Protein 7F6L (pdb70)

Foldseek 3Di:
DDKDALVDKDKAKEFAPPCPPLVVQLVVLVGHYDYDHALAAGIWIWIFDDDDVVDTFIFTFLEGEHEDEPVVVLVCVVVVNVVVRLVLVCLQQSHQYAYEYEDPDDDPSDDPVVVVVVVVCCVPVSVHHYDYYHHSNVVSVVVSVVRVVLCVLCRRPMADADAPPHVHRDHHGHIPVRRRVVSVVVPDQDQQNVQLVVQVVDPPADDLRSVQVCVVPVHVVRLLVLVVPDDDVVCQQQVRCQTLRDPVGDRRVSNVVCVVRVDPDDDD/DCDDAALLNQLCQKEKAFEQVLPVPVQLVLLVVQVVVRVHHYHHYHDPDGRKMWMFGDDDDVQDPDDDQPGDTAEIEREDELVRVVVVLVVVVVDPDDDDDYDYAYEYEANVVVCCVVPLVDDPVSVVVVQVVCCPPPVYHYHYYHGSNVVSVVVVVVSSVVSRVSVVVCCVPPPPPPDCDDAFDADPVRVRVQVRQLVVLVPDPPDDSQLSVQVCVCQVDPVSLVVVLVPDDDVQCQQCVQAATWGPPPPDPPTDGSHRLSSNLVSCVVPPPDPPDDSDDD

GO terms:
  GO:0005657 replication fork (C, IDA)
  GO:0004519 endonuclease activity (F, IDA)
  GO:0033687 osteoblast proliferation (P, IMP)
  GO:0072429 response to intra-S DNA damage checkpoint signaling (P, IMP)
  GO:0006308 DNA catabolic process (P, IMP)
  GO:0005634 nucleus (C, IDA)
  GO:0008821 crossover junction DNA endonuclease activity (F, IDA)
  GO:0048476 Holliday junction resolvase complex (C, IDA)
  GO:1905347 endodeoxyribonuclease complex (C, IDA)
  GO:0004520 DNA endonuclease activity (F, IDA)
  GO:0043596 nuclear replication fork (C, IMP)
  GO:0000781 chromosome, telomeric region (C, IMP)
  GO:0008821 crossover junction DNA endonuclease activity (F, IMP)
  GO:0004520 DNA endonuclease activity (F, IMP)
  GO:0031297 replication fork processing (P, IMP)
  GO:0006281 DNA repair (P, IMP)
  GO:0071140 resolution of mitotic recombination intermediates (P, IMP)
  GO:0000723 telomere maintenance (P, IMP)
  GO:0048257 3'-flap endonuclease activity (F, IMP)
  GO:0005515 protein binding (F, IPI)

InterPro domains:
  IPR006166 ERCC4 domain [PF02732] (276-414)
  IPR006166 ERCC4 domain [SM00891] (270-372)
  IPR010996 Crossover junction endonuclease MUS81-like, HHH domain [PF14716] (16-85)
  IPR011335 Restriction endonuclease type II-like [SSF52980] (267-417)
  IPR027421 DNA polymerase lambda lyase domain superfamily [G3DSA:1.10.150.110] (17-90)
  IPR027421 DNA polymerase lambda lyase domain superfamily [SSF47802] (9-87)
  IPR033309 Crossover junction endonuclease Mus81 [PTHR13451] (261-545)
  IPR036388 Winged helix-like DNA-binding domain superfamily [G3DSA:1.10.10.10] (123-230)
  IPR042530 EME1/EME2, C-terminal domain [G3DSA:1.10.150.670] (469-551)
  IPR047416 MUS81, XPF-like nuclease domain [cd20074] (266-419)
  IPR047417 MUS81, winged helix domain [PF21136] (132-216)
  IPR047417 MUS81, winged helix domain [cd21036] (130-219)

Organism: Homo sapiens (NCBI:txid9606)

Radius of gyration: 27.68 Å; Cα contacts (8 Å, |Δi|>4): 915; chains: 2; bounding box: 66×64×80 Å

Structure (mmCIF, N/CA/C/O backbone):
data_7F6L
#
_entry.id   7F6L
#
_cell.length_a   93.097
_cell.length_b   93.097
_cell.length_c   87.993
_cell.angle_alpha   90.000
_cell.angle_beta   90.000
_cell.angle_gamma   90.000
#
_symmetry.space_group_name_H-M   'P 41'
#
loop_
_entity.id
_entity.type
_entity.pdbx_description
1 polymer 'Crossover junction endonuclease MUS81'
2 polymer 'Probable crossover junction endonuclease EME2'
#
loop_
_atom_site.group_PDB
_atom_site.id
_atom_site.type_symbol
_atom_site.label_atom_id
_atom_site.label_alt_id
_atom_site.label_comp_id
_atom_site.label_asym_id
_atom_site.label_entity_id
_atom_site.label_seq_id
_atom_site.pdbx_PDB_ins_code
_atom_site.Cartn_x
_atom_site.Cartn_y
_atom_site.Cartn_z
_atom_site.occupancy
_atom_site.B_iso_or_equiv
_atom_site.auth_seq_id
_atom_site.auth_comp_id
_atom_site.auth_asym_id
_atom_site.auth_atom_id
_atom_site.pdbx_PDB_model_num
ATOM 1 N N . PRO A 1 14 ? 7.16341 33.76026 32.72134 1.000 137.35203 259 PRO A N 1
ATOM 2 C CA . PRO A 1 14 ? 6.34789 32.57229 33.02386 1.000 130.47203 259 PRO A CA 1
ATOM 3 C C . PRO A 1 14 ? 5.98416 32.45550 34.51352 1.000 131.71203 259 PRO A C 1
ATOM 4 O O . PRO A 1 14 ? 6.04212 31.36281 35.07493 1.000 129.83203 259 PRO A O 1
ATOM 8 N N . LEU A 1 15 ? 5.58482 33.56600 35.13407 1.000 130.59844 260 LEU A N 1
ATOM 9 C CA . LEU A 1 15 ? 5.57511 33.68315 36.58641 1.000 123.77844 260 LEU A CA 1
ATOM 10 C C . LEU A 1 15 ? 4.23191 34.19923 37.09937 1.000 120.39844 260 LEU A C 1
ATOM 11 O O . LEU A 1 15 ? 3.57384 35.01244 36.44445 1.000 116.96844 260 LEU A O 1
ATOM 16 N N . GLU A 1 16 ? 3.81583 33.70121 38.26478 1.000 120.52840 261 GLU A N 1
ATOM 17 C CA . GLU A 1 16 ? 2.74161 34.30856 39.03796 1.000 124.36840 261 GLU A CA 1
ATOM 18 C C . GLU A 1 16 ? 3.19636 34.53982 40.46534 1.000 127.09840 261 GLU A C 1
ATOM 19 O O . GLU A 1 16 ? 3.91129 33.71217 41.04581 1.000 126.37840 261 GLU A O 1
ATOM 25 N N . LEU A 1 17 ? 2.77480 35.67323 41.02473 1.000 131.55529 262 LEU A N 1
ATOM 26 C CA . LEU A 1 17 ? 2.95951 35.93694 42.44189 1.000 131.24529 262 LEU A CA 1
ATOM 27 C C . LEU A 1 17 ? 1.61292 35.86452 43.12705 1.000 128.50529 262 LEU A C 1
ATOM 28 O O . LEU A 1 17 ? 0.69362 36.62866 42.81275 1.000 124.45529 262 LEU A O 1
ATOM 33 N N . ARG A 1 18 ? 1.51999 34.92143 44.04316 1.000 133.83669 263 ARG A N 1
ATOM 34 C CA . ARG A 1 18 ? 0.28442 34.55108 44.67533 1.000 132.42669 263 ARG A CA 1
ATOM 35 C C . ARG A 1 18 ? 0.04386 35.51757 45.84379 1.000 129.72669 263 ARG A C 1
ATOM 36 O O . ARG A 1 18 ? 0.98896 35.87594 46.55738 1.000 131.30669 263 ARG A O 1
ATOM 44 N N . PRO A 1 19 ? -1.19664 35.97717 46.05708 1.000 128.24667 264 PRO A N 1
ATOM 45 C CA . PRO A 1 19 ? -1.43071 37.00730 47.09647 1.000 128.05667 264 PRO A CA 1
ATOM 46 C C . PRO A 1 19 ? -1.31154 36.52226 48.52676 1.000 126.92667 264 PRO A C 1
ATOM 47 O O . PRO A 1 19 ? -1.23684 37.37510 49.42322 1.000 130.41667 264 PRO A O 1
ATOM 51 N N . GLY A 1 20 ? -1.32348 35.20022 48.74593 1.000 149.79906 265 GLY A N 1
ATOM 52 C CA . GLY A 1 20 ? -1.27087 34.65719 50.09285 1.000 146.55906 265 GLY A CA 1
ATOM 53 C C . GLY A 1 20 ? 0.04103 34.93672 50.79694 1.000 141.31906 265 GLY A C 1
ATOM 54 O O . GLY A 1 20 ? 0.05110 35.31630 51.97180 1.000 139.03906 265 GLY A O 1
ATOM 55 N N . GLU A 1 21 ? 1.15625 34.79006 50.08461 1.000 149.39277 266 GLU A N 1
ATOM 56 C CA . GLU A 1 21 ? 2.39970 35.39909 50.53045 1.000 149.39277 266 GLU A CA 1
ATOM 57 C C . GLU A 1 21 ? 3.21439 35.76792 49.30090 1.000 149.39277 266 GLU A C 1
ATOM 58 O O . GLU A 1 21 ? 3.28071 34.98817 48.34207 1.000 149.39277 266 GLU A O 1
ATOM 64 N N . TYR A 1 22 ? 3.76787 36.98310 49.33452 1.000 194.46794 267 TYR A N 1
ATOM 65 C CA . TYR A 1 22 ? 4.83710 37.47994 48.47513 1.000 193.74794 267 TYR A CA 1
ATOM 66 C C . TYR A 1 22 ? 5.38541 38.72408 49.14728 1.000 182.97794 267 TYR A C 1
ATOM 67 O O . TYR A 1 22 ? 4.79962 39.24580 50.09673 1.000 175.06794 267 TYR A O 1
ATOM 76 N N . ARG A 1 23 ? 6.51589 39.19864 48.64513 1.000 121.88690 268 ARG A N 1
ATOM 77 C CA . ARG A 1 23 ? 7.30630 40.19555 49.35308 1.000 125.51690 268 ARG A CA 1
ATOM 78 C C . ARG A 1 23 ? 7.33997 41.47616 48.54842 1.000 118.48690 268 ARG A C 1
ATOM 79 O O . ARG A 1 23 ? 7.79098 41.46746 47.40641 1.000 118.04690 268 ARG A O 1
ATOM 87 N N . VAL A 1 24 ? 6.92869 42.57665 49.16100 1.000 112.02101 269 VAL A N 1
ATOM 88 C CA . VAL A 1 24 ? 7.01527 43.89878 48.54868 1.000 117.21101 269 VAL A CA 1
ATOM 89 C C . VAL A 1 24 ? 8.18622 44.63653 49.18559 1.000 114.44101 269 VAL A C 1
ATOM 90 O O . VAL A 1 24 ? 8.09001 45.07742 50.33757 1.000 116.00101 269 VAL A O 1
ATOM 94 N N . LEU A 1 25 ? 9.28937 44.80687 48.45248 1.000 99.33251 270 LEU A N 1
ATOM 95 C CA . LEU A 1 25 ? 10.46282 45.42938 49.05642 1.000 101.73251 270 LEU A CA 1
ATOM 96 C C . LEU A 1 25 ? 11.13063 46.40509 48.09912 1.000 98.20251 270 LEU A C 1
ATOM 97 O O . LEU A 1 25 ? 10.93542 46.36915 46.87839 1.000 95.21251 270 LEU A O 1
ATOM 102 N N . LEU A 1 26 ? 11.94365 47.26980 48.69995 1.000 95.32106 271 LEU A N 1
ATOM 103 C CA . LEU A 1 26 ? 12.64206 48.33880 48.01299 1.000 91.17106 271 LEU A CA 1
ATOM 104 C C . LEU A 1 26 ? 13.97776 47.84674 47.48521 1.000 88.08106 271 LEU A C 1
ATOM 105 O O . LEU A 1 26 ? 14.68514 47.10365 48.16026 1.000 96.19106 271 LEU A O 1
ATOM 110 N N . CYS A 1 27 ? 14.31350 48.25273 46.26783 1.000 81.80809 272 CYS A N 1
ATOM 111 C CA . CYS A 1 27 ? 15.64344 48.04780 45.71330 1.000 88.92809 272 CYS A CA 1
ATOM 112 C C . CYS A 1 27 ? 16.32598 49.40621 45.59232 1.000 91.24809 272 CYS A C 1
ATOM 113 O O . CYS A 1 27 ? 15.73451 50.34774 45.04411 1.000 92.10809 272 CYS A O 1
ATOM 116 N N . VAL A 1 28 ? 17.54890 49.53042 46.13026 1.000 86.84265 273 VAL A N 1
ATOM 117 C CA . VAL A 1 28 ? 18.27338 50.79311 46.04360 1.000 86.99265 273 VAL A CA 1
ATOM 118 C C . VAL A 1 28 ? 19.50860 50.57984 45.18273 1.000 93.22265 273 VAL A C 1
ATOM 119 O O . VAL A 1 28 ? 20.02490 49.46472 45.06303 1.000 97.87265 273 VAL A O 1
ATOM 123 N N . ASP A 1 29 ? 19.95162 51.65304 44.53658 1.000 98.17920 274 ASP A N 1
ATOM 124 C CA . ASP A 1 29 ? 21.11617 51.57574 43.67802 1.000 101.73920 274 ASP A CA 1
ATOM 125 C C . ASP A 1 29 ? 22.36587 51.60461 44.55702 1.000 105.23920 274 ASP A C 1
ATOM 126 O O . ASP A 1 29 ? 22.30904 51.94498 45.74286 1.000 110.75920 274 ASP A O 1
ATOM 131 N N . ILE A 1 30 ? 23.50965 51.23608 43.97506 1.000 106.99223 275 ILE A N 1
ATOM 132 C CA . ILE A 1 30 ? 24.73499 51.15904 44.76512 1.000 111.58223 275 ILE A CA 1
ATOM 133 C C . ILE A 1 30 ? 25.34577 52.54448 45.00048 1.000 122.91223 275 ILE A C 1
ATOM 134 O O . ILE A 1 30 ? 25.93988 52.78546 46.06241 1.000 120.99223 275 ILE A O 1
ATOM 139 N N . GLY A 1 31 ? 25.10117 53.50938 44.11095 1.000 123.49189 276 GLY A N 1
ATOM 140 C CA . GLY A 1 31 ? 25.78032 54.79912 44.14255 1.000 127.78189 276 GLY A CA 1
ATOM 141 C C . GLY A 1 31 ? 25.43495 55.82363 45.22032 1.000 125.72189 276 GLY A C 1
ATOM 142 O O . GLY A 1 31 ? 25.69660 57.02267 45.04465 1.000 129.11189 276 GLY A O 1
ATOM 143 N N . GLU A 1 32 ? 24.87523 55.38529 46.34492 1.000 125.89815 277 GLU A N 1
ATOM 144 C CA . GLU A 1 32 ? 24.41911 56.29176 47.38279 1.000 127.65815 277 GLU A CA 1
ATOM 145 C C . GLU A 1 32 ? 25.48514 56.56265 48.45096 1.000 132.95815 277 GLU A C 1
ATOM 146 O O . GLU A 1 32 ? 25.17854 57.20121 49.46601 1.000 130.64815 277 GLU A O 1
ATOM 152 N N . THR A 1 33 ? 26.72061 56.09076 48.24280 1.000 130.62382 278 THR A N 1
ATOM 153 C CA . THR A 1 33 ? 27.88712 56.44126 49.06801 1.000 132.76382 278 THR A CA 1
ATOM 154 C C . THR A 1 33 ? 28.26822 57.92493 48.96502 1.000 136.94382 278 THR A C 1
ATOM 155 O O . THR A 1 33 ? 28.34319 58.63652 49.97067 1.000 140.02382 278 THR A O 1
ATOM 159 N N . GLU A 1 41 ? 25.04367 59.61549 54.89145 1.000 104.15716 286 GLU A N 1
ATOM 160 C CA . GLU A 1 41 ? 24.67057 58.61525 53.89495 1.000 111.19716 286 GLU A CA 1
ATOM 161 C C . GLU A 1 41 ? 23.29289 58.02506 54.23029 1.000 108.23716 286 GLU A C 1
ATOM 162 O O . GLU A 1 41 ? 22.95863 57.80237 55.39751 1.000 107.44716 286 GLU A O 1
ATOM 168 N N . LEU A 1 42 ? 22.51285 57.79674 53.16382 1.000 112.69258 287 LEU A N 1
ATOM 169 C CA . LEU A 1 42 ? 21.09394 57.45248 53.24430 1.000 112.54258 287 LEU A CA 1
ATOM 170 C C . LEU A 1 42 ? 20.85456 56.04694 53.77720 1.000 120.03258 287 LEU A C 1
ATOM 171 O O . LEU A 1 42 ? 19.76257 55.76313 54.28782 1.000 117.13258 287 LEU A O 1
ATOM 176 N N . LEU A 1 43 ? 21.84360 55.15596 53.63419 1.000 125.43204 288 LEU A N 1
ATOM 177 C CA . LEU A 1 43 ? 21.69442 53.75408 54.02485 1.000 122.45204 288 LEU A CA 1
ATOM 178 C C . LEU A 1 43 ? 21.59381 53.59580 55.53935 1.000 127.92204 288 LEU A C 1
ATOM 179 O O . LEU A 1 43 ? 20.96687 52.64477 56.02140 1.000 133.70204 288 LEU A O 1
ATOM 184 N N . ARG A 1 44 ? 22.21050 54.51724 56.28958 1.000 125.28960 289 ARG A N 1
ATOM 185 C CA . ARG A 1 44 ? 22.06412 54.56028 57.74053 1.000 125.20960 289 ARG A CA 1
ATOM 186 C C . ARG A 1 44 ? 20.63535 54.91652 58.13016 1.000 127.08960 289 ARG A C 1
ATOM 187 O O . ARG A 1 44 ? 20.04768 54.27205 59.00444 1.000 125.51960 289 ARG A O 1
ATOM 195 N N . GLU A 1 45 ? 20.04472 55.89732 57.43568 1.000 128.32671 290 GLU A N 1
ATOM 196 C CA . GLU A 1 45 ? 18.74328 56.45154 57.81242 1.000 124.00671 290 GLU A CA 1
ATOM 197 C C . GLU A 1 45 ? 17.59585 55.50723 57.46894 1.000 122.18671 290 GLU A C 1
ATOM 198 O O . GLU A 1 45 ? 16.60952 55.42475 58.21026 1.000 124.16671 290 GLU A O 1
ATOM 204 N N . LEU A 1 46 ? 17.73626 54.75769 56.38306 1.000 118.66920 291 LEU A N 1
ATOM 205 C CA . LEU A 1 46 ? 16.64433 53.96254 55.84903 1.000 121.48920 291 LEU A CA 1
ATOM 206 C C . LEU A 1 46 ? 16.38058 52.70259 56.67495 1.000 124.75920 291 LEU A C 1
ATOM 207 O O . LEU A 1 46 ? 15.23214 52.23418 56.72820 1.000 121.14920 291 LEU A O 1
ATOM 212 N N . GLN A 1 47 ? 17.41296 52.17271 57.35558 1.000 125.27699 292 GLN A N 1
ATOM 213 C CA . GLN A 1 47 ? 17.23846 50.99791 58.21475 1.000 128.57699 292 GLN A CA 1
ATOM 214 C C . GLN A 1 47 ? 16.44671 51.32236 59.48543 1.000 131.00699 292 GLN A C 1
ATOM 215 O O . GLN A 1 47 ? 15.82026 50.42329 60.06443 1.000 131.50699 292 GLN A O 1
ATOM 221 N N . ARG A 1 48 ? 16.46112 52.59079 59.92695 1.000 123.63088 293 ARG A N 1
ATOM 222 C CA . ARG A 1 48 ? 15.80212 52.98606 61.17356 1.000 120.24088 293 ARG A CA 1
ATOM 223 C C . ARG A 1 48 ? 14.28199 52.98926 61.03929 1.000 121.90088 293 ARG A C 1
ATOM 224 O O . ARG A 1 48 ? 13.57743 52.63264 61.98978 1.000 127.81088 293 ARG A O 1
ATOM 232 N N . LEU A 1 49 ? 13.76304 53.34473 59.86149 1.000 121.84564 294 LEU A N 1
ATOM 233 C CA . LEU A 1 49 ? 12.33111 53.45597 59.59256 1.000 118.69564 294 LEU A CA 1
ATOM 234 C C . LEU A 1 49 ? 11.70687 52.14709 59.12825 1.000 117.75564 294 LEU A C 1
ATOM 235 O O . LEU A 1 49 ? 10.61195 52.18083 58.54609 1.000 115.40564 294 LEU A O 1
ATOM 240 N N . HIS A 1 50 ? 12.42728 51.02861 59.32580 1.000 114.72658 295 HIS A N 1
ATOM 241 C CA . HIS A 1 50 ? 11.93030 49.64836 59.30000 1.000 117.23658 295 HIS A CA 1
ATOM 242 C C . HIS A 1 50 ? 11.47132 49.26104 57.90706 1.000 109.86658 295 HIS A C 1
ATOM 243 O O . HIS A 1 50 ? 10.50365 48.51532 57.72025 1.000 100.66658 295 HIS A O 1
ATOM 250 N N . VAL A 1 51 ? 12.18333 49.79760 56.92850 1.000 109.11223 296 VAL A N 1
ATOM 251 C CA . VAL A 1 51 ? 11.86169 49.59045 55.53225 1.000 105.28223 296 VAL A CA 1
ATOM 252 C C . VAL A 1 51 ? 12.60515 48.35131 55.07409 1.000 103.95223 296 VAL A C 1
ATOM 253 O O . VAL A 1 51 ? 13.83804 48.28894 55.14701 1.000 108.19223 296 VAL A O 1
ATOM 257 N N . THR A 1 52 ? 11.84874 47.35993 54.63059 1.000 98.82646 297 THR A N 1
ATOM 258 C CA . THR A 1 52 ? 12.40954 46.13442 54.09072 1.000 101.38646 297 THR A CA 1
ATOM 259 C C . THR A 1 52 ? 13.00291 46.43450 52.71753 1.000 94.27646 297 THR A C 1
ATOM 260 O O . THR A 1 52 ? 12.26848 46.74932 51.77613 1.000 93.66646 297 THR A O 1
ATOM 264 N N . HIS A 1 53 ? 14.33575 46.37450 52.61577 1.000 98.83000 298 HIS A N 1
ATOM 265 C CA . HIS A 1 53 ? 15.06908 46.83547 51.43985 1.000 99.98000 298 HIS A CA 1
ATOM 266 C C . HIS A 1 53 ? 16.34846 46.02210 51.19751 1.000 104.50000 298 HIS A C 1
ATOM 267 O O . HIS A 1 53 ? 17.02854 45.60239 52.14131 1.000 109.40000 298 HIS A O 1
ATOM 274 N N . THR A 1 54 ? 16.67817 45.81171 49.91595 1.000 97.48521 299 THR A N 1
ATOM 275 C CA . THR A 1 54 ? 17.99550 45.33373 49.50237 1.000 99.92521 299 THR A CA 1
ATOM 276 C C . THR A 1 54 ? 18.68887 46.37016 48.63701 1.000 87.75521 299 THR A C 1
ATOM 277 O O . THR A 1 54 ? 18.07720 47.31125 48.13048 1.000 89.20521 299 THR A O 1
ATOM 281 N N . VAL A 1 55 ? 19.99032 46.17477 48.46992 1.000 83.30123 300 VAL A N 1
ATOM 282 C CA . VAL A 1 55 ? 20.82249 47.02311 47.62424 1.000 84.30123 300 VAL A CA 1
ATOM 283 C C . VAL A 1 55 ? 21.22082 46.20424 46.40248 1.000 92.65123 300 VAL A C 1
ATOM 284 O O . VAL A 1 55 ? 21.63651 45.04617 46.53769 1.000 103.26123 300 VAL A O 1
ATOM 288 N N . ARG A 1 56 ? 21.01633 46.76825 45.20822 1.000 86.64922 301 ARG A N 1
ATOM 289 C CA . ARG A 1 56 ? 21.26173 46.08546 43.93808 1.000 81.77922 301 ARG A CA 1
ATOM 290 C C . ARG A 1 56 ? 21.84045 47.07695 42.93420 1.000 89.90922 301 ARG A C 1
ATOM 291 O O . ARG A 1 56 ? 21.80141 48.29119 43.13208 1.000 99.87922 301 ARG A O 1
ATOM 299 N N . LYS A 1 57 ? 22.34572 46.56600 41.81904 1.000 89.63156 302 LYS A N 1
ATOM 300 C CA . LYS A 1 57 ? 22.75307 47.43495 40.72567 1.000 90.58156 302 LYS A CA 1
ATOM 301 C C . LYS A 1 57 ? 21.53593 47.69190 39.84948 1.000 95.39156 302 LYS A C 1
ATOM 302 O O . LYS A 1 57 ? 20.90948 46.74351 39.35898 1.000 94.75156 302 LYS A O 1
ATOM 308 N N . LEU A 1 58 ? 21.20064 48.96800 39.65823 1.000 101.67069 303 LEU A N 1
ATOM 309 C CA . LEU A 1 58 ? 20.10241 49.37028 38.79343 1.000 96.33069 303 LEU A CA 1
ATOM 310 C C . LEU A 1 58 ? 20.64421 50.15184 37.60910 1.000 89.70069 303 LEU A C 1
ATOM 311 O O . LEU A 1 58 ? 21.42825 51.09280 37.78086 1.000 91.20069 303 LEU A O 1
ATOM 316 N N . HIS A 1 59 ? 20.19465 49.77842 36.41721 1.000 84.74500 304 HIS A N 1
ATOM 317 C CA . HIS A 1 59 ? 20.74167 50.31554 35.17932 1.000 98.34500 304 HIS A CA 1
ATOM 318 C C . HIS A 1 59 ? 20.03324 51.57258 34.68070 1.000 89.43500 304 HIS A C 1
ATOM 319 O O . HIS A 1 59 ? 20.64167 52.37698 33.96198 1.000 87.93500 304 HIS A O 1
ATOM 326 N N . VAL A 1 60 ? 18.77575 51.77228 35.04942 1.000 92.85316 305 VAL A N 1
ATOM 327 C CA . VAL A 1 60 ? 18.11009 53.05776 34.90385 1.000 85.14316 305 VAL A CA 1
ATOM 328 C C . VAL A 1 60 ? 17.50695 53.41722 36.25792 1.000 81.91316 305 VAL A C 1
ATOM 329 O O . VAL A 1 60 ? 17.11565 52.54093 37.03620 1.000 79.19316 305 VAL A O 1
ATOM 333 N N . GLY A 1 61 ? 17.55914 54.68967 36.59892 1.000 90.19727 306 GLY A N 1
ATOM 334 C CA . GLY A 1 61 ? 17.03902 55.11824 37.87172 1.000 94.97727 306 GLY A CA 1
ATOM 335 C C . GLY A 1 61 ? 17.95471 54.80608 39.04439 1.000 96.59727 306 GLY A C 1
ATOM 336 O O . GLY A 1 61 ? 19.01256 54.16355 38.93426 1.000 94.12727 306 GLY A O 1
ATOM 337 N N . ASP A 1 62 ? 17.49351 55.26174 40.21006 1.000 92.91767 307 ASP A N 1
ATOM 338 C CA . ASP A 1 62 ? 18.16248 55.05234 41.48077 1.000 86.57767 307 ASP A CA 1
ATOM 339 C C . ASP A 1 62 ? 17.34389 54.22317 42.47517 1.000 88.74767 307 ASP A C 1
ATOM 340 O O . ASP A 1 62 ? 17.93992 53.55762 43.32659 1.000 93.08767 307 ASP A O 1
ATOM 345 N N . PHE A 1 63 ? 16.00303 54.22232 42.38393 1.000 88.08659 308 PHE A N 1
ATOM 346 C CA . PHE A 1 63 ? 15.14710 53.46993 43.30485 1.000 80.47659 308 PHE A CA 1
ATOM 347 C C . PHE A 1 63 ? 13.99693 52.80427 42.56282 1.000 82.21659 308 PHE A C 1
ATOM 348 O O . PHE A 1 63 ? 13.36161 53.44050 41.71330 1.000 83.16659 308 PHE A O 1
ATOM 356 N N . VAL A 1 64 ? 13.71356 51.54302 42.93706 1.000 87.80237 309 VAL A N 1
ATOM 357 C CA . VAL A 1 64 ? 12.74628 50.63878 42.29608 1.000 88.47237 309 VAL A CA 1
ATOM 358 C C . VAL A 1 64 ? 12.22453 49.66788 43.36908 1.000 91.75237 309 VAL A C 1
ATOM 359 O O . VAL A 1 64 ? 12.89665 49.42560 44.37511 1.000 88.83237 309 VAL A O 1
ATOM 363 N N . TRP A 1 65 ? 10.96801 49.20356 43.21710 1.000 90.40435 310 TRP A N 1
ATOM 364 C CA . TRP A 1 65 ? 10.37538 48.16739 44.05717 1.000 89.01435 310 TRP A CA 1
ATOM 365 C C . TRP A 1 65 ? 10.08572 46.91323 43.25742 1.000 91.84435 310 TRP A C 1
ATOM 366 O O . TRP A 1 65 ? 9.57454 46.98742 42.13135 1.000 95.58435 310 TRP A O 1
ATOM 377 N N . VAL A 1 66 ? 10.35782 45.75899 43.86901 1.000 88.74345 311 VAL A N 1
ATOM 378 C CA . VAL A 1 66 ? 10.05192 44.48309 43.23922 1.000 95.92345 311 VAL A CA 1
ATOM 379 C C . VAL A 1 66 ? 9.10113 43.68954 44.12191 1.000 98.27345 311 VAL A C 1
ATOM 380 O O . VAL A 1 66 ? 8.93641 43.94573 45.32149 1.000 90.74345 311 VAL A O 1
ATOM 384 N N . ALA A 1 67 ? 8.47022 42.70983 43.48456 1.000 102.79883 312 ALA A N 1
ATOM 385 C CA . ALA A 1 67 ? 7.65082 41.70184 44.13169 1.000 102.60883 312 ALA A CA 1
ATOM 386 C C . ALA A 1 67 ? 8.47279 40.42269 44.15933 1.000 104.11883 312 ALA A C 1
ATOM 387 O O . ALA A 1 67 ? 8.50842 39.70486 43.16213 1.000 103.81883 312 ALA A O 1
ATOM 389 N N . GLN A 1 68 ? 9.14815 40.14370 45.27978 1.000 107.26905 313 GLN A N 1
ATOM 390 C CA . GLN A 1 68 ? 9.87697 38.88398 45.39658 1.000 112.36905 313 GLN A CA 1
ATOM 391 C C . GLN A 1 68 ? 8.95923 37.68134 45.54264 1.000 123.99905 313 GLN A C 1
ATOM 392 O O . GLN A 1 68 ? 7.88602 37.75773 46.15539 1.000 123.31905 313 GLN A O 1
ATOM 398 N N . GLU A 1 69 ? 9.41007 36.56109 44.96951 1.000 123.62586 314 GLU A N 1
ATOM 399 C CA . GLU A 1 69 ? 8.89695 35.25615 45.35022 1.000 120.57586 314 GLU A CA 1
ATOM 400 C C . GLU A 1 69 ? 9.33561 34.97827 46.77690 1.000 126.46586 314 GLU A C 1
ATOM 401 O O . GLU A 1 69 ? 10.49144 35.21513 47.14112 1.000 126.03586 314 GLU A O 1
ATOM 407 N N . THR A 1 70 ? 8.40499 34.53013 47.60244 1.000 129.31569 315 THR A N 1
ATOM 408 C CA . THR A 1 70 ? 8.69566 34.48615 49.02317 1.000 134.20569 315 THR A CA 1
ATOM 409 C C . THR A 1 70 ? 9.34322 33.18420 49.48015 1.000 142.91569 315 THR A C 1
ATOM 410 O O . THR A 1 70 ? 10.16708 33.21771 50.39906 1.000 143.52569 315 THR A O 1
ATOM 414 N N . ASN A 1 71 ? 9.02467 32.05156 48.85050 1.000 126.51935 316 ASN A N 1
ATOM 415 C CA . ASN A 1 71 ? 9.53139 30.74039 49.26693 1.000 130.02935 316 ASN A CA 1
ATOM 416 C C . ASN A 1 71 ? 9.63603 29.87230 48.02145 1.000 128.23935 316 ASN A C 1
ATOM 417 O O . ASN A 1 71 ? 8.74177 29.07068 47.72046 1.000 130.76935 316 ASN A O 1
ATOM 422 N N . PRO A 1 72 ? 10.72883 30.01342 47.25188 1.000 137.16988 317 PRO A N 1
ATOM 423 C CA . PRO A 1 72 ? 10.69088 29.49450 45.88060 1.000 130.09988 317 PRO A CA 1
ATOM 424 C C . PRO A 1 72 ? 10.97087 27.99915 45.76047 1.000 112.82988 317 PRO A C 1
ATOM 425 O O . PRO A 1 72 ? 11.46330 27.61895 44.69973 1.000 98.81988 317 PRO A O 1
ATOM 429 N N . PRO A 1 75 ? 14.54418 28.34206 44.73936 1.000 119.77665 320 PRO A N 1
ATOM 430 C CA . PRO A 1 75 ? 15.76477 27.65234 45.15098 1.000 122.55665 320 PRO A CA 1
ATOM 431 C C . PRO A 1 75 ? 16.71544 28.63915 45.79525 1.000 126.25665 320 PRO A C 1
ATOM 432 O O . PRO A 1 75 ? 17.88689 28.67760 45.39240 1.000 129.10665 320 PRO A O 1
ATOM 436 N N . ALA A 1 76 ? 16.17727 29.45363 46.72397 1.000 119.38067 321 ALA A N 1
ATOM 437 C CA . ALA A 1 76 ? 16.77760 30.71509 47.21409 1.000 123.28067 321 ALA A CA 1
ATOM 438 C C . ALA A 1 76 ? 17.13948 31.64891 46.05449 1.000 127.37067 321 ALA A C 1
ATOM 439 O O . ALA A 1 76 ? 18.16253 32.34104 46.06813 1.000 118.94067 321 ALA A O 1
ATOM 441 N N . ASN A 1 77 ? 16.26791 31.66055 45.04411 1.000 130.49763 322 ASN A N 1
ATOM 442 C CA . ASN A 1 77 ? 16.39782 32.49005 43.85061 1.000 128.36763 322 ASN A CA 1
ATOM 443 C C . ASN A 1 77 ? 14.96257 32.88594 43.52942 1.000 130.61763 322 ASN A C 1
ATOM 444 O O . ASN A 1 77 ? 14.21539 32.12063 42.90069 1.000 128.50763 322 ASN A O 1
ATOM 449 N N . PRO A 1 78 ? 14.52036 34.05503 43.99802 1.000 127.02720 323 PRO A N 1
ATOM 450 C CA . PRO A 1 78 ? 13.13251 34.46025 43.75225 1.000 118.91720 323 PRO A CA 1
ATOM 451 C C . PRO A 1 78 ? 12.90499 34.93025 42.31700 1.000 118.64720 323 PRO A C 1
ATOM 452 O O . PRO A 1 78 ? 13.69686 35.69758 41.75842 1.000 113.50720 323 PRO A O 1
ATOM 456 N N . GLY A 1 79 ? 11.84027 34.40367 41.71325 1.000 123.57471 324 GLY A N 1
ATOM 457 C CA . GLY A 1 79 ? 11.24855 35.04357 40.55750 1.000 113.19471 324 GLY A CA 1
ATOM 458 C C . GLY A 1 79 ? 10.63612 36.34898 41.00792 1.000 113.20471 324 GLY A C 1
ATOM 459 O O . GLY A 1 79 ? 9.80426 36.36652 41.92723 1.000 117.12471 324 GLY A O 1
ATOM 460 N N . GLU A 1 80 ? 11.03392 37.45063 40.38342 1.000 110.20323 325 GLU A N 1
ATOM 461 C CA . GLU A 1 80 ? 10.72618 38.77745 40.89581 1.000 100.65323 325 GLU A CA 1
ATOM 462 C C . GLU A 1 80 ? 10.05045 39.59500 39.81953 1.000 105.94323 325 GLU A C 1
ATOM 463 O O . GLU A 1 80 ? 10.62687 39.79570 38.75060 1.000 103.71323 325 GLU A O 1
ATOM 469 N N . LEU A 1 81 ? 8.86053 40.09845 40.12142 1.000 107.64444 326 LEU A N 1
ATOM 470 C CA . LEU A 1 81 ? 8.15327 41.03429 39.26141 1.000 105.08444 326 LEU A CA 1
ATOM 471 C C . LEU A 1 81 ? 8.41991 42.44659 39.73926 1.000 102.19444 326 LEU A C 1
ATOM 472 O O . LEU A 1 81 ? 8.42640 42.69859 40.94445 1.000 101.96444 326 LEU A O 1
ATOM 477 N N . VAL A 1 82 ? 8.64241 43.36761 38.80265 1.000 99.88741 327 VAL A N 1
ATOM 478 C CA . VAL A 1 82 ? 9.01170 44.73533 39.15509 1.000 93.55741 327 VAL A CA 1
ATOM 479 C C . VAL A 1 82 ? 7.79269 45.65971 39.03959 1.000 97.58741 327 VAL A C 1
ATOM 480 O O . VAL A 1 82 ? 7.09340 45.69107 38.01382 1.000 94.45741 327 VAL A O 1
ATOM 484 N N . LEU A 1 83 ? 7.50866 46.37070 40.13226 1.000 99.11924 328 LEU A N 1
ATOM 485 C CA . LEU A 1 83 ? 6.38121 47.28691 40.23186 1.000 83.65924 328 LEU A CA 1
ATOM 486 C C . LEU A 1 83 ? 6.55652 48.48171 39.30767 1.000 88.34924 328 LEU A C 1
ATOM 487 O O . LEU A 1 83 ? 7.67286 48.89865 38.98355 1.000 90.57924 328 LEU A O 1
ATOM 492 N N . ASP A 1 84 ? 5.42119 49.07598 38.93819 1.000 86.04740 329 ASP A N 1
ATOM 493 C CA . ASP A 1 84 ? 5.34814 50.17336 37.96745 1.000 88.10740 329 ASP A CA 1
ATOM 494 C C . ASP A 1 84 ? 5.67724 51.52624 38.62106 1.000 91.73740 329 ASP A C 1
ATOM 495 O O . ASP A 1 84 ? 4.88508 52.45460 38.59348 1.000 92.23740 329 ASP A O 1
ATOM 500 N N . HIS A 1 85 ? 6.88032 51.64015 39.19493 1.000 92.98995 330 HIS A N 1
ATOM 501 C CA . HIS A 1 85 ? 7.32278 52.84170 39.90104 1.000 88.38995 330 HIS A CA 1
ATOM 502 C C . HIS A 1 85 ? 8.83701 52.94333 39.85863 1.000 84.51995 330 HIS A C 1
ATOM 503 O O . HIS A 1 85 ? 9.53136 52.01798 40.29013 1.000 89.39995 330 HIS A O 1
ATOM 510 N N . ILE A 1 86 ? 9.34924 54.06930 39.37764 1.000 76.79913 331 ILE A N 1
ATOM 511 C CA . ILE A 1 86 ? 10.78387 54.30349 39.39130 1.000 78.14913 331 ILE A CA 1
ATOM 512 C C . ILE A 1 86 ? 11.04118 55.72103 39.89769 1.000 81.96913 331 ILE A C 1
ATOM 513 O O . ILE A 1 86 ? 10.25264 56.63764 39.64926 1.000 76.56913 331 ILE A O 1
ATOM 518 N N . VAL A 1 87 ? 12.07458 55.86713 40.72258 1.000 79.04213 332 VAL A N 1
ATOM 519 C CA . VAL A 1 87 ? 12.51453 57.14679 41.26531 1.000 74.73213 332 VAL A CA 1
ATOM 520 C C . VAL A 1 87 ? 13.94231 57.36177 40.79537 1.000 79.98213 332 VAL A C 1
ATOM 521 O O . VAL A 1 87 ? 14.76855 56.45036 40.91990 1.000 89.74213 332 VAL A O 1
ATOM 525 N N . GLU A 1 88 ? 14.23810 58.53933 40.23843 1.000 74.83110 333 GLU A N 1
ATOM 526 C CA . GLU A 1 88 ? 15.62417 58.93364 40.00560 1.000 77.83110 333 GLU A CA 1
ATOM 527 C C . GLU A 1 88 ? 15.91792 60.13644 40.88721 1.000 77.40110 333 GLU A C 1
ATOM 528 O O . GLU A 1 88 ? 15.17017 61.11359 40.86493 1.000 80.69110 333 GLU A O 1
ATOM 534 N N . ARG A 1 89 ? 16.97981 60.04256 41.69006 1.000 85.40363 334 ARG A N 1
ATOM 535 C CA . ARG A 1 89 ? 17.39282 61.11220 42.59201 1.000 79.47363 334 ARG A CA 1
ATOM 536 C C . ARG A 1 89 ? 18.61826 61.80697 42.01183 1.000 87.88363 334 ARG A C 1
ATOM 537 O O . ARG A 1 89 ? 19.71424 61.22863 41.97586 1.000 94.76363 334 ARG A O 1
ATOM 545 N N . LYS A 1 90 ? 18.43061 63.04552 41.55604 1.000 87.49587 335 LYS A N 1
ATOM 546 C CA . LYS A 1 90 ? 19.53136 63.97456 41.33184 1.000 88.02587 335 LYS A CA 1
ATOM 547 C C . LYS A 1 90 ? 19.52894 64.98560 42.46872 1.000 85.10587 335 LYS A C 1
ATOM 548 O O . LYS A 1 90 ? 18.54020 65.68818 42.67122 1.000 87.43587 335 LYS A O 1
ATOM 554 N N . ARG A 1 91 ? 20.62381 65.03384 43.21962 1.000 88.46598 336 ARG A N 1
ATOM 555 C CA . ARG A 1 91 ? 20.88492 66.14758 44.11366 1.000 85.30598 336 ARG A CA 1
ATOM 556 C C . ARG A 1 91 ? 21.09276 67.40061 43.26234 1.000 86.49598 336 ARG A C 1
ATOM 557 O O . ARG A 1 91 ? 21.55851 67.32518 42.11642 1.000 90.81598 336 ARG A O 1
ATOM 565 N N . LEU A 1 92 ? 20.70932 68.55241 43.82814 1.000 85.87905 337 LEU A N 1
ATOM 566 C CA . LEU A 1 92 ? 20.51845 69.79496 43.07343 1.000 85.48905 337 LEU A CA 1
ATOM 567 C C . LEU A 1 92 ? 21.82472 70.35269 42.51775 1.000 89.17905 337 LEU A C 1
ATOM 568 O O . LEU A 1 92 ? 21.82489 70.97890 41.45141 1.000 85.75905 337 LEU A O 1
ATOM 573 N N . ASP A 1 93 ? 22.93176 70.09201 43.21717 1.000 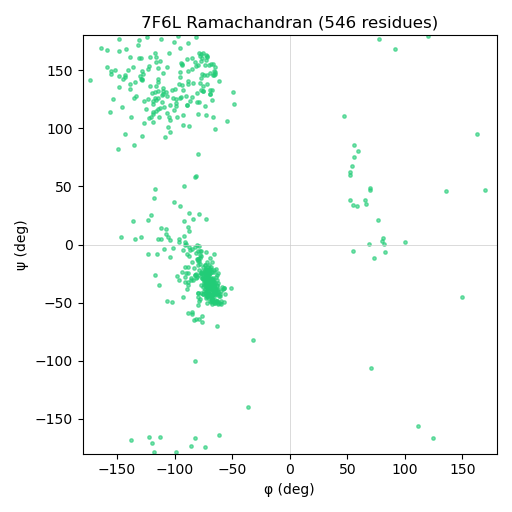89.90907 338 ASP A N 1
ATOM 574 C CA . ASP A 1 93 ? 24.26207 70.42319 42.72649 1.000 89.33907 338 ASP A CA 1
ATOM 575 C C . ASP A 1 93 ? 24.60142 69.63771 41.45259 1.000 95.81907 338 ASP A C 1
ATOM 576 O O . ASP A 1 93 ? 24.95717 70.22283 40.41949 1.000 96.46907 338 ASP A O 1
ATOM 581 N N . ASP A 1 94 ? 24.37939 68.32233 41.47456 1.000 96.28422 339 ASP A N 1
ATOM 582 C CA . ASP A 1 94 ? 24.63963 67.48842 40.31662 1.000 96.86422 339 ASP A CA 1
ATOM 583 C C . ASP A 1 94 ? 23.52446 67.57452 39.29377 1.000 94.01422 339 ASP A C 1
ATOM 584 O O . ASP A 1 94 ? 23.71479 67.13815 38.15466 1.000 95.13422 339 ASP A O 1
ATOM 589 N N . LEU A 1 95 ? 22.38787 68.15007 39.67402 1.000 87.25350 340 LEU A N 1
ATOM 590 C CA . LEU A 1 95 ? 21.35149 68.45976 38.70627 1.000 86.01350 340 LEU A CA 1
ATOM 591 C C . LEU A 1 95 ? 21.79253 69.55041 37.74826 1.000 82.64350 340 LEU A C 1
ATOM 592 O O . LEU A 1 95 ? 21.58484 69.42652 36.53444 1.000 80.18350 340 LEU A O 1
ATOM 597 N N . CYS A 1 96 ? 22.42176 70.60330 38.28420 1.000 74.86913 341 CYS A N 1
ATOM 598 C CA . CYS A 1 96 ? 22.91296 71.71388 37.47760 1.000 82.20913 341 CYS A CA 1
ATOM 599 C C . CYS A 1 96 ? 24.04514 71.29632 36.57723 1.000 89.77913 341 CYS A C 1
ATOM 600 O O . CYS A 1 96 ? 24.18898 71.84775 35.47906 1.000 92.20913 341 CYS A O 1
ATOM 603 N N . SER A 1 97 ? 24.87172 70.36566 37.06525 1.000 92.30523 342 SER A N 1
ATOM 604 C CA . SER A 1 97 ? 25.93992 69.78632 36.26734 1.000 86.92523 342 SER A CA 1
ATOM 605 C C . SER A 1 97 ? 25.37516 69.02570 35.09032 1.000 92.15523 342 SER A C 1
ATOM 606 O O . SER A 1 97 ? 25.75461 69.27577 33.94141 1.000 95.20523 342 SER A O 1
ATOM 609 N N . SER A 1 98 ? 24.38512 68.16607 35.36237 1.000 94.29022 343 SER A N 1
ATOM 610 C CA . SER A 1 98 ? 23.83878 67.24326 34.37636 1.000 89.63022 343 SER A CA 1
ATOM 611 C C . SER A 1 98 ? 22.97999 67.93270 33.34523 1.000 90.21022 343 SER A C 1
ATOM 612 O O . SER A 1 98 ? 22.76125 67.35958 32.27701 1.000 96.11022 343 SER A O 1
ATOM 615 N N . ILE A 1 99 ? 22.51931 69.14923 33.62720 1.000 91.04426 344 ILE A N 1
ATOM 616 C CA . ILE A 1 99 ? 21.74327 69.88304 32.64050 1.000 97.75426 344 ILE A CA 1
ATOM 617 C C . ILE A 1 99 ? 22.62043 70.75996 31.75834 1.000 96.06426 344 ILE A C 1
ATOM 618 O O . ILE A 1 99 ? 22.31620 70.94765 30.57309 1.000 97.25426 344 ILE A O 1
ATOM 623 N N . ILE A 1 100 ? 23.76697 71.21697 32.26053 1.000 95.35895 345 ILE A N 1
ATOM 624 C CA . ILE A 1 100 ? 24.49221 72.22883 31.51602 1.000 96.89895 345 ILE A CA 1
ATOM 625 C C . ILE A 1 100 ? 25.41828 71.57406 30.50147 1.000 92.79895 345 ILE A C 1
ATOM 626 O O . ILE A 1 100 ? 25.90844 72.26073 29.59354 1.000 88.77895 345 ILE A O 1
ATOM 631 N N . ASP A 1 101 ? 25.59806 70.25018 30.57019 1.000 95.21952 346 ASP A N 1
ATOM 632 C CA . ASP A 1 101 ? 26.39836 69.51961 29.59553 1.000 100.06952 346 ASP A CA 1
ATOM 633 C C . ASP A 1 101 ? 25.57180 68.66549 28.63326 1.000 94.09952 346 ASP A C 1
ATOM 634 O O . ASP A 1 101 ? 26.14436 67.85923 27.88493 1.000 102.91952 346 ASP A O 1
ATOM 639 N N . GLY A 1 102 ? 24.24602 68.80814 28.64883 1.000 94.36062 347 GLY A N 1
ATOM 640 C CA . GLY A 1 102 ? 23.36783 68.05510 27.77365 1.000 96.97062 347 GLY A CA 1
ATOM 641 C C . GLY A 1 102 ? 23.06961 66.64343 28.22377 1.000 97.32062 347 GLY A C 1
ATOM 642 O O . GLY A 1 102 ? 22.36577 65.92179 27.50386 1.000 95.69062 347 GLY A O 1
ATOM 643 N N . ARG A 1 103 ? 23.57029 66.23175 29.39938 1.000 92.42420 348 ARG A N 1
ATOM 644 C CA . ARG A 1 103 ? 23.33373 64.88828 29.91624 1.000 92.06420 348 ARG A CA 1
ATOM 645 C C . ARG A 1 103 ? 21.90087 64.66461 30.34684 1.000 99.74420 348 ARG A C 1
ATOM 646 O O . ARG A 1 103 ? 21.47071 63.51597 30.38123 1.000 94.86420 348 ARG A O 1
ATOM 654 N N . PHE A 1 104 ? 21.17187 65.73901 30.65483 1.000 99.02796 349 PHE A N 1
ATOM 655 C CA . PHE A 1 104 ? 19.87886 65.67899 31.33400 1.000 89.41796 349 PHE A CA 1
ATOM 656 C C . PHE A 1 104 ? 18.77820 65.13530 30.44317 1.000 84.80796 349 PHE A C 1
ATOM 657 O O . PHE A 1 104 ? 17.95622 64.32607 30.89106 1.000 80.38796 349 PHE A O 1
ATOM 665 N N . ARG A 1 105 ? 18.74082 65.59358 29.18827 1.000 85.04664 350 ARG A N 1
ATOM 666 C CA . ARG A 1 105 ? 17.68330 65.19238 28.27647 1.000 93.51664 350 ARG A CA 1
ATOM 667 C C . ARG A 1 105 ? 17.84061 63.73988 27.86686 1.000 92.91664 350 ARG A C 1
ATOM 668 O O . ARG A 1 105 ? 16.84502 63.02618 27.73273 1.000 92.36664 350 ARG A O 1
ATOM 676 N N . GLU A 1 106 ? 19.08429 63.28093 27.74306 1.000 96.32942 351 GLU A N 1
ATOM 677 C CA . GLU A 1 106 ? 19.36759 61.86805 27.55083 1.000 97.11942 351 GLU A CA 1
ATOM 678 C C . GLU A 1 106 ? 18.99126 61.05311 28.78314 1.000 82.90942 351 GLU A C 1
ATOM 679 O O . GLU A 1 106 ? 18.50580 59.92879 28.65689 1.000 76.98942 351 GLU A O 1
ATOM 685 N N . GLN A 1 107 ? 19.11050 61.64619 29.96451 1.000 83.32258 352 GLN A N 1
ATOM 686 C CA . GLN A 1 107 ? 18.89281 60.93074 31.21098 1.000 79.08258 352 GLN A CA 1
ATOM 687 C C . GLN A 1 107 ? 17.41065 60.72406 31.49968 1.000 79.34258 352 GLN A C 1
ATOM 688 O O . GLN A 1 107 ? 17.01337 59.64198 31.94221 1.000 81.93258 352 GLN A O 1
ATOM 694 N N . LYS A 1 108 ? 16.58421 61.74417 31.24810 1.000 87.28122 353 LYS A N 1
ATOM 695 C CA . LYS A 1 108 ? 15.14499 61.60231 31.44374 1.000 78.87122 353 LYS A CA 1
ATOM 696 C C . LYS A 1 108 ? 14.52887 60.69517 30.40811 1.000 76.78122 353 LYS A C 1
ATOM 697 O O . LYS A 1 108 ? 13.57661 59.98694 30.71889 1.000 79.98122 353 LYS A O 1
ATOM 703 N N . PHE A 1 109 ? 15.04117 60.74322 29.17239 1.000 78.01018 354 PHE A N 1
ATOM 704 C CA . PHE A 1 109 ? 14.52470 59.93282 28.07136 1.000 78.60018 354 PHE A CA 1
ATOM 705 C C . PHE A 1 109 ? 14.69794 58.44850 28.33390 1.000 77.36018 354 PHE A C 1
ATOM 706 O O . PHE A 1 109 ? 13.84130 57.63986 27.95927 1.000 75.40018 354 PHE A O 1
ATOM 714 N N . ARG A 1 110 ? 15.79554 58.09047 28.99694 1.000 81.90670 355 ARG A N 1
ATOM 715 C CA . ARG A 1 110 ? 16.00523 56.72924 29.44777 1.000 80.30670 355 ARG A CA 1
ATOM 716 C C . ARG A 1 110 ? 14.98730 56.33242 30.49120 1.000 78.40670 355 ARG A C 1
ATOM 717 O O . ARG A 1 110 ? 14.49421 55.20711 30.47167 1.000 83.27670 355 ARG A O 1
ATOM 725 N N . LEU A 1 111 ? 14.65427 57.25416 31.39177 1.000 77.91079 356 LEU A N 1
ATOM 726 C CA . LEU A 1 111 ? 13.63307 57.00746 32.40631 1.000 79.47079 356 LEU A CA 1
ATOM 727 C C . LEU A 1 111 ? 12.25313 56.90735 31.78919 1.000 80.07079 356 LEU A C 1
ATOM 728 O O . LEU A 1 111 ? 11.43305 56.09846 32.23295 1.000 84.50079 356 LEU A O 1
ATOM 733 N N . LYS A 1 112 ? 12.01292 57.68977 30.73933 1.000 72.39763 357 LYS A N 1
ATOM 734 C CA . LYS A 1 112 ? 10.75082 57.66834 30.02886 1.000 74.70763 357 LYS A CA 1
ATOM 735 C C . LYS A 1 112 ? 10.52399 56.38061 29.25050 1.000 78.85763 357 LYS A C 1
ATOM 736 O O . LYS A 1 112 ? 9.36933 56.04605 28.98075 1.000 83.81763 357 LYS A O 1
ATOM 742 N N . ARG A 1 113 ? 11.57308 55.63695 28.90328 1.000 78.52623 358 ARG A N 1
ATOM 743 C CA . ARG A 1 113 ? 11.43601 54.48006 28.02596 1.000 82.19623 358 ARG A CA 1
ATOM 744 C C . ARG A 1 113 ? 11.85369 53.18802 28.72258 1.000 84.51623 358 ARG A C 1
ATOM 745 O O . ARG A 1 113 ? 12.46337 52.30519 28.11464 1.000 93.65623 358 ARG A O 1
ATOM 753 N N . CYS A 1 114 ? 11.51013 53.03064 29.99741 1.000 82.04629 359 CYS A N 1
ATOM 754 C CA . CYS A 1 114 ? 12.00866 51.89330 30.75445 1.000 85.08629 359 CYS A CA 1
ATOM 755 C C . CYS A 1 114 ? 10.95492 50.84724 31.07410 1.000 86.40629 359 CYS A C 1
ATOM 756 O O . CYS A 1 114 ? 11.28609 49.83471 31.69914 1.000 91.20629 359 CYS A O 1
ATOM 759 N N . GLY A 1 115 ? 9.69284 51.07472 30.71719 1.000 89.26537 360 GLY A N 1
ATOM 760 C CA . GLY A 1 115 ? 8.66140 50.09944 30.99844 1.000 91.15537 360 GLY A CA 1
ATOM 761 C C . GLY A 1 115 ? 8.10347 50.13523 32.40200 1.000 82.72537 360 GLY A C 1
ATOM 762 O O . GLY A 1 115 ? 7.24563 49.31121 32.73004 1.000 84.14537 360 GLY A O 1
ATOM 763 N N . LEU A 1 116 ? 8.57333 51.03795 33.24606 1.000 79.98554 361 LEU A N 1
ATOM 764 C CA . LEU A 1 116 ? 7.91987 51.36939 34.50238 1.000 83.91554 361 LEU A CA 1
ATOM 765 C C . LEU A 1 116 ? 7.44913 52.80737 34.32454 1.000 90.96554 361 LEU A C 1
ATOM 766 O O . LEU A 1 116 ? 8.27563 53.72186 34.25228 1.000 96.30554 361 LEU A O 1
ATOM 771 N N . GLU A 1 117 ? 6.13479 53.01593 34.20580 1.000 84.16457 362 GLU A N 1
ATOM 772 C CA . GLU A 1 117 ? 5.63454 54.28000 33.67312 1.000 95.29457 362 GLU A CA 1
ATOM 773 C C . GLU A 1 117 ? 4.89239 55.15710 34.68544 1.000 90.43457 362 GLU A C 1
ATOM 774 O O . GLU A 1 117 ? 4.25943 56.13892 34.27915 1.000 98.14457 362 GLU A O 1
ATOM 780 N N . ARG A 1 118 ? 4.98954 54.88912 35.98189 1.000 84.20012 363 ARG A N 1
ATOM 781 C CA . ARG A 1 118 ? 4.63107 55.91091 36.96163 1.000 85.76012 363 ARG A CA 1
ATOM 782 C C . ARG A 1 118 ? 5.96375 56.35101 37.55187 1.000 81.64012 363 ARG A C 1
ATOM 783 O O . ARG A 1 118 ? 6.46912 55.74629 38.49926 1.000 76.15012 363 ARG A O 1
ATOM 791 N N . ARG A 1 119 ? 6.54411 57.39673 36.96417 1.000 77.24131 364 ARG A N 1
ATOM 792 C CA . ARG A 1 119 ? 7.94236 57.72877 37.19101 1.000 78.28131 364 ARG A CA 1
ATOM 793 C C . ARG A 1 119 ? 8.05135 59.01312 38.01246 1.000 73.73131 364 ARG A C 1
ATOM 794 O O . ARG A 1 119 ? 7.34769 59.99377 37.76347 1.000 64.76131 364 ARG A O 1
ATOM 802 N N . VAL A 1 120 ? 8.88306 58.96027 39.04704 1.000 78.32055 365 VAL A N 1
ATOM 803 C CA . VAL A 1 120 ? 9.00942 59.99359 40.06656 1.000 71.00055 365 VAL A CA 1
ATOM 804 C C . VAL A 1 120 ? 10.40863 60.58988 39.95239 1.000 75.03055 365 VAL A C 1
ATOM 805 O O . VAL A 1 120 ? 11.36490 59.86448 39.67091 1.000 78.52055 365 VAL A O 1
ATOM 809 N N . TYR A 1 121 ? 10.53930 61.90330 40.14713 1.000 73.94756 366 TYR A N 1
ATOM 810 C CA . TYR A 1 121 ? 11.83387 62.56843 40.06230 1.000 71.48756 366 TYR A CA 1
ATOM 811 C C . TYR A 1 121 ? 12.09068 63.27592 41.39055 1.000 70.43756 366 TYR A C 1
ATOM 812 O O . TYR A 1 121 ? 11.45599 64.28903 41.67754 1.000 77.46756 366 TYR A O 1
ATOM 821 N N . LEU A 1 122 ? 13.02155 62.76792 42.19638 1.000 73.84358 367 LEU A N 1
ATOM 822 C CA . LEU A 1 122 ? 13.21391 63.22230 43.57185 1.000 71.31358 367 LEU A CA 1
ATOM 823 C C . LEU A 1 122 ? 14.36462 64.21194 43.64415 1.000 74.51358 367 LEU A C 1
ATOM 824 O O . LEU A 1 122 ? 15.47488 63.87849 43.24040 1.000 87.80358 367 LEU A O 1
ATOM 829 N N . VAL A 1 123 ? 14.12256 65.40585 44.19694 1.000 80.76207 368 VAL A N 1
ATOM 830 C CA . VAL A 1 123 ? 15.10195 66.51088 44.18242 1.000 80.00207 368 VAL A CA 1
ATOM 831 C C . VAL A 1 123 ? 15.48393 66.90688 45.61249 1.000 82.40207 368 VAL A C 1
ATOM 832 O O . VAL A 1 123 ? 14.65689 67.46177 46.35303 1.000 81.29207 368 VAL A O 1
ATOM 836 N N . GLU A 1 124 ? 16.75018 66.67573 45.98691 1.000 78.81851 369 GLU A N 1
ATOM 837 C CA . GLU A 1 124 ? 17.25784 67.12211 47.28431 1.000 86.1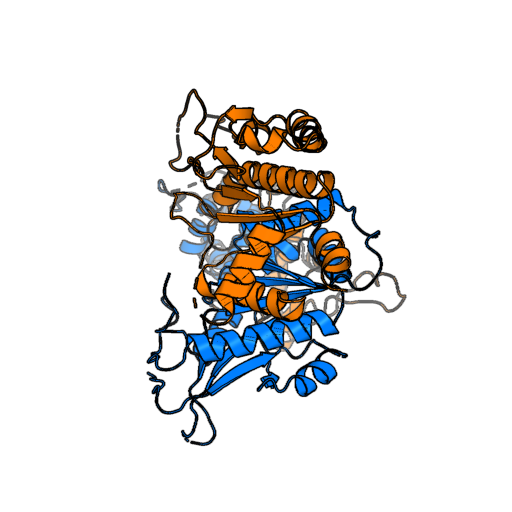2851 369 GLU A CA 1
ATOM 838 C C . GLU A 1 124 ? 17.91836 68.49037 47.18215 1.000 100.82851 369 GLU A C 1
ATOM 839 O O . GLU A 1 124 ? 18.67149 68.73837 46.23690 1.000 101.50851 369 GLU A O 1
ATOM 845 N N . GLU A 1 125 ? 17.64120 69.36650 48.17775 1.000 101.47439 370 GLU A N 1
ATOM 846 C CA . GLU A 1 125 ? 18.24365 70.69966 48.27914 1.000 105.56439 370 GLU A CA 1
ATOM 847 C C . GLU A 1 125 ? 19.75741 70.62337 48.46165 1.000 120.80439 370 GLU A C 1
ATOM 848 O O . GLU A 1 125 ? 20.49074 70.90107 47.50105 1.000 123.72439 370 GLU A O 1
ATOM 854 N N . HIS A 1 126 ? 20.20472 70.16842 49.64822 1.000 129.51286 371 HIS A N 1
ATOM 855 C CA . HIS A 1 126 ? 21.61603 69.97476 50.04289 1.000 129.55286 371 HIS A CA 1
ATOM 856 C C . HIS A 1 126 ? 22.45007 71.25577 49.85208 1.000 130.95286 371 HIS A C 1
ATOM 857 O O . HIS A 1 126 ? 23.28675 71.38091 48.94948 1.000 126.40286 371 HIS A O 1
ATOM 864 N N . GLY A 1 127 ? 22.12830 72.24651 50.67337 1.000 130.77503 372 GLY A N 1
ATOM 865 C CA . GLY A 1 127 ? 22.91635 73.45753 50.75732 1.000 134.61503 372 GLY A CA 1
ATOM 866 C C . GLY A 1 127 ? 22.19868 74.68119 50.22064 1.000 132.20503 372 GLY A C 1
ATOM 867 O O . GLY A 1 127 ? 20.96664 74.75754 50.18400 1.000 123.62503 372 GLY A O 1
ATOM 868 N N . SER A 1 128 ? 23.00315 75.66641 49.80869 1.000 135.92736 373 SER A N 1
ATOM 869 C CA . SER A 1 128 ? 22.49214 76.92624 49.28179 1.000 132.26736 373 SER A CA 1
ATOM 870 C C . SER A 1 128 ? 21.89805 76.72387 47.88813 1.000 133.20736 373 SER A C 1
ATOM 871 O O . SER A 1 128 ? 22.19993 75.75589 47.18888 1.000 139.51736 373 SER A O 1
ATOM 874 N N . VAL A 1 129 ? 21.03228 77.64958 47.49019 1.000 121.08888 374 VAL A N 1
ATOM 875 C CA . VAL A 1 129 ? 20.39771 77.56545 46.17540 1.000 128.95888 374 VAL A CA 1
ATOM 876 C C . VAL A 1 129 ? 21.25149 78.25373 45.09848 1.000 136.15888 374 VAL A C 1
ATOM 877 O O . VAL A 1 129 ? 21.34944 77.76735 43.96740 1.000 138.73888 374 VAL A O 1
ATOM 881 N N . HIS A 1 130 ? 21.95055 79.34356 45.42070 1.000 129.69257 375 HIS A N 1
ATOM 882 C CA . HIS A 1 130 ? 22.79289 80.01398 44.42621 1.000 122.32257 375 HIS A CA 1
ATOM 883 C C . HIS A 1 130 ? 24.25244 79.54621 44.48824 1.000 114.49257 375 HIS A C 1
ATOM 884 O O . HIS A 1 130 ? 24.61709 78.66132 45.26828 1.000 105.60257 375 HIS A O 1
ATOM 891 N N . SER A 1 133 ? 24.94354 78.65678 41.42233 1.000 91.50260 378 SER A N 1
ATOM 892 C CA . SER A 1 133 ? 25.50249 77.74700 40.42080 1.000 96.95260 378 SER A CA 1
ATOM 893 C C . SER A 1 133 ? 24.74566 77.81202 39.08285 1.000 101.02260 378 SER A C 1
ATOM 894 O O . SER A 1 133 ? 25.35081 77.81615 38.00005 1.000 96.08260 378 SER A O 1
ATOM 897 N N . LEU A 1 134 ? 23.41717 77.79697 39.18330 1.000 105.51634 379 LEU A N 1
ATOM 898 C CA . LEU A 1 134 ? 22.45338 78.17947 38.15580 1.000 104.72634 379 LEU A CA 1
ATOM 899 C C . LEU A 1 134 ? 21.38631 79.03484 38.83603 1.000 109.81634 379 LEU A C 1
ATOM 900 O O . LEU A 1 134 ? 21.20106 78.91675 40.05169 1.000 111.46634 379 LEU A O 1
ATOM 905 N N . PRO A 1 135 ? 20.73378 79.94675 38.10546 1.000 108.29035 380 PRO A N 1
ATOM 906 C CA . PRO A 1 135 ? 19.73148 80.80029 38.75799 1.000 106.24035 380 PRO A CA 1
ATOM 907 C C . PRO A 1 135 ? 18.44336 80.07048 39.10907 1.000 107.62035 380 PRO A C 1
ATOM 908 O O . PRO A 1 135 ? 18.15177 78.97093 38.62285 1.000 104.55035 380 PRO A O 1
ATOM 912 N N . GLU A 1 136 ? 17.69326 80.73941 39.99838 1.000 112.20113 381 GLU A N 1
ATOM 913 C CA . GLU A 1 136 ? 16.42691 80.25391 40.53529 1.000 106.25113 381 GLU A CA 1
ATOM 914 C C . GLU A 1 136 ? 15.39539 80.03680 39.44127 1.000 97.32113 381 GLU A C 1
ATOM 915 O O . GLU A 1 136 ? 14.72862 78.99583 39.41726 1.000 97.24113 381 GLU A O 1
ATOM 921 N N . SER A 1 137 ? 15.32824 80.98214 38.49080 1.000 95.79562 382 SER A N 1
ATOM 922 C CA . SER A 1 137 ? 14.32389 81.00954 37.42645 1.000 98.04562 382 SER A CA 1
ATOM 923 C C . SER A 1 137 ? 14.46081 79.83437 36.47772 1.000 96.16562 382 SER A C 1
ATOM 924 O O . SER A 1 137 ? 13.46691 79.19348 36.12206 1.000 97.71562 382 SER A O 1
ATOM 927 N N . THR A 1 138 ? 15.68668 79.51920 36.09156 1.000 100.06404 383 THR A N 1
ATOM 928 C CA . THR A 1 138 ? 15.88568 78.47177 35.10731 1.000 99.42404 383 THR A CA 1
ATOM 929 C C . THR A 1 138 ? 15.82943 77.08680 35.73484 1.000 89.47404 383 THR A C 1
ATOM 930 O O . THR A 1 138 ? 15.42418 76.13390 35.05961 1.000 88.19404 383 THR A O 1
ATOM 934 N N . LEU A 1 139 ? 16.19779 76.95166 37.01437 1.000 85.61399 384 LEU A N 1
ATOM 935 C CA . LEU A 1 139 ? 16.07635 75.64173 37.65267 1.000 88.03399 384 LEU A CA 1
ATOM 936 C C . LEU A 1 139 ? 14.63203 75.26194 37.92740 1.000 85.15399 384 LEU A C 1
ATOM 937 O O . LEU A 1 139 ? 14.26200 74.10236 37.74022 1.000 81.24399 384 LEU A O 1
ATOM 942 N N . LEU A 1 140 ? 13.81210 76.22358 38.35935 1.000 90.59719 385 LEU A N 1
ATOM 943 C CA . LEU A 1 140 ? 12.40387 75.96080 38.61873 1.000 88.37719 385 LEU A CA 1
ATOM 944 C C . LEU A 1 140 ? 11.65583 75.63262 37.33658 1.000 86.50719 385 LEU A C 1
ATOM 945 O O . LEU A 1 140 ? 10.73639 74.80385 37.36083 1.000 86.08719 385 LEU A O 1
ATOM 950 N N . GLN A 1 141 ? 12.10163 76.20809 36.21313 1.000 91.07099 386 GLN A N 1
ATOM 951 C CA . GLN A 1 141 ? 11.45078 75.99188 34.92804 1.000 88.49099 386 GLN A CA 1
ATOM 952 C C . GLN A 1 141 ? 11.61860 74.56122 34.46134 1.000 84.30099 386 GLN A C 1
ATOM 953 O O . GLN A 1 141 ? 10.62691 73.89077 34.16380 1.000 84.19099 386 GLN A O 1
ATOM 959 N N . ALA A 1 142 ? 12.84940 74.05075 34.54043 1.000 86.33130 387 ALA A N 1
ATOM 960 C CA . ALA A 1 142 ? 13.17587 72.72106 34.04210 1.000 85.73130 387 ALA A CA 1
ATOM 961 C C . ALA A 1 142 ? 12.56476 71.62396 34.89928 1.000 83.18130 387 ALA A C 1
ATOM 962 O O . ALA A 1 142 ? 12.19433 70.56888 34.37585 1.000 84.74130 387 ALA A O 1
ATOM 964 N N . VAL A 1 143 ? 12.42797 71.87676 36.20073 1.000 85.17070 388 VAL A N 1
ATOM 965 C CA . VAL A 1 143 ? 11.71121 70.97182 37.08690 1.000 80.00070 388 VAL A CA 1
ATOM 966 C C . VAL A 1 143 ? 10.22874 70.97166 36.74832 1.000 76.05070 388 VAL A C 1
ATOM 967 O O . VAL A 1 143 ? 9.58713 69.91379 36.68735 1.000 82.74070 388 VAL A O 1
ATOM 971 N N . THR A 1 144 ? 9.67268 72.14441 36.46537 1.000 78.97231 389 THR A N 1
ATOM 972 C CA . THR A 1 144 ? 8.26645 72.20034 36.10350 1.000 83.74231 389 THR A CA 1
ATOM 973 C C . THR A 1 144 ? 8.05577 71.70172 34.67617 1.000 80.23231 389 THR A C 1
ATOM 974 O O . THR A 1 144 ? 6.98964 71.14735 34.38861 1.000 83.58231 389 THR A O 1
ATOM 978 N N . ASN A 1 145 ? 9.08698 71.78723 33.81823 1.000 76.19145 390 ASN A N 1
ATOM 979 C CA . ASN A 1 145 ? 9.04889 71.10194 32.52417 1.000 77.19145 390 ASN A CA 1
ATOM 980 C C . ASN A 1 145 ? 9.02831 69.59575 32.69612 1.000 75.80145 390 ASN A C 1
ATOM 981 O O . ASN A 1 145 ? 8.29305 68.90320 31.99851 1.000 87.41145 390 ASN A O 1
ATOM 986 N N . THR A 1 146 ? 9.81578 69.09021 33.63554 1.000 74.37073 391 THR A N 1
ATOM 987 C CA . THR A 1 146 ? 9.83831 67.66903 33.95952 1.000 78.96073 391 THR A CA 1
ATOM 988 C C . THR A 1 146 ? 8.52107 67.21954 34.58202 1.000 82.38073 391 THR A C 1
ATOM 989 O O . THR A 1 146 ? 8.03730 66.11208 34.28863 1.000 82.68073 391 THR A O 1
ATOM 993 N N . GLN A 1 147 ? 7.90507 68.11139 35.36981 1.000 80.98530 392 GLN A N 1
ATOM 994 C CA . GLN A 1 147 ? 6.57488 67.89030 35.92282 1.000 83.10530 392 GLN A CA 1
ATOM 995 C C . GLN A 1 147 ? 5.51486 67.85095 34.82245 1.000 87.40530 392 GLN A C 1
ATOM 996 O O . GLN A 1 147 ? 4.75189 66.88263 34.71983 1.000 94.10530 392 GLN A O 1
ATOM 1002 N N . VAL A 1 148 ? 5.50804 68.84606 33.93640 1.000 85.67432 393 VAL A N 1
ATOM 1003 C CA . VAL A 1 148 ? 4.44412 68.95597 32.94110 1.000 79.10432 393 VAL A CA 1
ATOM 1004 C C . VAL A 1 148 ? 4.70663 68.10273 31.69966 1.000 85.51432 393 VAL A C 1
ATOM 1005 O O . VAL A 1 148 ? 3.90649 67.21408 31.38299 1.000 91.86432 393 VAL A O 1
ATOM 1009 N N . ILE A 1 149 ? 5.82528 68.35142 31.00000 1.000 80.98787 394 ILE A N 1
ATOM 1010 C CA . ILE A 1 149 ? 6.05038 67.79174 29.66124 1.000 78.41787 394 ILE A CA 1
ATOM 1011 C C . ILE A 1 149 ? 6.49061 66.34046 29.74328 1.000 83.34787 394 ILE A C 1
ATOM 1012 O O . ILE A 1 149 ? 5.96538 65.45701 29.05746 1.000 100.56787 394 ILE A O 1
ATOM 1017 N N . ASP A 1 150 ? 7.46808 66.07618 30.58458 1.000 77.56963 395 ASP A N 1
ATOM 1018 C CA . ASP A 1 150 ? 8.04812 64.75872 30.67678 1.000 88.00963 395 ASP A CA 1
ATOM 1019 C C . ASP A 1 150 ? 7.20960 63.82253 31.54178 1.000 87.37963 395 ASP A C 1
ATOM 1020 O O . ASP A 1 150 ? 7.48650 62.62668 31.57212 1.000 79.06963 395 ASP A O 1
ATOM 1025 N N . GLY A 1 151 ? 6.17182 64.32188 32.21231 1.000 83.88981 396 GLY A N 1
ATOM 1026 C CA . GLY A 1 151 ? 5.25207 63.44587 32.89543 1.000 75.20981 396 GLY A CA 1
ATOM 1027 C C . GLY A 1 151 ? 5.74874 62.88804 34.20212 1.000 67.22981 396 GLY A C 1
ATOM 1028 O O . GLY A 1 151 ? 5.22001 61.87942 34.65997 1.000 66.34981 396 GLY A O 1
ATOM 1029 N N . PHE A 1 152 ? 6.72981 63.51364 34.83511 1.000 75.00907 397 PHE A N 1
ATOM 1030 C CA . PHE A 1 152 ? 7.26118 62.92657 36.05707 1.000 77.97907 397 PHE A CA 1
ATOM 1031 C C . PHE A 1 152 ? 6.55203 63.52532 37.25608 1.000 71.08907 397 PHE A C 1
ATOM 1032 O O . PHE A 1 152 ? 6.11231 64.67155 37.23324 1.000 74.05907 397 PHE A O 1
ATOM 1040 N N . PHE A 1 153 ? 6.52142 62.77014 38.34276 1.000 74.36765 398 PHE A N 1
ATOM 1041 C CA . PHE A 1 153 ? 6.08814 63.32310 39.61368 1.000 73.00765 398 PHE A CA 1
ATOM 1042 C C . PHE A 1 153 ? 7.32457 63.87897 40.31242 1.000 77.59765 398 PHE A C 1
ATOM 1043 O O . PHE A 1 153 ? 8.31063 63.18006 40.51910 1.000 81.37765 398 PHE A O 1
ATOM 1051 N N . VAL A 1 154 ? 7.22595 65.13330 40.73035 1.000 71.55599 399 VAL A N 1
ATOM 1052 C CA . VAL A 1 154 ? 8.30559 65.81327 41.41734 1.000 65.49599 399 VAL A CA 1
ATOM 1053 C C . VAL A 1 154 ? 8.03860 65.77393 42.91809 1.000 71.60599 399 VAL A C 1
ATOM 1054 O O . VAL A 1 154 ? 7.01910 66.30240 43.37669 1.000 76.40599 399 VAL A O 1
ATOM 1058 N N . LYS A 1 155 ? 8.94631 65.15995 43.69514 1.000 69.11917 400 LYS A N 1
ATOM 1059 C CA . LYS A 1 155 ? 9.04356 65.42483 45.13115 1.000 74.47917 400 LYS A CA 1
ATOM 1060 C C . LYS A 1 155 ? 10.33898 66.18613 45.41351 1.000 75.56917 400 LYS A C 1
ATOM 1061 O O . LYS A 1 155 ? 11.39789 65.84668 44.87126 1.000 77.69917 400 LYS A O 1
ATOM 1067 N N . ARG A 1 156 ? 10.23049 67.24171 46.23173 1.000 75.84618 401 ARG A N 1
ATOM 1068 C CA . ARG A 1 156 ? 11.33655 68.09270 46.64328 1.000 80.57618 401 ARG A CA 1
ATOM 1069 C C . ARG A 1 156 ? 11.55430 67.87575 48.13597 1.000 82.93618 401 ARG A C 1
ATOM 1070 O O . ARG A 1 156 ? 10.66051 68.14691 48.94482 1.000 90.06618 401 ARG A O 1
ATOM 1078 N N . THR A 1 157 ? 12.72567 67.37105 48.49953 1.000 77.49090 402 THR A N 1
ATOM 1079 C CA . THR A 1 157 ? 13.10185 67.21658 49.89584 1.000 85.93090 402 THR A CA 1
ATOM 1080 C C . THR A 1 157 ? 14.30491 68.09640 50.21299 1.000 95.19090 402 THR A C 1
ATOM 1081 O O . THR A 1 157 ? 15.02063 68.55040 49.31919 1.000 96.18090 402 THR A O 1
ATOM 1085 N N . ALA A 1 158 ? 14.51029 68.35561 51.50306 1.000 97.67809 403 ALA A N 1
ATOM 1086 C CA . ALA A 1 158 ? 15.54491 69.29604 51.91227 1.000 93.65809 403 ALA A CA 1
ATOM 1087 C C . ALA A 1 158 ? 16.89948 68.63224 52.13197 1.000 97.89809 403 ALA A C 1
ATOM 1088 O O . ALA A 1 158 ? 17.94599 69.21294 51.80927 1.000 92.70809 403 ALA A O 1
ATOM 1090 N N . ASP A 1 159 ? 16.91995 67.42726 52.68582 1.000 94.78859 404 ASP A N 1
ATOM 1091 C CA . ASP A 1 159 ? 18.18829 66.79168 52.95068 1.000 92.19859 404 ASP A CA 1
ATOM 1092 C C . ASP A 1 159 ? 18.08121 65.32736 52.57286 1.000 89.51859 404 ASP A C 1
ATOM 1093 O O . ASP A 1 159 ? 17.11889 64.89198 51.93461 1.000 87.31859 404 ASP A O 1
ATOM 1098 N N . ILE A 1 160 ? 19.09386 64.58540 53.00209 1.000 99.70512 405 ILE A N 1
ATOM 1099 C CA . ILE A 1 160 ? 19.19040 63.16497 52.72927 1.000 91.99512 405 ILE A CA 1
ATOM 1100 C C . ILE A 1 160 ? 18.16913 62.41868 53.57470 1.000 96.13512 405 ILE A C 1
ATOM 1101 O O . ILE A 1 160 ? 17.52780 61.46855 53.11375 1.000 92.63512 405 ILE A O 1
ATOM 1106 N N . LYS A 1 161 ? 17.90687 62.91257 54.76867 1.000 94.37476 406 LYS A N 1
ATOM 1107 C CA . LYS A 1 161 ? 17.10493 62.16424 55.71338 1.000 98.86476 406 LYS A CA 1
ATOM 1108 C C . LYS A 1 161 ? 15.61001 62.42478 55.56508 1.000 85.48476 406 LYS A C 1
ATOM 1109 O O . LYS A 1 161 ? 14.81749 61.60962 56.04339 1.000 80.30476 406 LYS A O 1
ATOM 1115 N N . GLU A 1 162 ? 15.20111 63.53033 54.92200 1.000 81.21030 407 GLU A N 1
ATOM 1116 C CA . GLU A 1 162 ? 13.78209 63.71659 54.59211 1.000 84.93030 407 GLU A CA 1
ATOM 1117 C C . GLU A 1 162 ? 13.37487 62.82609 53.42529 1.000 86.09030 407 GLU A C 1
ATOM 1118 O O . GLU A 1 162 ? 12.27701 62.25142 53.42089 1.000 85.83030 407 GLU A O 1
ATOM 1124 N N . SER A 1 163 ? 14.25495 62.70735 52.42756 1.000 92.02701 408 SER A N 1
ATOM 1125 C CA . SER A 1 163 ? 13.97622 61.88485 51.26123 1.000 79.52701 408 SER A CA 1
ATOM 1126 C C . SER A 1 163 ? 13.96547 60.41804 51.60827 1.000 79.91701 408 SER A C 1
ATOM 1127 O O . SER A 1 163 ? 13.17035 59.66662 51.03776 1.000 77.50701 408 SER A O 1
ATOM 1130 N N . ALA A 1 164 ? 14.80885 60.01286 52.56160 1.000 82.99909 409 ALA A N 1
ATOM 1131 C CA . ALA A 1 164 ? 14.74355 58.65500 53.09485 1.000 81.45909 409 ALA A CA 1
ATOM 1132 C C . ALA A 1 164 ? 13.45156 58.43473 53.87321 1.000 85.42909 409 ALA A C 1
ATOM 1133 O O . ALA A 1 164 ? 12.84813 57.35690 53.79044 1.000 84.85909 409 ALA A O 1
ATOM 1135 N N . ALA A 1 165 ? 12.99158 59.46822 54.59279 1.000 86.74659 410 ALA A N 1
ATOM 1136 C CA . ALA A 1 165 ? 11.70067 59.41528 55.27248 1.000 84.57659 410 ALA A CA 1
ATOM 1137 C C . ALA A 1 165 ? 10.53944 59.40529 54.28214 1.000 84.58659 410 ALA A C 1
ATOM 1138 O O . ALA A 1 165 ? 9.49964 58.79646 54.55797 1.000 89.32659 410 ALA A O 1
ATOM 1140 N N . TYR A 1 166 ? 10.71382 60.06017 53.12998 1.000 79.68872 411 TYR A N 1
ATOM 1141 C CA . TYR A 1 166 ? 9.72786 60.02866 52.05466 1.000 77.64872 411 TYR A CA 1
ATOM 1142 C C . TYR A 1 166 ? 9.61495 58.65439 51.43942 1.000 80.66872 411 TYR A C 1
ATOM 1143 O O . TYR A 1 166 ? 8.51604 58.13024 51.28175 1.000 82.70872 411 TYR A O 1
ATOM 1152 N N . LEU A 1 167 ? 10.75023 58.05224 51.11314 1.000 85.81793 412 LEU A N 1
ATOM 1153 C CA . LEU A 1 167 ? 10.80202 56.68763 50.60378 1.000 84.68793 412 LEU A CA 1
ATOM 1154 C C . LEU A 1 167 ? 10.35477 55.64698 51.62543 1.000 85.50793 412 LEU A C 1
ATOM 1155 O O . LEU A 1 167 ? 9.97584 54.54846 51.22147 1.000 87.16793 412 LEU A O 1
ATOM 1160 N N . ALA A 1 168 ? 10.42491 55.95133 52.92609 1.000 87.22966 413 ALA A N 1
ATOM 1161 C CA . ALA A 1 168 ? 9.82306 55.08355 53.93078 1.000 92.26966 413 ALA A CA 1
ATOM 1162 C C . ALA A 1 168 ? 8.30332 55.09293 53.81458 1.000 89.99966 413 ALA A C 1
ATOM 1163 O O . ALA A 1 168 ? 7.66371 54.03597 53.78501 1.000 86.80966 413 ALA A O 1
ATOM 1165 N N . LEU A 1 169 ? 7.71960 56.28554 53.72632 1.000 85.71972 414 LEU A N 1
ATOM 1166 C CA . LEU A 1 169 ? 6.27839 56.43951 53.57000 1.000 95.35972 414 LEU A CA 1
ATOM 1167 C C . LEU A 1 169 ? 5.81217 55.97782 52.20230 1.000 91.09972 414 LEU A C 1
ATOM 1168 O O . LEU A 1 169 ? 4.68835 55.48544 52.06576 1.000 96.34972 414 LEU A O 1
ATOM 1173 N N . LEU A 1 170 ? 6.66221 56.12230 51.18926 1.000 79.34244 415 LEU A N 1
ATOM 1174 C CA . LEU A 1 170 ? 6.32899 55.66410 49.85248 1.000 80.93244 415 LEU A CA 1
ATOM 1175 C C . LEU A 1 170 ? 6.35088 54.14852 49.75036 1.000 85.29244 415 LEU A C 1
ATOM 1176 O O . LEU A 1 170 ? 5.64627 53.58628 48.90912 1.000 87.99244 415 LEU A O 1
ATOM 1181 N N . THR A 1 171 ? 7.12004 53.47854 50.61054 1.000 92.00900 416 THR A N 1
ATOM 1182 C CA . THR A 1 171 ? 7.19648 52.02568 50.58695 1.000 92.96900 416 THR A CA 1
ATOM 1183 C C . THR A 1 171 ? 5.97873 51.39889 51.24760 1.000 90.29900 416 THR A C 1
ATOM 1184 O O . THR A 1 171 ? 5.35482 50.50737 50.66480 1.000 81.96900 416 THR A O 1
ATOM 1188 N N . ARG A 1 172 ? 5.59438 51.89133 52.44637 1.000 90.36939 417 ARG A N 1
ATOM 1189 C CA . ARG A 1 172 ? 4.46023 51.33759 53.19989 1.000 89.16939 417 ARG A CA 1
ATOM 1190 C C . ARG A 1 172 ? 3.12073 51.60904 52.51639 1.000 87.86939 417 ARG A C 1
ATOM 1191 O O . ARG A 1 172 ? 2.14664 50.90929 52.80470 1.000 95.86939 417 ARG A O 1
ATOM 1199 N N . GLY A 1 173 ? 3.05664 52.59094 51.60887 1.000 91.99042 418 GLY A N 1
ATOM 1200 C CA . GLY A 1 173 ? 1.88064 52.74593 50.77584 1.000 96.27042 418 GLY A CA 1
ATOM 1201 C C . GLY A 1 173 ? 1.78353 51.67304 49.71144 1.000 94.36042 418 GLY A C 1
ATOM 1202 O O . GLY A 1 173 ? 0.70091 51.13742 49.46188 1.000 94.53042 418 GLY A O 1
ATOM 1203 N N . LEU A 1 174 ? 2.91845 51.32430 49.09354 1.000 85.61894 419 LEU A N 1
ATOM 1204 C CA . LEU A 1 174 ? 2.93879 50.33237 48.02064 1.000 86.67894 419 LEU A CA 1
ATOM 1205 C C . LEU A 1 174 ? 2.71805 48.91056 48.52623 1.000 88.29894 419 LEU A C 1
ATOM 1206 O O . LEU A 1 174 ? 2.26266 48.06254 47.75180 1.000 88.44894 419 LEU A O 1
ATOM 1211 N N . GLN A 1 175 ? 3.01920 48.64173 49.80091 1.000 94.07522 420 GLN A N 1
ATOM 1212 C CA . GLN A 1 175 ? 2.61415 47.38787 50.42869 1.000 88.76522 420 GLN A CA 1
ATOM 1213 C C . GLN A 1 175 ? 1.10700 47.32310 50.58833 1.000 98.42522 420 GLN A C 1
ATOM 1214 O O . GLN A 1 175 ? 0.47882 46.30072 50.28518 1.000 110.14522 420 GLN A O 1
ATOM 1220 N N . ARG A 1 176 ? 0.51595 48.41308 51.08243 1.000 99.21284 421 ARG A N 1
ATOM 1221 C CA . ARG A 1 176 ? -0.92052 48.45330 51.30274 1.000 103.75284 421 ARG A CA 1
ATOM 1222 C C . ARG A 1 176 ? -1.69222 48.56106 49.99250 1.000 104.19284 421 ARG A C 1
ATOM 1223 O O . ARG A 1 176 ? -2.84934 48.13395 49.92548 1.000 105.36284 421 ARG A O 1
ATOM 1231 N N . LEU A 1 177 ? -1.07006 49.10118 48.94115 1.000 102.01149 422 LEU A N 1
ATOM 1232 C CA . LEU A 1 177 ? -1.75292 49.24236 47.65707 1.000 103.66149 422 LEU A CA 1
ATOM 1233 C C . LEU A 1 177 ? -1.84315 47.92481 46.90151 1.000 102.90149 422 LEU A C 1
ATOM 1234 O O . LEU A 1 177 ? -2.74028 47.75609 46.06595 1.000 106.22149 422 LEU A O 1
ATOM 1239 N N . TYR A 1 178 ? -0.93488 46.98969 47.17439 1.000 106.36827 423 TYR A N 1
ATOM 1240 C CA . TYR A 1 178 ? -0.89337 45.71373 46.47229 1.000 112.84827 423 TYR A CA 1
ATOM 1241 C C . TYR A 1 178 ? -1.36310 44.54030 47.31997 1.000 123.22827 423 TYR A C 1
ATOM 1242 O O . TYR A 1 178 ? -1.14920 43.38469 46.93347 1.000 129.89827 423 TYR A O 1
ATOM 1251 N N . GLN A 1 179 ? -2.00451 44.80914 48.45070 1.000 122.29671 424 GLN A N 1
ATOM 1252 C CA . GLN A 1 179 ? -2.43513 43.76314 49.36762 1.000 121.29671 424 GLN A CA 1
ATOM 1253 C C . GLN A 1 179 ? -3.63771 43.02222 48.79064 1.000 119.15671 424 GLN A C 1
ATOM 1254 O O . GLN A 1 179 ? -4.67422 43.63055 48.49969 1.000 123.46671 424 GLN A O 1
ATOM 1260 N N . GLY A 1 180 ? -3.47214 41.71765 48.57073 1.000 112.50670 425 GLY A N 1
ATOM 1261 C CA . GLY A 1 180 ? -4.53888 40.88235 48.05149 1.000 124.54670 425 GLY A CA 1
ATOM 1262 C C . GLY A 1 180 ? -4.75681 40.93556 46.55409 1.000 132.57670 425 GLY A C 1
ATOM 1263 O O . GLY A 1 180 ? -5.73095 40.34815 46.06564 1.000 129.73670 425 GLY A O 1
ATOM 1264 N N . HIS A 1 181 ? -3.90235 41.63647 45.81270 1.000 127.77142 426 HIS A N 1
ATOM 1265 C CA . HIS A 1 181 ? -3.90197 41.58295 44.35671 1.000 127.72142 426 HIS A CA 1
ATOM 1266 C C . HIS A 1 181 ? -3.00415 40.45359 43.85619 1.000 122.69142 426 HIS A C 1
ATOM 1267 O O . HIS A 1 181 ? -2.00300 40.09728 44.48459 1.000 124.00142 426 HIS A O 1
ATOM 1274 N N . THR A 1 182 ? -3.38141 39.89349 42.71049 1.000 122.83997 427 THR A N 1
ATOM 1275 C CA . THR A 1 182 ? -2.71374 38.74495 42.11310 1.000 124.42997 427 THR A CA 1
ATOM 1276 C C . THR A 1 182 ? -1.90680 39.18921 40.89224 1.000 125.46997 427 THR A C 1
ATOM 1277 O O . THR A 1 182 ? -2.43478 39.86725 40.00433 1.000 125.42997 427 THR A O 1
ATOM 1281 N N . LEU A 1 183 ? -0.61805 38.82529 40.86247 1.000 129.09263 428 LEU A N 1
ATOM 1282 C CA . LEU A 1 183 ? 0.37832 39.45751 39.99569 1.000 124.42263 428 LEU A CA 1
ATOM 1283 C C . LEU A 1 183 ? 0.94677 38.47737 38.97623 1.000 117.71263 428 LEU A C 1
ATOM 1284 O O . LEU A 1 183 ? 1.29137 37.34619 39.32213 1.000 122.44263 428 LEU A O 1
ATOM 1289 N N . ARG A 1 184 ? 1.08793 38.92950 37.72781 1.000 110.13902 429 ARG A N 1
ATOM 1290 C CA . ARG A 1 184 ? 1.50007 38.07293 36.61591 1.000 122.06902 429 ARG A CA 1
ATOM 1291 C C . ARG A 1 184 ? 2.63740 38.75879 35.83570 1.000 122.45902 429 ARG A C 1
ATOM 1292 O O . ARG A 1 184 ? 3.01103 39.90003 36.12432 1.000 121.78902 429 ARG A O 1
ATOM 1300 N N . SER A 1 185 ? 3.19225 38.06821 34.82305 1.000 127.94777 430 SER A N 1
ATOM 1301 C CA . SER A 1 185 ? 4.48573 38.43165 34.22905 1.000 122.61777 430 SER A CA 1
ATOM 1302 C C . SER A 1 185 ? 4.36387 38.78406 32.74622 1.000 121.21777 430 SER A C 1
ATOM 1303 O O . SER A 1 185 ? 4.12144 37.90430 31.91393 1.000 131.99777 430 SER A O 1
ATOM 1306 N N . ARG A 1 186 ? 4.59480 40.06398 32.41140 1.000 115.90102 431 ARG A N 1
ATOM 1307 C CA . ARG A 1 186 ? 4.61447 40.55190 31.03548 1.000 117.75102 431 ARG A CA 1
ATOM 1308 C C . ARG A 1 186 ? 5.91065 40.20330 30.31089 1.000 131.11102 431 ARG A C 1
ATOM 1309 O O . ARG A 1 186 ? 6.94114 39.95171 30.94665 1.000 133.03102 431 ARG A O 1
ATOM 1317 N N . PRO A 1 187 ? 5.88451 40.18924 28.97081 1.000 125.39999 432 PRO A N 1
ATOM 1318 C CA . PRO A 1 187 ? 7.12286 40.26112 28.18393 1.000 119.34999 432 PRO A CA 1
ATOM 1319 C C . PRO A 1 187 ? 7.58032 41.70646 28.06217 1.000 120.26999 432 PRO A C 1
ATOM 1320 O O . PRO A 1 187 ? 6.90987 42.62771 28.51394 1.000 128.49999 432 PRO A O 1
ATOM 1324 N N . TRP A 1 188 ? 8.72047 41.88778 27.39262 1.000 109.37897 433 TRP A N 1
ATOM 1325 C CA . TRP A 1 188 ? 9.22789 43.23043 27.14458 1.000 100.73897 433 TRP A CA 1
ATOM 1326 C C . TRP A 1 188 ? 8.36915 43.98628 26.12596 1.000 108.69897 433 TRP A C 1
ATOM 1327 O O . TRP A 1 188 ? 8.29517 45.21822 26.17445 1.000 103.40897 433 TRP A O 1
ATOM 1338 N N . GLY A 1 189 ? 7.67529 43.27633 25.23900 1.000 110.22267 434 GLY A N 1
ATOM 1339 C CA . GLY A 1 189 ? 6.53793 43.87170 24.54447 1.000 106.48267 434 GLY A CA 1
ATOM 1340 C C . GLY A 1 189 ? 5.38168 44.09166 25.51217 1.000 117.51267 434 GLY A C 1
ATOM 1341 O O . GLY A 1 189 ? 4.95957 43.16441 26.21666 1.000 117.33267 434 GLY A O 1
ATOM 1342 N N . THR A 1 190 ? 4.83514 45.30963 25.50679 1.000 115.84007 435 THR A N 1
ATOM 1343 C CA . THR A 1 190 ? 4.12056 45.92177 26.64621 1.000 109.51007 435 THR A CA 1
ATOM 1344 C C . THR A 1 190 ? 2.86037 45.24554 27.17139 1.000 112.02007 435 THR A C 1
ATOM 1345 O O . THR A 1 190 ? 2.17899 45.80558 28.02768 1.000 110.84007 435 THR A O 1
ATOM 1349 N N . PRO A 1 202 ? -7.67441 55.32204 37.67482 1.000 140.82340 447 PRO A N 1
ATOM 1350 C CA . PRO A 1 202 ? -6.58170 54.38126 37.39281 1.000 145.62340 447 PRO A CA 1
ATOM 1351 C C . PRO A 1 202 ? -6.84209 52.96835 37.93434 1.000 149.36340 447 PRO A C 1
ATOM 1352 O O . PRO A 1 202 ? -7.97818 52.63331 38.29543 1.000 154.16340 447 PRO A O 1
ATOM 1356 N N . ASN A 1 203 ? -5.78691 52.15451 37.96995 1.000 145.67532 448 ASN A N 1
ATOM 1357 C CA . ASN A 1 203 ? -5.76827 50.83298 38.58833 1.000 140.45532 448 ASN A CA 1
ATOM 1358 C C . ASN A 1 203 ? -4.41961 50.57332 39.24629 1.000 129.65532 448 ASN A C 1
ATOM 1359 O O . ASN A 1 203 ? -3.38388 51.03184 38.74550 1.000 130.94532 448 ASN A O 1
ATOM 1364 N N . PRO A 1 204 ? -4.39708 49.87204 40.40873 1.000 120.61371 449 PRO A N 1
ATOM 1365 C CA . PRO A 1 204 ? -3.12907 49.34364 40.94500 1.000 121.50371 449 PRO A CA 1
ATOM 1366 C C . PRO A 1 204 ? -2.54867 48.26603 40.05008 1.000 121.47371 449 PRO A C 1
ATOM 1367 O O . PRO A 1 204 ? -3.09181 47.15850 40.01477 1.000 126.07371 449 PRO A O 1
ATOM 1371 N N . LEU A 1 205 ? -1.44427 48.55156 39.35777 1.000 118.34435 450 LEU A N 1
ATOM 1372 C CA . LEU A 1 205 ? -1.08984 47.80924 38.14708 1.000 117.58435 450 LEU A CA 1
ATOM 1373 C C . LEU A 1 205 ? -0.44723 46.45895 38.47264 1.000 119.42435 450 LEU A C 1
ATOM 1374 O O . LEU A 1 205 ? 0.67666 46.39855 38.98687 1.000 107.25435 450 LEU A O 1
ATOM 1379 N N . CYS A 1 206 ? -1.16035 45.37586 38.14948 1.000 120.65738 451 CYS A N 1
ATOM 1380 C CA . CYS A 1 206 ? -0.61512 44.02868 38.05580 1.000 119.19738 451 CYS A CA 1
ATOM 1381 C C . CYS A 1 206 ? -0.35044 43.73114 36.57363 1.000 118.51738 451 CYS A C 1
ATOM 1382 O O . CYS A 1 206 ? -0.60787 44.58441 35.72143 1.000 115.63738 451 CYS A O 1
ATOM 1385 N N . SER A 1 207 ? 0.12800 42.50873 36.26614 1.000 121.79595 452 SER A N 1
ATOM 1386 C CA . SER A 1 207 ? 0.78296 42.13877 34.99492 1.000 123.26595 452 SER A CA 1
ATOM 1387 C C . SER A 1 207 ? 1.96360 43.05587 34.71762 1.000 118.69595 452 SER A C 1
ATOM 1388 O O . SER A 1 207 ? 1.85751 44.03048 33.96345 1.000 111.10595 452 SER A O 1
ATOM 1391 N N . LEU A 1 208 ? 3.04223 42.80366 35.44741 1.000 109.95677 453 LEU A N 1
ATOM 1392 C CA . LEU A 1 208 ? 4.25691 43.58700 35.47175 1.000 107.63677 453 LEU A CA 1
ATOM 1393 C C . LEU A 1 208 ? 5.37219 42.89160 34.70889 1.000 107.98677 453 LEU A C 1
ATOM 1394 O O . LEU A 1 208 ? 5.30833 41.69400 34.43112 1.000 109.04677 453 LEU A O 1
ATOM 1399 N N . LEU A 1 209 ? 6.42137 43.65513 34.41077 1.000 108.99346 454 LEU A N 1
ATOM 1400 C CA . LEU A 1 209 ? 7.67051 43.07267 33.94220 1.000 102.56346 454 LEU A CA 1
ATOM 1401 C C . LEU A 1 209 ? 8.34968 42.29166 35.05572 1.000 101.12346 454 LEU A C 1
ATOM 1402 O O . LEU A 1 209 ? 8.12264 42.52511 36.24558 1.000 95.12346 454 LEU A O 1
ATOM 1407 N N . THR A 1 210 ? 9.16815 41.33163 34.65820 1.000 103.85664 455 THR A N 1
ATOM 1408 C CA . THR A 1 210 ? 10.03630 40.71846 35.64109 1.000 102.45664 455 THR A CA 1
ATOM 1409 C C . THR A 1 210 ? 11.34226 41.49423 35.71915 1.000 99.79664 455 THR A C 1
ATOM 1410 O O . THR A 1 210 ? 11.69809 42.25406 34.81692 1.000 105.64664 455 THR A O 1
ATOM 1414 N N . PHE A 1 211 ? 12.04338 41.31235 36.83562 1.000 96.91250 456 PHE A N 1
ATOM 1415 C CA . PHE A 1 211 ? 13.26544 42.06196 37.09090 1.000 102.36250 456 PHE A CA 1
ATOM 1416 C C . PHE A 1 211 ? 14.41327 41.60650 36.19938 1.000 106.12250 456 PHE A C 1
ATOM 1417 O O . PHE A 1 211 ? 15.34255 42.38829 35.95815 1.000 107.71250 456 PHE A O 1
ATOM 1425 N N . SER A 1 212 ? 14.35472 40.36300 35.71036 1.000 102.35696 457 SER A N 1
ATOM 1426 C CA . SER A 1 212 ? 15.24994 39.91714 34.64994 1.000 106.64696 457 SER A CA 1
ATOM 1427 C C . SER A 1 212 ? 15.01644 40.71685 33.37352 1.000 104.91696 457 SER A C 1
ATOM 1428 O O . SER A 1 212 ? 15.96076 41.28035 32.80820 1.000 102.60696 457 SER A O 1
ATOM 1431 N N . ASP A 1 213 ? 13.74651 40.85398 32.95984 1.000 108.58151 458 ASP A N 1
ATOM 1432 C CA . ASP A 1 213 ? 13.41308 41.62250 31.76222 1.000 105.55151 458 ASP A CA 1
ATOM 1433 C C . ASP A 1 213 ? 13.62036 43.11678 31.94772 1.000 101.83151 458 ASP A C 1
ATOM 1434 O O . ASP A 1 213 ? 13.75931 43.83443 30.95323 1.000 104.25151 458 ASP A O 1
ATOM 1439 N N . PHE A 1 214 ? 13.64185 43.60314 33.18663 1.000 104.24710 459 PHE A N 1
ATOM 1440 C CA . PHE A 1 214 ? 13.73672 45.03942 33.38426 1.000 101.57710 459 PHE A CA 1
ATOM 1441 C C . PHE A 1 214 ? 15.15588 45.54802 33.22055 1.000 98.23710 459 PHE A C 1
ATOM 1442 O O . PHE A 1 214 ? 15.36853 46.52721 32.49581 1.000 98.97710 459 PHE A O 1
ATOM 1450 N N . ASN A 1 215 ? 16.10730 44.92672 33.93372 1.000 97.07412 460 ASN A N 1
ATOM 1451 C CA . ASN A 1 215 ? 17.51197 45.33279 33.89212 1.000 89.38412 460 ASN A CA 1
ATOM 1452 C C . ASN A 1 215 ? 18.11006 45.18449 32.51339 1.000 98.77412 460 ASN A C 1
ATOM 1453 O O . ASN A 1 215 ? 18.69542 46.13287 31.98983 1.000 100.31412 460 ASN A O 1
ATOM 1458 N N . ALA A 1 216 ? 17.93265 44.00699 31.90532 1.000 99.85789 461 ALA A N 1
ATOM 1459 C CA . ALA A 1 216 ? 18.47862 43.72974 30.58537 1.000 95.52789 461 ALA A CA 1
ATOM 1460 C C . ALA A 1 216 ? 17.78820 44.55800 29.52142 1.000 96.22789 461 ALA A C 1
ATOM 1461 O O . ALA A 1 216 ? 18.42190 44.92889 28.53055 1.000 101.53789 461 ALA A O 1
ATOM 1463 N N . GLY A 1 217 ? 16.51491 44.88819 29.74489 1.000 89.43441 462 GLY A N 1
ATOM 1464 C CA . GLY A 1 217 ? 15.84465 45.85637 28.89913 1.000 91.50441 462 GLY A CA 1
ATOM 1465 C C . GLY A 1 217 ? 16.39891 47.25265 29.07666 1.000 94.76441 462 GLY A C 1
ATOM 1466 O O . GLY A 1 217 ? 16.53328 48.00433 28.10943 1.000 96.83441 462 GLY A O 1
ATOM 1467 N N . ALA A 1 218 ? 16.75766 47.60452 30.30627 1.000 94.10762 463 ALA A N 1
ATOM 1468 C CA . ALA A 1 218 ? 17.40256 48.88412 30.54870 1.000 94.49762 463 ALA A CA 1
ATOM 1469 C C . ALA A 1 218 ? 18.84742 48.91297 30.09246 1.000 93.71762 463 ALA A C 1
ATOM 1470 O O . ALA A 1 218 ? 19.36786 50.01173 29.87055 1.000 92.17762 463 ALA A O 1
ATOM 1472 N N . I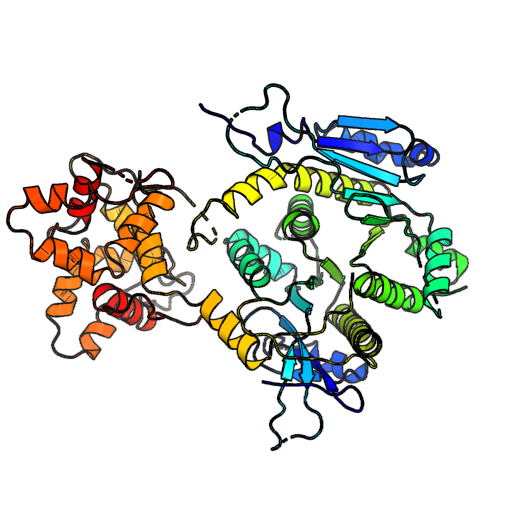LE A 1 219 ? 19.50084 47.74205 30.00323 1.000 98.13048 464 ILE A N 1
ATOM 1473 C CA . ILE A 1 219 ? 20.85900 47.65977 29.46388 1.000 97.03048 464 ILE A CA 1
ATOM 1474 C C . ILE A 1 219 ? 20.86901 48.10131 28.01009 1.000 102.25048 464 ILE A C 1
ATOM 1475 O O . ILE A 1 219 ? 21.58216 49.03714 27.63370 1.000 109.45048 464 ILE A O 1
ATOM 1480 N N . LYS A 1 220 ? 19.99288 47.52998 27.20637 1.000 99.86852 465 LYS A N 1
ATOM 1481 C CA . LYS A 1 220 ? 20.09344 47.77855 25.78580 1.000 101.28852 465 LYS A CA 1
ATOM 1482 C C . LYS A 1 220 ? 19.34287 49.01882 25.33469 1.000 103.60852 465 LYS A C 1
ATOM 1483 O O . LYS A 1 220 ? 19.44425 49.36395 24.15576 1.000 102.73852 465 LYS A O 1
ATOM 1489 N N . ASN A 1 221 ? 18.64804 49.72940 26.23756 1.000 102.14937 466 ASN A N 1
ATOM 1490 C CA . ASN A 1 221 ? 18.19614 51.08551 25.91034 1.000 103.42937 466 ASN A CA 1
ATOM 1491 C C . ASN A 1 221 ? 19.37349 52.04180 25.78285 1.000 100.49937 466 ASN A C 1
ATOM 1492 O O . ASN A 1 221 ? 19.46616 52.81271 24.81997 1.000 102.65937 466 ASN A O 1
ATOM 1497 N N . LYS A 1 222 ? 20.28863 51.99232 26.73525 1.000 94.41198 467 LYS A N 1
ATOM 1498 C CA . LYS A 1 222 ? 21.42926 52.88739 26.72332 1.000 98.99198 467 LYS A CA 1
ATOM 1499 C C . LYS A 1 222 ? 22.62053 52.33314 25.96891 1.000 102.62198 467 LYS A C 1
ATOM 1500 O O . LYS A 1 222 ? 23.60007 53.06211 25.77609 1.000 105.72198 467 LYS A O 1
ATOM 1506 N N . ALA A 1 223 ? 22.56844 51.06877 25.55765 1.000 102.89179 468 ALA A N 1
ATOM 1507 C CA . ALA A 1 223 ? 23.70319 50.45558 24.88634 1.000 96.94179 468 ALA A CA 1
ATOM 1508 C C . ALA A 1 223 ? 23.79358 50.96138 23.45909 1.000 93.65179 468 ALA A C 1
ATOM 1509 O O . ALA A 1 223 ? 22.79762 51.01575 22.73133 1.000 97.33179 468 ALA A O 1
ATOM 1511 N N . GLN A 1 224 ? 24.98587 51.36260 23.07708 1.000 88.95523 469 GLN A N 1
ATOM 1512 C CA . GLN A 1 224 ? 25.18886 51.97320 21.78891 1.000 83.56523 469 GLN A CA 1
ATOM 1513 C C . GLN A 1 224 ? 25.48002 50.83007 20.83566 1.000 80.75523 469 GLN A C 1
ATOM 1514 O O . GLN A 1 224 ? 26.40230 50.04284 21.07085 1.000 83.15523 469 GLN A O 1
ATOM 1520 N N . SER A 1 225 ? 24.64582 50.68243 19.82268 1.000 78.08647 470 SER A N 1
ATOM 1521 C CA . SER A 1 225 ? 24.85172 49.64472 18.83211 1.000 77.54647 470 SER A CA 1
ATOM 1522 C C . SER A 1 225 ? 25.59908 50.22662 17.65161 1.000 79.45647 470 SER A C 1
ATOM 1523 O O . SER A 1 225 ? 25.75221 51.44039 17.54646 1.000 81.54647 470 SER A O 1
ATOM 1526 N N . VAL A 1 226 ? 26.05731 49.33553 16.76108 1.000 77.91518 471 VAL A N 1
ATOM 1527 C CA . VAL A 1 226 ? 26.77151 49.72677 15.54328 1.000 72.47518 471 VAL A CA 1
ATOM 1528 C C . VAL A 1 226 ? 25.85822 50.53067 14.61696 1.000 75.16518 471 VAL A C 1
ATOM 1529 O O . VAL A 1 226 ? 26.24411 51.58782 14.10011 1.000 73.26518 471 VAL A O 1
ATOM 1533 N N . ARG A 1 227 ? 24.60933 50.07649 14.48729 1.000 81.40567 472 ARG A N 1
ATOM 1534 C CA . ARG A 1 227 ? 23.57848 50.71753 13.67751 1.000 82.26567 472 ARG A CA 1
ATOM 1535 C C . ARG A 1 227 ? 23.21832 52.11197 14.18676 1.000 81.07567 472 ARG A C 1
ATOM 1536 O O . ARG A 1 227 ? 23.00519 53.02801 13.38610 1.000 83.13567 472 ARG A O 1
ATOM 1544 N N . GLU A 1 228 ? 23.16651 52.28011 15.51520 1.000 77.16498 473 GLU A N 1
ATOM 1545 C CA . GLU A 1 228 ? 22.87301 53.56736 16.15358 1.000 81.34498 473 GLU A CA 1
ATOM 1546 C C . GLU A 1 228 ? 23.92395 54.62883 15.83735 1.000 83.46498 473 GLU A C 1
ATOM 1547 O O . GLU A 1 228 ? 23.57237 55.77113 15.52208 1.000 78.76498 473 GLU A O 1
ATOM 1553 N N . VAL A 1 229 ? 25.20842 54.25248 15.86597 1.000 82.78924 474 VAL A N 1
ATOM 1554 C CA . VAL A 1 229 ? 26.28478 55.20001 15.60852 1.000 73.75924 474 VAL A CA 1
ATOM 1555 C C . VAL A 1 229 ? 26.33649 55.56083 14.14545 1.000 77.26924 474 VAL A C 1
ATOM 1556 O O . VAL A 1 229 ? 26.43664 56.73883 13.79524 1.000 79.38924 474 VAL A O 1
ATOM 1560 N N . PHE A 1 230 ? 26.21163 54.55162 13.28293 1.000 76.94856 475 PHE A N 1
ATOM 1561 C CA . PHE A 1 230 ? 26.36262 54.70718 11.84527 1.000 75.30856 475 PHE A CA 1
ATOM 1562 C C . PHE A 1 230 ? 25.24158 55.53873 11.25396 1.000 84.40856 475 PHE A C 1
ATOM 1563 O O . PHE A 1 230 ? 25.48208 56.34194 10.34448 1.000 74.91856 475 PHE A O 1
ATOM 1571 N N . ALA A 1 231 ? 24.04646 55.43127 11.84415 1.000 82.97719 476 ALA A N 1
ATOM 1572 C CA . ALA A 1 231 ? 22.95715 56.34942 11.54465 1.000 80.01719 476 ALA A CA 1
ATOM 1573 C C . ALA A 1 231 ? 23.27132 57.75782 12.03206 1.000 84.56719 476 ALA A C 1
ATOM 1574 O O . ALA A 1 231 ? 23.13172 58.71775 11.26824 1.000 85.60719 476 ALA A O 1
ATOM 1576 N N . ARG A 1 232 ? 23.71757 57.88657 13.29533 1.000 87.64614 477 ARG A N 1
ATOM 1577 C CA . ARG A 1 232 ? 24.12893 59.17146 13.86450 1.000 82.64614 477 ARG A CA 1
ATOM 1578 C C . ARG A 1 232 ? 25.31870 59.78816 13.13358 1.000 81.69614 477 ARG A C 1
ATOM 1579 O O . ARG A 1 232 ? 25.40320 61.01501 13.03872 1.000 83.05614 477 ARG A O 1
ATOM 1587 N N . GLN A 1 233 ? 26.24256 58.96439 12.61994 1.000 80.80092 478 GLN A N 1
ATOM 1588 C CA . GLN A 1 233 ? 27.39123 59.50100 11.89267 1.000 82.83092 478 GLN A CA 1
ATOM 1589 C C . GLN A 1 233 ? 27.00261 60.05443 10.53165 1.000 84.45092 478 GLN A C 1
ATOM 1590 O O . GLN A 1 233 ? 27.61295 61.02498 10.05534 1.000 76.20092 478 GLN A O 1
ATOM 1596 N N . LEU A 1 234 ? 26.01774 59.41217 9.88489 1.000 88.91566 479 LEU A N 1
ATOM 1597 C CA . LEU A 1 234 ? 25.56598 59.80381 8.55020 1.000 81.01566 479 LEU A CA 1
ATOM 1598 C C . LEU A 1 234 ? 24.92282 61.17555 8.56038 1.000 87.33566 479 LEU A C 1
ATOM 1599 O O . LEU A 1 234 ? 25.17573 61.98955 7.66723 1.000 90.30566 479 LEU A O 1
ATOM 1604 N N . MET A 1 235 ? 24.22117 61.51375 9.63855 1.000 88.52052 480 MET A N 1
ATOM 1605 C CA . MET A 1 235 ? 23.62810 62.83968 9.75243 1.000 91.98052 480 MET A CA 1
ATOM 1606 C C . MET A 1 235 ? 24.55896 63.87654 10.36516 1.000 89.35052 480 MET A C 1
ATOM 1607 O O . MET A 1 235 ? 24.09539 64.86325 10.94727 1.000 100.65052 480 MET A O 1
ATOM 1612 N N . GLN A 1 236 ? 25.85928 63.70828 10.22154 1.000 86.40210 481 GLN A N 1
ATOM 1613 C CA . GLN A 1 236 ? 26.75500 64.82153 10.42899 1.000 90.53210 481 GLN A CA 1
ATOM 1614 C C . GLN A 1 236 ? 26.99578 65.59571 9.14296 1.000 90.65210 481 GLN A C 1
ATOM 1615 O O . GLN A 1 236 ? 27.74146 66.57730 9.15831 1.000 91.28210 481 GLN A O 1
ATOM 1621 N N . VAL A 1 237 ? 26.37236 65.19048 8.03901 1.000 91.12035 482 VAL A N 1
ATOM 1622 C CA . VAL A 1 237 ? 26.49809 65.88897 6.76881 1.000 97.51035 482 VAL A CA 1
ATOM 1623 C C . VAL A 1 237 ? 25.26234 66.75222 6.59677 1.000 100.18035 482 VAL A C 1
ATOM 1624 O O . VAL A 1 237 ? 24.15764 66.30474 6.93582 1.000 103.67035 482 VAL A O 1
ATOM 1628 N N . ARG A 1 238 ? 25.47818 68.02527 6.20034 1.000 102.31853 483 ARG A N 1
ATOM 1629 C CA . ARG A 1 238 ? 24.45188 68.91815 5.67156 1.000 105.84853 483 ARG A CA 1
ATOM 1630 C C . ARG A 1 238 ? 23.64460 68.22000 4.60217 1.000 107.21853 483 ARG A C 1
ATOM 1631 O O . ARG A 1 238 ? 24.19123 67.74167 3.60195 1.000 107.64853 483 ARG A O 1
ATOM 1639 N N . GLY A 1 239 ? 22.34996 68.13106 4.84935 1.000 103.80083 484 GLY A N 1
ATOM 1640 C CA . GLY A 1 239 ? 21.44667 67.48880 3.94099 1.000 99.67083 484 GLY A CA 1
ATOM 1641 C C . GLY A 1 239 ? 21.06009 66.08112 4.30309 1.000 98.30083 484 GLY A C 1
ATOM 1642 O O . GLY A 1 239 ? 20.30956 65.47297 3.54488 1.000 106.71083 484 GLY A O 1
ATOM 1643 N N . VAL A 1 240 ? 21.52051 65.53904 5.42926 1.000 99.98984 485 VAL A N 1
ATOM 1644 C CA . VAL A 1 240 ? 21.20147 64.15911 5.80232 1.000 101.35984 485 VAL A CA 1
ATOM 1645 C C . VAL A 1 240 ? 20.28617 64.17254 7.01449 1.000 105.57984 485 VAL A C 1
ATOM 1646 O O . VAL A 1 240 ? 20.66196 64.69344 8.07246 1.000 102.52984 485 VAL A O 1
ATOM 1650 N N . SER A 1 241 ? 19.11034 63.55318 6.87181 1.000 108.99348 486 SER A N 1
ATOM 1651 C CA . SER A 1 241 ? 18.00630 63.64630 7.81726 1.000 110.35348 486 SER A CA 1
ATOM 1652 C C . SER A 1 241 ? 17.58926 62.25336 8.28145 1.000 106.63348 486 SER A C 1
ATOM 1653 O O . SER A 1 241 ? 18.15552 61.24557 7.86183 1.000 111.26348 486 SER A O 1
ATOM 1656 N N . GLY A 1 242 ? 16.59172 62.23373 9.17581 1.000 115.21262 487 GLY A N 1
ATOM 1657 C CA . GLY A 1 242 ? 16.24285 61.02254 9.91293 1.000 116.80262 487 GLY A CA 1
ATOM 1658 C C . GLY A 1 242 ? 15.59526 59.94246 9.07557 1.000 121.74262 487 GLY A C 1
ATOM 1659 O O . GLY A 1 242 ? 15.91633 58.76149 9.22303 1.000 115.23262 487 GLY A O 1
ATOM 1660 N N . GLU A 1 243 ? 14.66503 60.33083 8.19877 1.000 132.98349 488 GLU A N 1
ATOM 1661 C CA . GLU A 1 243 ? 14.12890 59.40684 7.20401 1.000 138.54349 488 GLU A CA 1
ATOM 1662 C C . GLU A 1 243 ? 15.17518 59.07743 6.14593 1.000 138.03349 488 GLU A C 1
ATOM 1663 O O . GLU A 1 243 ? 15.15673 57.97789 5.57715 1.000 145.23349 488 GLU A O 1
ATOM 1669 N N . LYS A 1 244 ? 16.09329 60.01438 5.88063 1.000 123.49949 489 LYS A N 1
ATOM 1670 C CA . LYS A 1 244 ? 17.15134 59.77130 4.91075 1.000 119.59949 489 LYS A CA 1
ATOM 1671 C C . LYS A 1 244 ? 18.19362 58.78882 5.44450 1.000 111.30949 489 LYS A C 1
ATOM 1672 O O . LYS A 1 244 ? 18.60481 57.86827 4.72639 1.000 108.36949 489 LYS A O 1
ATOM 1678 N N . ALA A 1 245 ? 18.63887 58.97498 6.69535 1.000 115.76210 490 ALA A N 1
ATOM 1679 C CA . ALA A 1 245 ? 19.72736 58.15954 7.22002 1.000 102.67210 490 ALA A CA 1
ATOM 1680 C C . ALA A 1 245 ? 19.27153 56.75467 7.54690 1.000 100.33210 490 ALA A C 1
ATOM 1681 O O . ALA A 1 245 ? 20.02475 55.80483 7.31827 1.000 103.26210 490 ALA A O 1
ATOM 1683 N N . ALA A 1 246 ? 18.03029 56.59422 8.01345 1.000 105.44786 491 ALA A N 1
ATOM 1684 C CA . ALA A 1 246 ? 17.48648 55.26013 8.24513 1.000 107.91786 491 ALA A CA 1
ATOM 1685 C C . ALA A 1 246 ? 17.21070 54.50497 6.95332 1.000 103.83786 491 ALA A C 1
ATOM 1686 O O . ALA A 1 246 ? 17.11428 53.27828 6.98924 1.000 94.92786 491 ALA A O 1
ATOM 1688 N N . ALA A 1 247 ? 17.06607 55.20689 5.82585 1.000 104.49018 492 ALA A N 1
ATOM 1689 C CA . ALA A 1 247 ? 16.96397 54.53635 4.53523 1.000 103.81018 492 ALA A CA 1
ATOM 1690 C C . ALA A 1 247 ? 18.29618 53.93308 4.12258 1.000 103.98018 492 ALA A C 1
ATOM 1691 O O . ALA A 1 247 ? 18.33785 52.82502 3.57205 1.000 103.53018 492 ALA A O 1
ATOM 1693 N N . LEU A 1 248 ? 19.38463 54.68049 4.35348 1.000 110.39961 493 LEU A N 1
ATOM 1694 C CA . LEU A 1 248 ? 20.74369 54.21903 4.07906 1.000 99.53961 493 LEU A CA 1
ATOM 1695 C C . LEU A 1 248 ? 21.10846 53.06713 4.98860 1.000 100.78961 493 LEU A C 1
ATOM 1696 O O . LEU A 1 248 ? 21.75044 52.09748 4.56631 1.000 99.75961 493 LEU A O 1
ATOM 1701 N N . VAL A 1 249 ? 20.68906 53.17160 6.24226 1.000 94.00941 494 VAL A N 1
ATOM 1702 C CA . VAL A 1 249 ? 20.86197 52.11017 7.21088 1.000 94.00941 494 VAL A CA 1
ATOM 1703 C C . VAL A 1 249 ? 19.98260 50.89689 6.87476 1.000 102.17941 494 VAL A C 1
ATOM 1704 O O . VAL A 1 249 ? 20.39804 49.75430 7.09727 1.000 96.25941 494 VAL A O 1
ATOM 1708 N N . ASP A 1 250 ? 18.80141 51.11025 6.26881 1.000 106.21124 495 ASP A N 1
ATOM 1709 C CA . ASP A 1 250 ? 17.99240 49.99006 5.76940 1.000 101.91124 495 ASP A CA 1
ATOM 1710 C C . ASP A 1 250 ? 18.67658 49.26084 4.61337 1.000 108.44124 495 ASP A C 1
ATOM 1711 O O . ASP A 1 250 ? 18.63184 48.02412 4.53229 1.000 112.84124 495 ASP A O 1
ATOM 1716 N N . ARG A 1 251 ? 19.36209 50.00518 3.74756 1.000 106.26642 496 ARG A N 1
ATOM 1717 C CA . ARG A 1 251 ? 20.05581 49.37068 2.63991 1.000 99.40642 496 ARG A CA 1
ATOM 1718 C C . ARG A 1 251 ? 21.38617 48.77205 3.08713 1.000 96.91642 496 ARG A C 1
ATOM 1719 O O . ARG A 1 251 ? 21.68811 47.61821 2.75997 1.000 93.89642 496 ARG A O 1
ATOM 1727 N N . TYR A 1 252 ? 22.16993 49.51089 3.87453 1.000 105.74999 497 TYR A N 1
ATOM 1728 C CA . TYR A 1 252 ? 23.46649 49.03322 4.36485 1.000 97.77999 497 TYR A CA 1
ATOM 1729 C C . TYR A 1 252 ? 23.46133 49.17523 5.88571 1.000 92.40999 497 TYR A C 1
ATOM 1730 O O . TYR A 1 252 ? 23.61019 50.28338 6.41091 1.000 90.16999 497 TYR A O 1
ATOM 1739 N N . SER A 1 253 ? 23.30752 48.04686 6.58383 1.000 83.94447 498 SER A N 1
ATOM 1740 C CA . SER A 1 253 ? 23.06446 48.05359 8.02450 1.000 84.61447 498 SER A CA 1
ATOM 1741 C C . SER A 1 253 ? 24.31401 48.32011 8.84436 1.000 85.12447 498 SER A C 1
ATOM 1742 O O . SER A 1 253 ? 24.21654 48.80005 9.97587 1.000 88.99447 498 SER A O 1
ATOM 1745 N N . THR A 1 254 ? 25.47771 48.03393 8.29559 1.000 88.10313 499 THR A N 1
ATOM 1746 C CA . THR A 1 254 ? 26.76775 48.13630 8.92860 1.000 81.59313 499 THR A CA 1
ATOM 1747 C C . THR A 1 254 ? 27.69087 48.95229 8.03487 1.000 80.78313 499 THR A C 1
ATOM 1748 O O . THR A 1 254 ? 27.49886 48.96434 6.81414 1.000 82.75313 499 THR A O 1
ATOM 1752 N N . PRO A 1 255 ? 28.65948 49.69463 8.60099 1.000 87.38863 500 PRO A N 1
ATOM 1753 C CA . PRO A 1 255 ? 29.54358 50.50799 7.74735 1.000 80.71863 500 PRO A CA 1
ATOM 1754 C C . PRO A 1 255 ? 30.50682 49.71672 6.90117 1.000 74.82863 500 PRO A C 1
ATOM 1755 O O . PRO A 1 255 ? 31.02363 50.28594 5.93850 1.000 70.66863 500 PRO A O 1
ATOM 1759 N N . ALA A 1 256 ? 30.75710 48.44076 7.21708 1.000 74.23964 501 ALA A N 1
ATOM 1760 C CA . ALA A 1 256 ? 31.55033 47.59114 6.33407 1.000 83.38964 501 ALA A CA 1
ATOM 1761 C C . ALA A 1 256 ? 30.86375 47.36706 4.99604 1.000 82.26964 501 ALA A C 1
ATOM 1762 O O . ALA A 1 256 ? 31.51809 47.43272 3.94960 1.000 83.66964 501 ALA A O 1
ATOM 1764 N N . SER A 1 257 ? 29.54075 47.20573 5.01478 1.000 85.73313 502 SER A N 1
ATOM 1765 C CA . SER A 1 257 ? 28.75817 46.96443 3.80983 1.000 84.88313 502 SER A CA 1
ATOM 1766 C C . SER A 1 257 ? 28.62730 48.19333 2.91019 1.000 86.02313 502 SER A C 1
ATOM 1767 O O . SER A 1 257 ? 28.49508 48.02926 1.69287 1.000 93.46313 502 SER A O 1
ATOM 1770 N N . LEU A 1 258 ? 28.61974 49.41396 3.46703 1.000 77.57151 503 LEU A N 1
ATOM 1771 C CA . LEU A 1 258 ? 28.66025 50.60078 2.61377 1.000 74.24151 503 LEU A CA 1
ATOM 1772 C C . LEU A 1 258 ? 30.01698 50.74519 1.93989 1.000 79.82151 503 LEU A C 1
ATOM 1773 O O . LEU A 1 258 ? 30.09567 51.15563 0.77329 1.000 84.57151 503 LEU A O 1
ATOM 1778 N N . LEU A 1 259 ? 31.08956 50.39000 2.65350 1.000 75.15375 504 LEU A N 1
ATOM 1779 C CA . LEU A 1 259 ? 32.41564 50.46263 2.06577 1.000 77.07375 504 LEU A CA 1
ATOM 1780 C C . LEU A 1 259 ? 32.61951 49.35666 1.05473 1.000 78.66375 504 LEU A C 1
ATOM 1781 O O . LEU A 1 259 ? 33.27961 49.57470 0.04047 1.000 80.10375 504 LEU A O 1
ATOM 1786 N N . ALA A 1 260 ? 32.02874 48.18817 1.29436 1.000 75.90387 505 ALA A N 1
ATOM 1787 C CA . ALA A 1 260 ? 32.20253 47.07081 0.37925 1.000 75.08387 505 ALA A CA 1
ATOM 1788 C C . ALA A 1 260 ? 31.38382 47.23278 -0.88824 1.000 79.15387 505 ALA A C 1
ATOM 1789 O O . ALA A 1 260 ? 31.77052 46.71152 -1.94136 1.000 79.10387 505 ALA A O 1
ATOM 1791 N N . ALA A 1 261 ? 30.24180 47.91620 -0.78787 1.000 83.50246 506 ALA A N 1
ATOM 1792 C CA . ALA A 1 261 ? 29.47448 48.29856 -1.96796 1.000 87.16246 506 ALA A CA 1
ATOM 1793 C C . ALA A 1 261 ? 30.25708 49.28181 -2.81654 1.000 89.29246 506 ALA A C 1
ATOM 1794 O O . ALA A 1 261 ? 30.25527 49.19016 -4.04774 1.000 95.30246 506 ALA A O 1
ATOM 1796 N N . TYR A 1 262 ? 30.94394 50.21212 -2.15776 1.000 86.70300 507 TYR A N 1
ATOM 1797 C CA . TYR A 1 262 ? 31.89265 51.09422 -2.81683 1.000 88.13300 507 TYR A CA 1
ATOM 1798 C C . TYR A 1 262 ? 33.08526 50.33308 -3.39108 1.000 90.86300 507 TYR A C 1
ATOM 1799 O O . TYR A 1 262 ? 33.60338 50.72863 -4.44292 1.000 99.01300 507 TYR A O 1
ATOM 1808 N N . ASP A 1 263 ? 33.51385 49.23932 -2.72786 1.000 88.46068 508 ASP A N 1
ATOM 1809 C CA . ASP A 1 263 ? 34.64993 48.43490 -3.18975 1.000 84.84068 508 ASP A CA 1
ATOM 1810 C C . ASP A 1 263 ? 34.35536 47.72921 -4.51027 1.000 100.32068 508 ASP A C 1
ATOM 1811 O O . ASP A 1 263 ? 35.22535 47.65016 -5.38480 1.000 105.90068 508 ASP A O 1
ATOM 1816 N N . ALA A 1 264 ? 33.12827 47.23674 -4.68349 1.000 111.78631 509 ALA A N 1
ATOM 1817 C CA . ALA A 1 264 ? 32.82401 46.33132 -5.78584 1.000 107.86631 509 ALA A CA 1
ATOM 1818 C C . ALA A 1 264 ? 32.47941 47.04598 -7.08913 1.000 105.14631 509 ALA A C 1
ATOM 1819 O O . ALA A 1 264 ? 32.74157 46.49427 -8.16839 1.000 111.42631 509 ALA A O 1
ATOM 1821 N N . CYS A 1 265 ? 31.88881 48.24136 -7.01654 1.000 95.27958 510 CYS A N 1
ATOM 1822 C CA . CYS A 1 265 ? 31.57709 49.01599 -8.21229 1.000 102.51958 510 CYS A CA 1
ATOM 1823 C C . CYS A 1 265 ? 32.85295 49.57810 -8.82862 1.000 109.12958 510 CYS A C 1
ATOM 1824 O O . CYS A 1 265 ? 33.75876 50.03140 -8.12088 1.000 112.02958 510 CYS A O 1
ATOM 1827 N N . ALA A 1 266 ? 32.93015 49.51682 -10.16100 1.000 109.33533 511 ALA A N 1
ATOM 1828 C CA . ALA A 1 266 ? 34.22936 49.55266 -10.83901 1.000 107.99533 511 ALA A CA 1
ATOM 1829 C C . ALA A 1 266 ? 34.75765 50.97113 -11.03605 1.000 113.42533 511 ALA A C 1
ATOM 1830 O O . ALA A 1 266 ? 35.79267 51.34392 -10.46957 1.000 120.98533 511 ALA A O 1
ATOM 1832 N N . THR A 1 267 ? 34.04405 51.78242 -11.84415 1.000 109.08641 512 THR A N 1
ATOM 1833 C CA . THR A 1 267 ? 34.44914 53.15050 -12.15228 1.000 115.35641 512 THR A CA 1
ATOM 1834 C C . THR A 1 267 ? 34.02233 54.08613 -11.00959 1.000 110.20641 512 THR A C 1
ATOM 1835 O O . THR A 1 267 ? 33.10076 53.76519 -10.24591 1.000 112.46641 512 THR A O 1
ATOM 1839 N N . PRO A 1 268 ? 34.71679 55.21838 -10.81531 1.000 98.80310 513 PRO A N 1
ATOM 1840 C CA . PRO A 1 268 ? 34.28719 56.16983 -9.77263 1.000 102.99310 513 PRO A CA 1
ATOM 1841 C C . PRO A 1 268 ? 32.97408 56.90627 -10.04397 1.000 111.14310 513 PRO A C 1
ATOM 1842 O O . PRO A 1 268 ? 32.46270 57.54475 -9.11592 1.000 108.49310 513 PRO A O 1
ATOM 1846 N N . LYS A 1 269 ? 32.42007 56.85171 -11.26242 1.000 119.23798 514 LYS A N 1
ATOM 1847 C CA . LYS A 1 269 ? 31.10168 57.43150 -11.49868 1.000 116.12798 514 LYS A CA 1
ATOM 1848 C C . LYS A 1 269 ? 30.01182 56.62791 -10.81066 1.000 105.82798 514 LYS A C 1
ATOM 1849 O O . LYS A 1 269 ? 28.98846 57.19711 -10.41022 1.000 104.69798 514 LYS A O 1
ATOM 1855 N N . GLU A 1 270 ? 30.22366 55.31538 -10.67266 1.000 104.97104 515 GLU A N 1
ATOM 1856 C CA . GLU A 1 270 ? 29.26424 54.44600 -10.00177 1.000 110.40104 515 GLU A CA 1
ATOM 1857 C C . GLU A 1 270 ? 29.17840 54.74580 -8.51326 1.000 108.86104 515 GLU A C 1
ATOM 1858 O O . GLU A 1 270 ? 28.07758 54.80506 -7.95699 1.000 109.21104 515 GLU A O 1
ATOM 1864 N N . GLN A 1 271 ? 30.32569 54.97055 -7.86706 1.000 107.96395 516 GLN A N 1
ATOM 1865 C CA . GLN A 1 271 ? 30.34217 55.19840 -6.42868 1.000 103.41395 516 GLN A CA 1
ATOM 1866 C C . GLN A 1 271 ? 29.81154 56.58543 -6.09669 1.000 102.89395 516 GLN A C 1
ATOM 1867 O O . GLN A 1 271 ? 29.10250 56.75868 -5.10147 1.000 95.64395 516 GLN A O 1
ATOM 1873 N N . GLU A 1 272 ? 30.01497 57.53458 -7.01042 1.000 103.60742 517 GLU A N 1
ATOM 1874 C CA . GLU A 1 272 ? 29.44442 58.86908 -6.94295 1.000 98.99742 517 GLU A CA 1
ATOM 1875 C C . GLU A 1 272 ? 27.93017 58.85010 -7.12475 1.000 102.02742 517 GLU A C 1
ATOM 1876 O O . GLU A 1 272 ? 27.23254 59.74627 -6.64247 1.000 99.86742 517 GLU A O 1
ATOM 1882 N N . THR A 1 273 ? 27.39675 57.81494 -7.76461 1.000 107.89654 518 THR A N 1
ATOM 1883 C CA . THR A 1 273 ? 25.96735 57.69266 -8.00008 1.000 108.87654 518 THR A CA 1
ATOM 1884 C C . THR A 1 273 ? 25.38385 56.43530 -7.37561 1.000 104.09654 518 THR A C 1
ATOM 1885 O O . THR A 1 273 ? 24.36973 55.93203 -7.86650 1.000 102.62654 518 THR A O 1
ATOM 1889 N N . LEU A 1 274 ? 26.01459 55.90823 -6.32270 1.000 98.58138 519 LEU A N 1
ATOM 1890 C CA . LEU A 1 274 ? 25.57207 54.64002 -5.74640 1.000 105.10138 519 LEU A CA 1
ATOM 1891 C C . LEU A 1 274 ? 24.25729 54.79061 -4.99190 1.000 105.27138 519 LEU A C 1
ATOM 1892 O O . LEU A 1 274 ? 23.36885 53.93343 -5.09522 1.000 102.73138 519 LEU A O 1
ATOM 1897 N N . LEU A 1 275 ? 24.08234 55.90674 -4.29658 1.000 108.64896 520 LEU A N 1
ATOM 1898 C CA . LEU A 1 275 ? 23.11528 55.96745 -3.21796 1.000 106.50896 520 LEU A CA 1
ATOM 1899 C C . LEU A 1 275 ? 21.83521 56.70115 -3.56395 1.000 119.55896 520 LEU A C 1
ATOM 1900 O O . LEU A 1 275 ? 20.99160 56.85439 -2.67618 1.000 126.00896 520 LEU A O 1
ATOM 1905 N N . SER A 1 276 ? 21.66471 57.15043 -4.81592 1.000 121.04268 521 SER A N 1
ATOM 1906 C CA . SER A 1 276 ? 20.57097 58.06086 -5.16349 1.000 117.04268 521 SER A CA 1
ATOM 1907 C C . SER A 1 276 ? 19.21317 57.36143 -5.15824 1.000 119.85268 521 SER A C 1
ATOM 1908 O O . SER A 1 276 ? 18.18312 58.01518 -4.94339 1.000 113.13268 521 SER A O 1
ATOM 1911 N N . THR A 1 277 ? 19.21551 56.03149 -5.31971 1.000 125.76225 522 THR A N 1
ATOM 1912 C CA . THR A 1 277 ? 18.02988 55.19121 -5.46273 1.000 133.86225 522 THR A CA 1
ATOM 1913 C C . THR A 1 277 ? 17.63663 54.4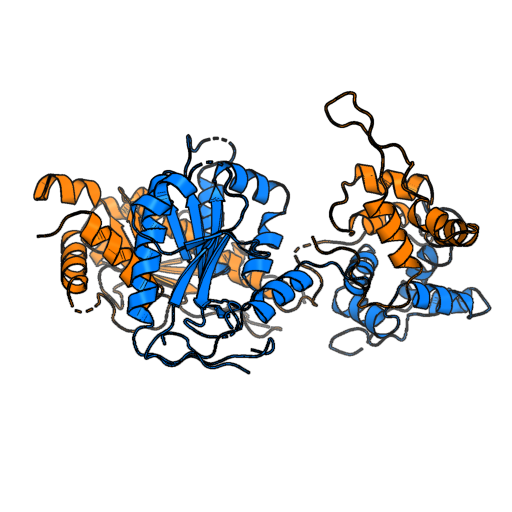7463 -4.16347 1.000 139.92225 522 THR A C 1
ATOM 1914 O O . THR A 1 277 ? 17.19999 53.31391 -4.19464 1.000 142.63225 522 THR A O 1
ATOM 1918 N N . ILE A 1 278 ? 17.79842 55.14040 -3.01964 1.000 140.73693 523 ILE A N 1
ATOM 1919 C CA . ILE A 1 278 ? 17.35021 54.59785 -1.74171 1.000 142.27693 523 ILE A CA 1
ATOM 1920 C C . ILE A 1 278 ? 15.87130 54.91388 -1.52923 1.000 144.29693 523 ILE A C 1
ATOM 1921 O O . ILE A 1 278 ? 15.31237 55.83506 -2.13365 1.000 143.58693 523 ILE A O 1
ATOM 1926 N N . LYS A 1 279 ? 15.22887 54.15791 -0.62913 1.000 140.45274 524 LYS A N 1
ATOM 1927 C CA . LYS A 1 279 ? 13.82376 54.41795 -0.28646 1.000 137.79274 524 LYS A CA 1
ATOM 1928 C C . LYS A 1 279 ? 13.73768 55.58518 0.71368 1.000 138.07274 524 LYS A C 1
ATOM 1929 O O . LYS A 1 279 ? 13.49438 55.43603 1.91585 1.000 140.41274 524 LYS A O 1
ATOM 1935 N N . CYS A 1 280 ? 13.88247 56.79739 0.16582 1.000 135.75576 525 CYS A N 1
ATOM 1936 C CA . CYS A 1 280 ? 14.11233 58.02008 0.93835 1.000 140.63576 525 CYS A CA 1
ATOM 1937 C C . CYS A 1 280 ? 12.78278 58.65576 1.35944 1.000 143.57576 525 CYS A C 1
ATOM 1938 O O . CYS A 1 280 ? 12.10707 59.30826 0.55791 1.000 147.10576 525 CYS A O 1
ATOM 1941 N N . GLY A 1 281 ? 12.40107 58.45676 2.62272 1.000 142.56222 526 GLY A N 1
ATOM 1942 C CA . GLY A 1 281 ? 11.32658 59.20518 3.25112 1.000 144.55222 526 GLY A CA 1
ATOM 1943 C C . GLY A 1 281 ? 10.17725 58.33451 3.73611 1.000 146.95222 526 GLY A C 1
ATOM 1944 O O . GLY A 1 281 ? 10.18903 57.10946 3.62604 1.000 151.03222 526 GLY A O 1
ATOM 1945 N N . ARG A 1 282 ? 9.18515 59.01249 4.33410 1.000 154.66810 527 ARG A N 1
ATOM 1946 C CA . ARG A 1 282 ? 7.84603 58.43959 4.47627 1.000 154.98810 527 ARG A CA 1
ATOM 1947 C C . ARG A 1 282 ? 7.20305 58.25553 3.11359 1.000 149.49810 527 ARG A C 1
ATOM 1948 O O . ARG A 1 282 ? 6.55168 57.23815 2.84514 1.000 135.62810 527 ARG A O 1
ATOM 1956 N N . LEU A 1 283 ? 7.41073 59.23523 2.23294 1.000 145.91092 528 LEU A N 1
ATOM 1957 C CA . LEU A 1 283 ? 6.88630 59.25336 0.87446 1.000 145.88092 528 LEU A CA 1
ATOM 1958 C C . LEU A 1 283 ? 7.46362 58.15822 -0.02135 1.000 142.10092 528 LEU A C 1
ATOM 1959 O O . LEU A 1 283 ? 6.78614 57.77012 -0.98163 1.000 139.27092 528 LEU A O 1
ATOM 1964 N N . GLN A 1 284 ? 8.64474 57.61631 0.31998 1.000 143.18203 529 GLN A N 1
ATOM 1965 C CA . GLN A 1 284 ? 9.57430 56.90559 -0.58109 1.000 134.03203 529 GLN A CA 1
ATOM 1966 C C . GLN A 1 284 ? 9.79758 57.68449 -1.87087 1.000 135.07203 529 GLN A C 1
ATOM 1967 O O . GLN A 1 284 ? 10.36847 58.77522 -1.84708 1.000 133.87203 529 GLN A O 1
ATOM 1973 N N . GLY A 1 288 ? 18.26101 61.60324 -3.39114 1.000 108.16013 533 GLY A N 1
ATOM 1974 C CA . GLY A 1 288 ? 19.27577 62.62188 -3.63684 1.000 108.16013 533 GLY A CA 1
ATOM 1975 C C . GLY A 1 288 ? 20.33456 62.22943 -4.66144 1.000 108.16013 533 GLY A C 1
ATOM 1976 O O . GLY A 1 288 ? 21.14225 61.34129 -4.40700 1.000 108.16013 533 GLY A O 1
ATOM 1977 N N . PRO A 1 289 ? 20.32135 62.85504 -5.84795 1.000 119.13097 534 PRO A N 1
ATOM 1978 C CA . PRO A 1 289 ? 21.25040 62.41300 -6.90246 1.000 114.93097 534 PRO A CA 1
ATOM 1979 C C . PRO A 1 289 ? 22.67468 62.92727 -6.74293 1.000 109.76097 534 PRO A C 1
ATOM 1980 O O . PRO A 1 289 ? 23.63615 62.17117 -6.91744 1.000 105.65097 534 PRO A O 1
ATOM 1984 N N . ALA A 1 290 ? 22.83442 64.18963 -6.36454 1.000 111.83233 535 ALA A N 1
ATOM 1985 C CA . ALA A 1 290 ? 24.14987 64.74750 -6.11431 1.000 106.46233 535 ALA A CA 1
ATOM 1986 C C . ALA A 1 290 ? 24.55661 64.59874 -4.65978 1.000 104.01233 535 ALA A C 1
ATOM 1987 O O . ALA A 1 290 ? 25.63608 65.04695 -4.27464 1.000 97.61233 535 ALA A O 1
ATOM 1989 N N . LEU A 1 291 ? 23.70166 64.01930 -3.83391 1.000 111.70751 536 LEU A N 1
ATOM 1990 C CA . LEU A 1 291 ? 24.05971 63.77754 -2.44864 1.000 106.43751 536 LEU A CA 1
ATOM 1991 C C . LEU A 1 291 ? 24.68809 62.39513 -2.26007 1.000 103.31751 536 LEU A C 1
ATOM 1992 O O . LEU A 1 291 ? 25.43443 62.18995 -1.29412 1.000 97.53751 536 LEU A O 1
ATOM 1997 N N . SER A 1 292 ? 24.46717 61.46946 -3.21528 1.000 106.58852 537 SER A N 1
ATOM 1998 C CA . SER A 1 292 ? 25.27055 60.24607 -3.32737 1.000 100.81852 537 SER A CA 1
ATOM 1999 C C . SER A 1 292 ? 26.72777 60.54724 -3.64294 1.000 96.84852 537 SER A C 1
ATOM 2000 O O . SER A 1 292 ? 27.60861 59.72932 -3.34480 1.000 101.82852 537 SER A O 1
ATOM 2003 N N . ARG A 1 293 ? 26.97191 61.68024 -4.31492 1.000 95.97991 538 ARG A N 1
ATOM 2004 C CA . ARG A 1 293 ? 28.31088 62.16974 -4.61328 1.000 98.53991 538 ARG A CA 1
ATOM 2005 C C . ARG A 1 293 ? 29.08723 62.52020 -3.35535 1.000 99.33991 538 ARG A C 1
ATOM 2006 O O . ARG A 1 293 ? 30.24330 62.10960 -3.20306 1.000 112.20991 538 ARG A O 1
ATOM 2014 N N . THR A 1 294 ? 28.48840 63.29240 -2.44991 1.000 93.47601 539 THR A N 1
ATOM 2015 C CA . THR A 1 294 ? 29.29042 63.80938 -1.34351 1.000 96.13601 539 THR A CA 1
ATOM 2016 C C . THR A 1 294 ? 29.53554 62.78156 -0.23617 1.000 94.11601 539 THR A C 1
ATOM 2017 O O . THR A 1 294 ? 30.53242 62.90787 0.48939 1.000 93.20601 539 THR A O 1
ATOM 2021 N N . LEU A 1 295 ? 28.70600 61.74042 -0.12485 1.000 93.03242 540 LEU A N 1
ATOM 2022 C CA . LEU A 1 295 ? 29.05902 60.66333 0.79555 1.000 86.32242 540 LEU A CA 1
ATOM 2023 C C . LEU A 1 295 ? 30.15639 59.76998 0.23266 1.000 87.06242 540 LEU A C 1
ATOM 2024 O O . LEU A 1 295 ? 30.93478 59.19116 1.00102 1.000 89.03242 540 LEU A O 1
ATOM 2029 N N . SER A 1 296 ? 30.23437 59.64974 -1.09444 1.000 86.53821 541 SER A N 1
ATOM 2030 C CA . SER A 1 296 ? 31.32389 58.90099 -1.69823 1.000 85.07821 541 SER A CA 1
ATOM 2031 C C . SER A 1 296 ? 32.63031 59.65549 -1.58242 1.000 83.30821 541 SER A C 1
ATOM 2032 O O . SER A 1 296 ? 33.69236 59.04208 -1.54369 1.000 87.29821 541 SER A O 1
ATOM 2035 N N . GLN A 1 297 ? 32.56812 60.97836 -1.52789 1.000 84.13388 542 GLN A N 1
ATOM 2036 C CA . GLN A 1 297 ? 33.75281 61.76536 -1.22565 1.000 87.20388 542 GLN A CA 1
ATOM 2037 C C . GLN A 1 297 ? 34.25822 61.51514 0.19222 1.000 85.57388 542 GLN A C 1
ATOM 2038 O O . GLN A 1 297 ? 35.47302 61.49806 0.42111 1.000 79.46388 542 GLN A O 1
ATOM 2044 N N . LEU A 1 298 ? 33.34505 61.29252 1.14013 1.000 86.23648 543 LEU A N 1
ATOM 2045 C CA . LEU A 1 298 ? 33.74503 60.85014 2.46999 1.000 80.69648 543 LEU A CA 1
ATOM 2046 C C . LEU A 1 298 ? 34.26741 59.42370 2.42937 1.000 81.02648 543 LEU A C 1
ATOM 2047 O O . LEU A 1 298 ? 35.35614 59.13325 2.93815 1.000 88.38648 543 LEU A O 1
ATOM 2052 N N . TYR A 1 299 ? 33.53499 58.52618 1.78151 1.000 77.68347 544 TYR A N 1
ATOM 2053 C CA . TYR A 1 299 ? 33.76590 57.11598 2.01567 1.000 78.08347 544 TYR A CA 1
ATOM 2054 C C . TYR A 1 299 ? 34.49464 56.40639 0.88536 1.000 78.94347 544 TYR A C 1
ATOM 2055 O O . TYR A 1 299 ? 34.62863 55.18539 0.94728 1.000 82.83347 544 TYR A O 1
ATOM 2064 N N . CYS A 1 300 ? 34.98176 57.11140 -0.14098 1.000 75.66544 545 CYS A N 1
ATOM 2065 C CA . CYS A 1 300 ? 35.87425 56.45268 -1.09545 1.000 72.27544 545 CYS A CA 1
ATOM 2066 C C . CYS A 1 300 ? 37.21201 57.13107 -1.22955 1.000 71.30544 545 CYS A C 1
ATOM 2067 O O . CYS A 1 300 ? 38.07293 56.59735 -1.93041 1.000 79.54544 545 CYS A O 1
ATOM 2070 N N . SER A 1 301 ? 37.40461 58.29918 -0.64131 1.000 63.54916 546 SER A N 1
ATOM 2071 C CA . SER A 1 301 ? 38.65317 59.00892 -0.83839 1.000 75.08916 546 SER A CA 1
ATOM 2072 C C . SER A 1 301 ? 39.70870 58.38995 0.05343 1.000 73.80916 546 SER A C 1
ATOM 2073 O O . SER A 1 301 ? 39.51682 58.26882 1.26887 1.000 73.26916 546 SER A O 1
ATOM 2076 N N . TYR A 1 302 ? 40.79433 57.94543 -0.57141 1.000 72.58802 547 TYR A N 1
ATOM 2077 C CA . TYR A 1 302 ? 41.91662 57.45043 0.18983 1.000 71.46802 547 TYR A CA 1
ATOM 2078 C C . TYR A 1 302 ? 42.92424 58.55336 0.44742 1.000 77.52802 547 TYR A C 1
ATOM 2079 O O . TYR A 1 302 ? 43.90678 58.32582 1.15878 1.000 80.65802 547 TYR A O 1
ATOM 2088 N N . GLY A 1 303 ? 42.70562 59.73851 -0.11437 1.000 79.17960 548 GLY A N 1
ATOM 2089 C CA . GLY A 1 303 ? 43.40732 60.91814 0.31797 1.000 77.89960 548 GLY A CA 1
ATOM 2090 C C . GLY A 1 303 ? 42.78852 61.40979 1.60883 1.000 79.39960 548 GLY A C 1
ATOM 2091 O O . GLY A 1 303 ? 41.67814 61.01148 1.96942 1.000 73.74960 548 GLY A O 1
ATOM 2092 N N . PRO A 1 304 ? 43.50952 62.24987 2.35239 1.000 83.64513 549 PRO A N 1
ATOM 2093 C CA . PRO A 1 304 ? 42.89699 62.96157 3.48285 1.000 82.56513 549 PRO A CA 1
ATOM 2094 C C . PRO A 1 304 ? 41.80685 63.94105 3.05828 1.000 85.15513 549 PRO A C 1
ATOM 2095 O O . PRO A 1 304 ? 41.78909 64.46071 1.93904 1.000 84.36513 549 PRO A O 1
ATOM 2099 N N . LEU A 1 305 ? 40.87696 64.17420 3.97181 1.000 89.98773 550 LEU A N 1
ATOM 2100 C CA . LEU A 1 305 ? 39.80588 65.13758 3.77422 1.000 94.15773 550 LEU A CA 1
ATOM 2101 C C . LEU A 1 305 ? 40.25735 66.52532 4.23492 1.000 99.73773 550 LEU A C 1
ATOM 2102 O O . LEU A 1 305 ? 41.32854 66.69445 4.82792 1.000 97.01773 550 LEU A O 1
ATOM 2107 N N . THR A 1 306 ? 39.41249 67.52562 3.98131 1.000 102.72268 551 THR A N 1
ATOM 2108 C CA . THR A 1 306 ? 39.84025 68.91288 4.15159 1.000 97.77268 551 THR A CA 1
ATOM 2109 C C . THR A 1 306 ? 38.86154 69.81800 4.91165 1.000 94.85268 551 THR A C 1
ATOM 2110 O O . THR A 1 306 ? 37.76270 69.41084 5.27311 1.000 100.47268 551 THR A O 1
ATOM 2114 N N . ALA B 2 63 ? 5.80066 76.58193 2.10043 1.000 136.29784 63 ALA B N 1
ATOM 2115 C CA . ALA B 2 63 ? 5.28844 76.03813 3.35510 1.000 142.21784 63 ALA B CA 1
ATOM 2116 C C . ALA B 2 63 ? 6.31868 76.16101 4.50094 1.000 147.19784 63 ALA B C 1
ATOM 2117 O O . ALA B 2 63 ? 7.03660 75.21182 4.80845 1.000 142.24784 63 ALA B O 1
ATOM 2119 N N . LEU B 2 64 ? 6.36756 77.33530 5.13967 1.000 145.92733 64 LEU B N 1
ATOM 2120 C CA . LEU B 2 64 ? 7.28815 77.58840 6.25390 1.000 138.38733 64 LEU B CA 1
ATOM 2121 C C . LEU B 2 64 ? 6.82005 76.92169 7.54810 1.000 141.63733 64 LEU B C 1
ATOM 2122 O O . LEU B 2 64 ? 7.55895 76.12041 8.13966 1.0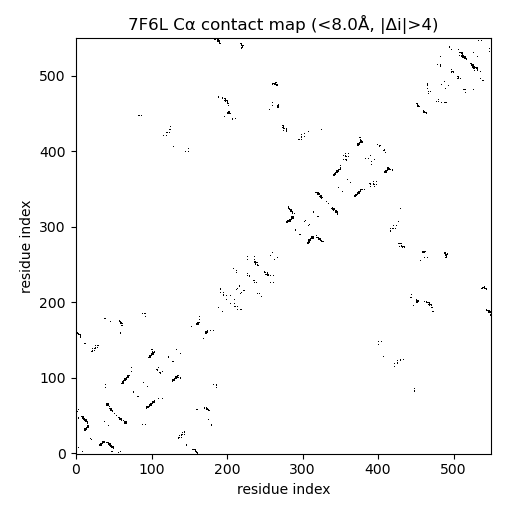00 139.35733 64 LEU B O 1
ATOM 2127 N N . ARG B 2 65 ? 5.62732 77.33401 8.03986 1.000 141.81227 65 ARG B N 1
ATOM 2128 C CA . ARG B 2 65 ? 4.74965 76.55077 8.92716 1.000 142.07227 65 ARG B CA 1
ATOM 2129 C C . ARG B 2 65 ? 5.30956 76.35768 10.34400 1.000 139.76227 65 ARG B C 1
ATOM 2130 O O . ARG B 2 65 ? 5.29762 75.24553 10.87812 1.000 132.33227 65 ARG B O 1
ATOM 2138 N N . LEU B 2 66 ? 5.76309 77.44535 10.98439 1.000 136.14433 66 LEU B N 1
ATOM 2139 C CA . LEU B 2 66 ? 6.50353 77.33237 12.24718 1.000 131.30433 66 LEU B CA 1
ATOM 2140 C C . LEU B 2 66 ? 5.67747 77.78357 13.45787 1.000 131.18433 66 LEU B C 1
ATOM 2141 O O . LEU B 2 66 ? 5.04736 78.84661 13.43867 1.000 117.21433 66 LEU B O 1
ATOM 2146 N N . LEU B 2 67 ? 5.67057 76.95277 14.50516 1.000 129.01693 67 LEU B N 1
ATOM 2147 C CA . LEU B 2 67 ? 5.05232 77.27865 15.79502 1.000 121.04693 67 LEU B CA 1
ATOM 2148 C C . LEU B 2 67 ? 6.01956 77.04318 16.95381 1.000 116.39693 67 LEU B C 1
ATOM 2149 O O . LEU B 2 67 ? 6.06205 75.96456 17.55901 1.000 95.36693 67 LEU B O 1
ATOM 2154 N N . ARG B 2 68 ? 6.70975 78.11578 17.31236 1.000 114.54316 68 ARG B N 1
ATOM 2155 C CA . ARG B 2 68 ? 7.66331 78.19460 18.40503 1.000 112.44316 68 ARG B CA 1
ATOM 2156 C C . ARG B 2 68 ? 6.88232 78.23099 19.72768 1.000 105.02316 68 ARG B C 1
ATOM 2157 O O . ARG B 2 68 ? 5.65041 78.37096 19.74012 1.000 102.53316 68 ARG B O 1
ATOM 2165 N N . PRO B 2 69 ? 7.55806 77.98759 20.86043 1.000 100.40342 69 PRO B N 1
ATOM 2166 C CA . PRO B 2 69 ? 7.01449 78.39660 22.16801 1.000 98.74342 69 PRO B CA 1
ATOM 2167 C C . PRO B 2 69 ? 6.55483 79.84756 22.29955 1.000 107.82342 69 PRO B C 1
ATOM 2168 O O . PRO B 2 69 ? 5.52851 80.09323 22.94663 1.000 109.72342 69 PRO B O 1
ATOM 2172 N N . GLU B 2 70 ? 7.24187 80.80891 21.68967 1.000 105.44729 70 GLU B N 1
ATOM 2173 C CA . GLU B 2 70 ? 6.81527 82.19184 21.85394 1.000 104.19729 70 GLU B CA 1
ATOM 2174 C C . GLU B 2 70 ? 5.61423 82.56859 20.99210 1.000 108.09729 70 GLU B C 1
ATOM 2175 O O . GLU B 2 70 ? 5.02043 83.62355 21.23344 1.000 106.25729 70 GLU B O 1
ATOM 2181 N N . GLN B 2 71 ? 5.22014 81.73377 20.02773 1.000 108.79970 71 GLN B N 1
ATOM 2182 C CA . GLN B 2 71 ? 4.04195 81.99412 19.20936 1.000 106.62970 71 GLN B CA 1
ATOM 2183 C C . GLN B 2 71 ? 2.90654 81.02495 19.47342 1.000 96.17970 71 GLN B C 1
ATOM 2184 O O . GLN B 2 71 ? 1.90816 81.04771 18.75177 1.000 102.39970 71 GLN B O 1
ATOM 2190 N N . VAL B 2 72 ? 3.04107 80.13427 20.44346 1.000 92.87929 72 VAL B N 1
ATOM 2191 C CA . VAL B 2 72 ? 1.88916 79.39504 20.93884 1.000 93.95929 72 VAL B CA 1
ATOM 2192 C C . VAL B 2 72 ? 1.58458 79.73387 22.37038 1.000 100.88929 72 VAL B C 1
ATOM 2193 O O . VAL B 2 72 ? 0.54142 79.31435 22.87532 1.000 103.12929 72 VAL B O 1
ATOM 2197 N N . LEU B 2 73 ? 2.45259 80.49202 23.03889 1.000 99.85759 73 LEU B N 1
ATOM 2198 C CA . LEU B 2 73 ? 2.08282 81.14170 24.28633 1.000 97.19759 73 LEU B CA 1
ATOM 2199 C C . LEU B 2 73 ? 1.02277 82.20868 24.06107 1.000 99.06759 73 LEU B C 1
ATOM 2200 O O . LEU B 2 73 ? 0.22164 82.47517 24.96162 1.000 96.32759 73 LEU B O 1
ATOM 2205 N N . LYS B 2 74 ? 1.00413 82.81996 22.86801 1.000 101.38197 74 LYS B N 1
ATOM 2206 C CA . LYS B 2 74 ? -0.14388 83.60843 22.42494 1.000 105.06197 74 LYS B CA 1
ATOM 2207 C C . LYS B 2 74 ? -1.42542 82.78149 22.38992 1.000 102.57197 74 LYS B C 1
ATOM 2208 O O . LYS B 2 74 ? -2.49369 83.28850 22.74608 1.000 111.06197 74 LYS B O 1
ATOM 2214 N N . ARG B 2 75 ? -1.33456 81.50522 22.01463 1.000 93.90956 75 ARG B N 1
ATOM 2215 C CA . ARG B 2 75 ? -2.48868 80.61486 22.00372 1.000 104.62956 75 ARG B CA 1
ATOM 2216 C C . ARG B 2 75 ? -2.73275 79.94591 23.36129 1.000 101.99956 75 ARG B C 1
ATOM 2217 O O . ARG B 2 75 ? -3.72657 79.22623 23.52074 1.000 99.55956 75 ARG B O 1
ATOM 2225 N N . LEU B 2 76 ? -1.84235 80.16172 24.32978 1.000 100.35481 76 LEU B N 1
ATOM 2226 C CA . LEU B 2 76 ? -2.05781 79.73585 25.70514 1.000 91.81481 76 LEU B CA 1
ATOM 2227 C C . LEU B 2 76 ? -3.00848 80.68165 26.41457 1.000 85.06481 76 LEU B C 1
ATOM 2228 O O . LEU B 2 76 ? -2.92005 81.89769 26.25325 1.000 93.15481 76 LEU B O 1
ATOM 2233 N N . ALA B 2 77 ? -3.91540 80.12147 27.21077 1.000 79.97246 77 ALA B N 1
ATOM 2234 C CA . ALA B 2 77 ? -4.86298 80.93502 27.96409 1.000 84.90246 77 ALA B CA 1
ATOM 2235 C C . ALA B 2 77 ? -5.03753 80.37621 29.36420 1.000 81.93246 77 ALA B C 1
ATOM 2236 O O . ALA B 2 77 ? -5.20536 79.16788 29.53736 1.000 80.65246 77 ALA B O 1
ATOM 2238 N N . VAL B 2 78 ? -5.00188 81.25909 30.35601 1.000 74.84974 78 VAL B N 1
ATOM 2239 C CA . VAL B 2 78 ? -5.08525 80.87814 31.75703 1.000 65.54974 78 VAL B CA 1
ATOM 2240 C C . VAL B 2 78 ? -6.37294 81.44790 32.28689 1.000 74.91974 78 VAL B C 1
ATOM 2241 O O . VAL B 2 78 ? -6.53450 82.67274 32.33636 1.000 77.08974 78 VAL B O 1
ATOM 2245 N N . CYS B 2 79 ? -7.27906 80.57281 32.69114 1.000 75.90542 79 CYS B N 1
ATOM 2246 C CA . CYS B 2 79 ? -8.61740 80.97010 33.09201 1.000 71.58542 79 CYS B CA 1
ATOM 2247 C C . CYS B 2 79 ? -8.68514 80.84545 34.59992 1.000 65.28542 79 CYS B C 1
ATOM 2248 O O . CYS B 2 79 ? -8.60922 79.73696 35.13201 1.000 69.25542 79 CYS B O 1
ATOM 2251 N N . VAL B 2 80 ? -8.81651 81.97817 35.28169 1.000 72.61343 80 VAL B N 1
ATOM 2252 C CA . VAL B 2 80 ? -8.68639 82.04723 36.73190 1.000 79.99343 80 VAL B CA 1
ATOM 2253 C C . VAL B 2 80 ? -10.02115 82.49488 37.33193 1.000 80.24343 80 VAL B C 1
ATOM 2254 O O . VAL B 2 80 ? -10.65644 83.42539 36.82472 1.000 81.67343 80 VAL B O 1
ATOM 2258 N N . ASP B 2 81 ? -10.48235 81.76160 38.35205 1.000 79.76483 81 ASP B N 1
ATOM 2259 C CA . ASP B 2 81 ? -11.78702 81.96537 38.97669 1.000 80.56483 81 ASP B CA 1
ATOM 2260 C C . ASP B 2 81 ? -11.84582 83.31560 39.66435 1.000 86.34483 81 ASP B C 1
ATOM 2261 O O . ASP B 2 81 ? -10.82471 83.85469 40.07843 1.000 84.84483 81 ASP B O 1
ATOM 2266 N N . THR B 2 82 ? -13.04242 83.91234 39.68544 1.000 90.28808 82 THR B N 1
ATOM 2267 C CA . THR B 2 82 ? -13.18752 85.24720 40.25969 1.000 85.94808 82 THR B CA 1
ATOM 2268 C C . THR B 2 82 ? -13.05750 85.24654 41.77502 1.000 87.22808 82 THR B C 1
ATOM 2269 O O . THR B 2 82 ? -12.63181 86.25354 42.33741 1.000 92.14808 82 THR B O 1
ATOM 2273 N N . ALA B 2 83 ? -13.31219 84.12074 42.44606 1.000 84.80805 83 ALA B N 1
ATOM 2274 C CA . ALA B 2 83 ? -13.19697 84.07043 43.90061 1.000 89.20805 83 ALA B CA 1
ATOM 2275 C C . ALA B 2 83 ? -11.76462 83.98606 44.39358 1.000 96.29805 83 ALA B C 1
ATOM 2276 O O . ALA B 2 83 ? -11.56291 84.03011 45.60934 1.000 100.64805 83 ALA B O 1
ATOM 2278 N N . ILE B 2 84 ? -10.78779 83.85064 43.48058 1.000 94.42458 84 ILE B N 1
ATOM 2279 C CA . ILE B 2 84 ? -9.36936 84.03776 43.77831 1.000 91.20458 84 ILE B CA 1
ATOM 2280 C C . ILE B 2 84 ? -9.12869 85.43185 44.34236 1.000 90.04458 84 ILE B C 1
ATOM 2281 O O . ILE B 2 84 ? -8.41570 85.59939 45.33761 1.000 95.85458 84 ILE B O 1
ATOM 2286 N N . LEU B 2 85 ? -9.84949 86.42406 43.81243 1.000 85.95511 85 LEU B N 1
ATOM 2287 C CA . LEU B 2 85 ? -9.65563 87.84103 44.06188 1.000 89.88511 85 LEU B CA 1
ATOM 2288 C C . LEU B 2 85 ? -10.08939 88.29370 45.43883 1.000 95.96511 85 LEU B C 1
ATOM 2289 O O . LEU B 2 85 ? -9.83070 89.45009 45.78247 1.000 97.73511 85 LEU B O 1
ATOM 2294 N N . GLU B 2 86 ? -10.71760 87.43675 46.24724 1.000 89.87282 86 GLU B N 1
ATOM 2295 C CA . GLU B 2 86 ? -11.13570 87.88386 47.57014 1.000 95.13282 86 GLU B CA 1
ATOM 2296 C C . GLU B 2 86 ? -9.98806 87.94449 48.56164 1.000 92.13282 86 GLU B C 1
ATOM 2297 O O . GLU B 2 86 ? -10.18145 88.43385 49.67625 1.000 104.93282 86 GLU B O 1
ATOM 2303 N N . ASP B 2 87 ? -8.83092 87.41592 48.19644 1.000 93.85337 87 ASP B N 1
ATOM 2304 C CA . ASP B 2 87 ? -7.55165 87.75665 48.78695 1.000 100.50337 87 ASP B CA 1
ATOM 2305 C C . ASP B 2 87 ? -6.93867 88.83343 47.89586 1.000 102.26337 87 ASP B C 1
ATOM 2306 O O . ASP B 2 87 ? -6.83211 88.64502 46.68101 1.000 98.31337 87 ASP B O 1
ATOM 2311 N N . ALA B 2 88 ? -6.56179 89.97312 48.49442 1.000 104.79649 88 ALA B N 1
ATOM 2312 C CA . ALA B 2 88 ? -6.02940 91.09544 47.72585 1.000 97.50649 88 ALA B CA 1
ATOM 2313 C C . ALA B 2 88 ? -4.57180 90.89659 47.32146 1.000 98.55649 88 ALA B C 1
ATOM 2314 O O . ALA B 2 88 ? -4.06786 91.66854 46.50005 1.000 102.23649 88 ALA B O 1
ATOM 2316 N N . GLY B 2 89 ? -3.89581 89.86666 47.84386 1.000 95.54904 89 GLY B N 1
ATOM 2317 C CA . GLY B 2 89 ? -2.60052 89.43006 47.36379 1.000 92.81904 89 GLY B CA 1
ATOM 2318 C C . GLY B 2 89 ? -2.62249 88.58570 46.10679 1.000 92.44904 89 GLY B C 1
ATOM 2319 O O . GLY B 2 89 ? -1.56628 88.21179 45.59410 1.000 87.19904 89 GLY B O 1
ATOM 2320 N N . ALA B 2 90 ? -3.80910 88.29218 45.57314 1.000 93.26886 90 ALA B N 1
ATOM 2321 C CA . ALA B 2 90 ? -3.93359 87.52601 44.33940 1.000 88.34886 90 ALA B CA 1
ATOM 2322 C C . ALA B 2 90 ? -3.54927 88.31492 43.10256 1.000 87.46886 90 ALA B C 1
ATOM 2323 O O . ALA B 2 90 ? -3.24749 87.69846 42.07698 1.000 87.27886 90 ALA B O 1
ATOM 2325 N N . ASP B 2 91 ? -3.50734 89.65784 43.19930 1.000 97.07154 91 ASP B N 1
ATOM 2326 C CA . ASP B 2 91 ? -3.15109 90.57106 42.10592 1.000 98.19154 91 ASP B CA 1
ATOM 2327 C C . ASP B 2 91 ? -1.72203 90.35617 41.60080 1.000 97.59154 91 ASP B C 1
ATOM 2328 O O . ASP B 2 91 ? -1.43409 90.66798 40.43984 1.000 102.04154 91 ASP B O 1
ATOM 2333 N N . VAL B 2 92 ? -0.85608 89.80227 42.45793 1.000 93.25204 92 VAL B N 1
ATOM 2334 C CA . VAL B 2 92 ? 0.51996 89.42070 42.16104 1.000 92.81204 92 VAL B CA 1
ATOM 2335 C C . VAL B 2 92 ? 0.59999 88.41088 41.00548 1.000 93.33204 92 VAL B C 1
ATOM 2336 O O . VAL B 2 92 ? 1.51229 88.49032 40.16364 1.000 96.35204 92 VAL B O 1
ATOM 2340 N N . LEU B 2 93 ? -0.35577 87.46210 40.94580 1.000 88.72488 93 LEU B N 1
ATOM 2341 C CA . LEU B 2 93 ? -0.51060 86.56713 39.79293 1.000 85.71488 93 LEU B CA 1
ATOM 2342 C C . LEU B 2 93 ? -0.77474 87.33185 38.51202 1.000 93.87488 93 LEU B C 1
ATOM 2343 O O . LEU B 2 93 ? -0.04465 87.16903 37.52594 1.000 91.93488 93 LEU B O 1
ATOM 2348 N N . MET B 2 94 ? -1.76268 88.23466 38.56007 1.000 99.99092 94 MET B N 1
ATOM 2349 C CA . MET B 2 94 ? -2.20878 88.99525 37.39844 1.000 101.26092 94 MET B CA 1
ATOM 2350 C C . MET B 2 94 ? -1.13366 89.94898 36.91462 1.000 102.72092 94 MET B C 1
ATOM 2351 O O . MET B 2 94 ? -0.92175 90.06676 35.71011 1.000 100.07092 94 MET B O 1
ATOM 2356 N N . GLU B 2 95 ? -0.40889 90.56804 37.86370 1.000 104.20522 95 GLU B N 1
ATOM 2357 C CA . GLU B 2 95 ? 0.79662 91.35308 37.59628 1.000 105.75522 95 GLU B CA 1
ATOM 2358 C C . GLU B 2 95 ? 1.85481 90.54698 36.87555 1.000 101.57522 95 GLU B C 1
ATOM 2359 O O . GLU B 2 95 ? 2.51763 91.06067 35.96583 1.000 110.70522 95 GLU B O 1
ATOM 2365 N N . ALA B 2 96 ? 1.98121 89.27764 37.22498 1.000 96.68862 96 ALA B N 1
ATOM 2366 C CA . ALA B 2 96 ? 3.02069 88.47609 36.62728 1.000 96.80862 96 ALA B CA 1
ATOM 2367 C C . ALA B 2 96 ? 2.56473 87.75439 35.37835 1.000 93.51862 96 ALA B C 1
ATOM 2368 O O . ALA B 2 96 ? 3.38475 87.54093 34.47748 1.000 95.37862 96 ALA B O 1
ATOM 2370 N N . LEU B 2 97 ? 1.29799 87.35930 35.27814 1.000 92.45773 97 LEU B N 1
ATOM 2371 C CA . LEU B 2 97 ? 0.91335 86.61031 34.09243 1.000 95.01773 97 LEU B CA 1
ATOM 2372 C C . LEU B 2 97 ? 0.29708 87.48071 33.01099 1.000 95.31773 97 LEU B C 1
ATOM 2373 O O . LEU B 2 97 ? -0.12357 86.95997 31.97599 1.000 93.71773 97 LEU B O 1
ATOM 2378 N N . GLU B 2 98 ? 0.26043 88.78762 33.20519 1.000 98.17741 98 GLU B N 1
ATOM 2379 C CA . GLU B 2 98 ? 0.06182 89.67498 32.06923 1.000 102.39741 98 GLU B CA 1
ATOM 2380 C C . GLU B 2 98 ? 1.37811 90.05193 31.41736 1.000 96.98741 98 GLU B C 1
ATOM 2381 O O . GLU B 2 98 ? 1.38994 90.41185 30.23251 1.000 99.58741 98 GLU B O 1
ATOM 2387 N N . ALA B 2 99 ? 2.47592 89.99897 32.18252 1.000 92.91113 99 ALA B N 1
ATOM 2388 C CA . ALA B 2 99 ? 3.79856 90.27883 31.63295 1.000 92.99113 99 ALA B CA 1
ATOM 2389 C C . ALA B 2 99 ? 4.23336 89.18060 30.66663 1.000 101.56113 99 ALA B C 1
ATOM 2390 O O . ALA B 2 99 ? 4.78494 89.47119 29.59791 1.000 106.48113 99 ALA B O 1
ATOM 2392 N N . LEU B 2 100 ? 4.00004 87.91855 31.03661 1.000 96.94949 100 LEU B N 1
ATOM 2393 C CA . LEU B 2 100 ? 3.94903 86.82609 30.07522 1.000 87.70949 100 LEU B CA 1
ATOM 2394 C C . LEU B 2 100 ? 2.82287 87.09734 29.10449 1.000 94.47949 100 LEU B C 1
ATOM 2395 O O . LEU B 2 100 ? 1.74551 87.54858 29.49599 1.000 100.45949 100 LEU B O 1
ATOM 2400 N N . GLY B 2 101 ? 3.04580 86.79138 27.84284 1.000 86.02946 101 GLY B N 1
ATOM 2401 C CA . GLY B 2 101 ? 2.02648 87.12297 26.86910 1.000 97.69946 101 GLY B CA 1
ATOM 2402 C C . GLY B 2 101 ? 0.88138 86.13925 26.69930 1.000 90.49946 101 GLY B C 1
ATOM 2403 O O . GLY B 2 101 ? 0.24174 86.14074 25.64622 1.000 94.49946 101 GLY B O 1
ATOM 2404 N N . CYS B 2 102 ? 0.60320 85.29594 27.68963 1.000 87.42603 102 CYS B N 1
ATOM 2405 C CA . CYS B 2 102 ? -0.54123 84.40939 27.58616 1.000 88.99603 102 CYS B CA 1
ATOM 2406 C C . CYS B 2 102 ? -1.83223 85.18174 27.83828 1.000 85.99603 102 CYS B C 1
ATOM 2407 O O . CYS B 2 102 ? -1.83484 86.26845 28.42346 1.000 94.71603 102 CYS B O 1
ATOM 2410 N N . GLU B 2 103 ? -2.93830 84.60544 27.37997 1.000 91.02155 103 GLU B N 1
ATOM 2411 C CA . GLU B 2 103 ? -4.24876 85.20474 27.58245 1.000 91.87155 103 GLU B CA 1
ATOM 2412 C C . GLU B 2 103 ? -4.71693 84.97483 29.01305 1.000 94.95155 103 GLU B C 1
ATOM 2413 O O . GLU B 2 103 ? -4.63890 83.85841 29.53735 1.000 94.67155 103 GLU B O 1
ATOM 2419 N N . CYS B 2 104 ? -5.20696 86.03470 29.64269 1.000 90.28809 104 CYS B N 1
ATOM 2420 C CA . CYS B 2 104 ? -5.79943 85.93964 30.96593 1.000 86.98809 104 CYS B CA 1
ATOM 2421 C C . CYS B 2 104 ? -7.31655 85.98006 30.83310 1.000 84.25809 104 CYS B C 1
ATOM 2422 O O . CYS B 2 104 ? -7.85371 86.80028 30.08567 1.000 87.02809 104 CYS B O 1
ATOM 2425 N N . ARG B 2 105 ? -7.99586 85.06522 31.51546 1.000 75.28256 105 ARG B N 1
ATOM 2426 C CA . ARG B 2 105 ? -9.45046 85.04695 31.59617 1.000 78.60256 105 ARG B CA 1
ATOM 2427 C C . ARG B 2 105 ? -9.81855 85.05551 33.07130 1.000 83.75256 105 ARG B C 1
ATOM 2428 O O . ARG B 2 105 ? -9.50170 84.10638 33.79437 1.000 78.46256 105 ARG B O 1
ATOM 2436 N N . ILE B 2 106 ? -10.48524 86.10741 33.52171 1.000 79.09619 106 ILE B N 1
ATOM 2437 C CA . ILE B 2 106 ? -11.00631 86.14844 34.88023 1.000 75.27619 106 ILE B CA 1
ATOM 2438 C C . ILE B 2 106 ? -12.50633 85.95246 34.75166 1.000 74.51619 106 ILE B C 1
ATOM 2439 O O . ILE B 2 106 ? -13.23524 86.88934 34.42251 1.000 82.39619 106 ILE B O 1
ATOM 2444 N N . GLU B 2 107 ? -12.95055 84.72661 35.02211 1.000 75.48379 107 GLU B N 1
ATOM 2445 C CA . GLU B 2 107 ? -14.27836 84.21067 34.72111 1.000 73.99379 107 GLU B CA 1
ATOM 2446 C C . GLU B 2 107 ? -14.50541 83.00901 35.64773 1.000 81.71379 107 GLU B C 1
ATOM 2447 O O . GLU B 2 107 ? -13.52202 82.42189 36.12054 1.000 86.22379 107 GLU B O 1
ATOM 2453 N N . PRO B 2 108 ? -15.75531 82.67078 36.00322 1.000 88.16999 108 PRO B N 1
ATOM 2454 C CA . PRO B 2 108 ? -15.94922 81.64075 37.03717 1.000 86.91999 108 PRO B CA 1
ATOM 2455 C C . PRO B 2 108 ? -15.73939 80.22428 36.51790 1.000 87.33999 108 PRO B C 1
ATOM 2456 O O . PRO B 2 108 ? -16.10475 79.88966 35.38744 1.000 86.60999 108 PRO B O 1
ATOM 2460 N N . GLN B 2 109 ? -15.15399 79.38844 37.38053 1.000 86.73478 109 GLN B N 1
ATOM 2461 C CA . GLN B 2 109 ? -14.47129 78.16366 36.98880 1.000 86.59478 109 GLN B CA 1
ATOM 2462 C C . GLN B 2 109 ? -15.12971 76.90620 37.52772 1.000 86.41478 109 GLN B C 1
ATOM 2463 O O . GLN B 2 109 ? -15.78353 76.91488 38.56943 1.000 86.42478 109 GLN B O 1
ATOM 2469 N N . ARG B 2 110 ? -14.83498 75.81465 36.80729 1.000 91.53220 110 ARG B N 1
ATOM 2470 C CA . ARG B 2 110 ? -15.50339 74.52341 36.95502 1.000 93.75220 110 ARG B CA 1
ATOM 2471 C C . ARG B 2 110 ? -15.32494 73.84670 38.32290 1.000 90.06220 110 ARG B C 1
ATOM 2472 O O . ARG B 2 110 ? -16.31153 73.27591 38.80770 1.000 105.71220 110 ARG B O 1
ATOM 2480 N N . PRO B 2 111 ? -14.14279 73.83113 38.98563 1.000 87.49315 111 PRO B N 1
ATOM 2481 C CA . PRO B 2 111 ? -14.19683 73.99451 40.44515 1.000 82.64315 111 PRO B CA 1
ATOM 2482 C C . PRO B 2 111 ? -13.97648 75.44907 40.83039 1.000 90.15315 111 PRO B C 1
ATOM 2483 O O . PRO B 2 111 ? -13.21025 76.15786 40.16946 1.000 100.33315 111 PRO B O 1
ATOM 2487 N N . ALA B 2 112 ? -14.64721 75.92572 41.87136 1.000 91.87783 112 ALA B N 1
ATOM 2488 C CA . ALA B 2 112 ? -14.46535 77.30760 42.27691 1.000 85.86783 112 ALA B CA 1
ATOM 2489 C C . ALA B 2 112 ? -13.18466 77.44863 43.07529 1.000 84.40783 112 ALA B C 1
ATOM 2490 O O . ALA B 2 112 ? -12.72752 76.49413 43.71976 1.000 78.99783 112 ALA B O 1
ATOM 2492 N N . ARG B 2 113 ? -12.64660 78.67250 43.03664 1.000 89.65100 113 ARG B N 1
ATOM 2493 C CA . ARG B 2 113 ? -11.34301 79.08108 43.56148 1.000 88.32100 113 ARG B CA 1
ATOM 2494 C C . ARG B 2 113 ? -10.25012 78.15327 43.01285 1.000 81.16100 113 ARG B C 1
ATOM 2495 O O . ARG B 2 113 ? -9.58653 77.39779 43.72352 1.000 82.03100 113 ARG B O 1
ATOM 2503 N N . SER B 2 114 ? -10.16462 78.15544 41.68844 1.000 80.86315 114 SER B N 1
ATOM 2504 C CA . SER B 2 114 ? -9.25665 77.28895 40.96087 1.000 83.05315 114 SER B CA 1
ATOM 2505 C C . SER B 2 114 ? -8.82563 78.02630 39.70800 1.000 84.97315 114 SER B C 1
ATOM 2506 O O . SER B 2 114 ? -9.41997 79.03691 39.32580 1.000 82.53315 114 SER B O 1
ATOM 2509 N N . LEU B 2 115 ? -7.78945 77.51553 39.05189 1.000 85.76406 115 LEU B N 1
ATOM 2510 C CA . LEU B 2 115 ? -7.47274 78.07374 37.75077 1.000 78.50406 115 LEU B CA 1
ATOM 2511 C C . LEU B 2 115 ? -7.01133 76.98458 36.80344 1.000 76.92406 115 LEU B C 1
ATOM 2512 O O . LEU B 2 115 ? -6.37705 76.01365 37.21453 1.000 82.40406 115 LEU B O 1
ATOM 2517 N N . ARG B 2 116 ? -7.36193 77.14741 35.53022 1.000 71.80889 116 ARG B N 1
ATOM 2518 C CA . ARG B 2 116 ? -7.05494 76.14156 34.52905 1.000 80.34889 116 ARG B CA 1
ATOM 2519 C C . ARG B 2 116 ? -6.40324 76.77807 33.31105 1.000 79.91889 116 ARG B C 1
ATOM 2520 O O . ARG B 2 116 ? -6.50362 77.98708 33.06533 1.000 79.03889 116 ARG B O 1
ATOM 2528 N N . TRP B 2 117 ? -5.73761 75.92569 32.54624 1.000 78.09538 117 TRP B N 1
ATOM 2529 C CA . TRP B 2 117 ? -4.98815 76.33375 31.37929 1.000 81.38538 117 TRP B CA 1
ATOM 2530 C C . TRP B 2 117 ? -5.72110 75.91406 30.11706 1.000 84.45538 117 TRP B C 1
ATOM 2531 O O . TRP B 2 117 ? -6.50851 74.97676 30.13532 1.000 88.31538 117 TRP B O 1
ATOM 2542 N N . THR B 2 118 ? -5.49375 76.65724 29.03371 1.000 90.71921 118 THR B N 1
ATOM 2543 C CA . THR B 2 118 ? -6.21240 76.46547 27.77504 1.000 91.05921 118 THR B CA 1
ATOM 2544 C C . THR B 2 118 ? -5.27324 76.75329 26.62326 1.000 97.90921 118 THR B C 1
ATOM 2545 O O . THR B 2 118 ? -4.79020 77.88032 26.47180 1.000 102.73921 118 THR B O 1
ATOM 2549 N N . ARG B 2 119 ? -5.04913 75.73244 25.81110 1.000 94.73733 119 ARG B N 1
ATOM 2550 C CA . ARG B 2 119 ? -4.26928 75.82056 24.59092 1.000 102.73733 119 ARG B CA 1
ATOM 2551 C C . ARG B 2 119 ? -5.18945 75.45678 23.43077 1.000 110.34733 119 ARG B C 1
ATOM 2552 O O . ARG B 2 119 ? -5.76779 74.36654 23.42133 1.000 106.05733 119 ARG B O 1
ATOM 2560 N N . ALA B 2 120 ? -5.35658 76.37253 22.47262 1.000 111.15950 120 ALA B N 1
ATOM 2561 C CA . ALA B 2 120 ? -6.15666 76.10029 21.28586 1.000 110.74950 120 ALA B CA 1
ATOM 2562 C C . ALA B 2 120 ? -5.31068 76.29419 20.03280 1.000 112.37950 120 ALA B C 1
ATOM 2563 O O . ALA B 2 120 ? -4.32648 77.04178 20.04117 1.000 106.21950 120 ALA B O 1
ATOM 2565 N N . SER B 2 121 ? -5.70668 75.58445 18.96633 1.000 120.24547 121 SER B N 1
ATOM 2566 C CA . SER B 2 121 ? -5.00112 75.55640 17.68320 1.000 121.89547 121 SER B CA 1
ATOM 2567 C C . SER B 2 121 ? -5.05541 76.92435 16.98691 1.000 130.46547 121 SER B C 1
ATOM 2568 O O . SER B 2 121 ? -6.03960 77.65178 17.14544 1.000 140.50547 121 SER B O 1
ATOM 2571 N N . PRO B 2 122 ? -4.00043 77.31528 16.24675 1.000 126.44876 122 PRO B N 1
ATOM 2572 C CA . PRO B 2 122 ? -3.94674 78.68164 15.69105 1.000 134.05876 122 PRO B CA 1
ATOM 2573 C C . PRO B 2 122 ? -4.93209 78.91280 14.54406 1.000 135.45876 122 PRO B C 1
ATOM 2574 O O . PRO B 2 122 ? -5.46747 77.97945 13.94704 1.000 131.51876 122 PRO B O 1
ATOM 2578 N N . ASP B 2 123 ? -5.20153 80.20282 14.27744 1.000 142.70021 123 ASP B N 1
ATOM 2579 C CA . ASP B 2 123 ? -6.35359 80.67158 13.49302 1.000 143.96021 123 ASP B CA 1
ATOM 2580 C C . ASP B 2 123 ? -6.34208 80.35369 11.98557 1.000 139.54021 123 ASP B C 1
ATOM 2581 O O . ASP B 2 123 ? -7.42962 80.05913 11.46479 1.000 131.56021 123 ASP B O 1
ATOM 2586 N N . PRO B 2 124 ? -5.21924 80.39712 11.22771 1.000 144.35856 124 PRO B N 1
ATOM 2587 C CA . PRO B 2 124 ? -5.30702 79.84894 9.85687 1.000 142.76856 124 PRO B CA 1
ATOM 2588 C C . PRO B 2 124 ? -5.42383 78.33021 9.79906 1.000 141.02856 124 PRO B C 1
ATOM 2589 O O . PRO B 2 124 ? -6.22654 77.82701 9.00262 1.000 144.24856 124 PRO B O 1
ATOM 2593 N N . CYS B 2 125 ? -4.67589 77.59059 10.64914 1.000 144.79863 125 CYS B N 1
ATOM 2594 C CA . CYS B 2 125 ? -4.74798 76.13807 10.88858 1.000 143.38863 125 CYS B CA 1
ATOM 2595 C C . CYS B 2 125 ? -4.58293 75.23355 9.65666 1.000 144.74863 125 CYS B C 1
ATOM 2596 O O . CYS B 2 125 ? -5.59863 74.90429 9.02675 1.000 138.99863 125 CYS B O 1
ATOM 2599 N N . PRO B 2 126 ? -3.33107 74.87845 9.22789 1.000 149.46021 126 PRO B N 1
ATOM 2600 C CA . PRO B 2 126 ? -2.90357 74.13279 8.02136 1.000 148.33021 126 PRO B CA 1
ATOM 2601 C C . PRO B 2 126 ? -3.75039 72.98355 7.48825 1.000 132.53021 126 PRO B C 1
ATOM 2602 O O . PRO B 2 126 ? -3.71939 72.83904 6.27125 1.000 123.50021 126 PRO B O 1
ATOM 2606 N N . PRO B 2 130 ? 0.86944 70.12001 6.42408 1.000 143.86504 130 PRO B N 1
ATOM 2607 C CA . PRO B 2 130 ? -0.14288 70.15259 7.48143 1.000 135.94504 130 PRO B CA 1
ATOM 2608 C C . PRO B 2 130 ? -0.13257 68.90056 8.35809 1.000 145.98504 130 PRO B C 1
ATOM 2609 O O . PRO B 2 130 ? -0.75716 67.90308 7.99623 1.000 145.16504 130 PRO B O 1
ATOM 2613 N N . PRO B 2 131 ? 0.57061 68.94615 9.50206 1.000 132.99801 131 PRO B N 1
ATOM 2614 C CA . PRO B 2 131 ? 0.45843 67.84807 10.47956 1.000 131.99801 131 PRO B CA 1
ATOM 2615 C C . PRO B 2 131 ? -0.85864 67.81764 11.25760 1.000 137.49801 131 PRO B C 1
ATOM 2616 O O . PRO B 2 131 ? -1.78043 68.60132 11.00520 1.000 136.85801 131 PRO B O 1
ATOM 2620 N N . GLU B 2 132 ? -0.95380 66.91262 12.22998 1.000 130.84563 132 GLU B N 1
ATOM 2621 C CA . GLU B 2 132 ? -2.24729 66.48330 12.74282 1.000 127.96563 132 GLU B CA 1
ATOM 2622 C C . GLU B 2 132 ? -2.53863 66.87358 14.18762 1.000 126.47563 132 GLU B C 1
ATOM 2623 O O . GLU B 2 132 ? -3.69820 67.13485 14.51454 1.000 116.52563 132 GLU B O 1
ATOM 2629 N N . VAL B 2 133 ? -1.53730 66.89437 15.06559 1.000 136.13972 133 VAL B N 1
ATOM 2630 C CA . VAL B 2 133 ? -1.73410 67.14012 16.49232 1.000 121.18972 133 VAL B CA 1
ATOM 2631 C C . VAL B 2 133 ? -0.96254 68.40162 16.87716 1.000 122.93972 133 VAL B C 1
ATOM 2632 O O . VAL B 2 133 ? 0.24879 68.49424 16.63509 1.000 107.74972 133 VAL B O 1
ATOM 2636 N N . TRP B 2 134 ? -1.68054 69.38428 17.43917 1.000 129.98997 134 TRP B N 1
ATOM 2637 C CA . TRP B 2 134 ? -1.12962 70.56225 18.11292 1.000 117.81997 134 TRP B CA 1
ATOM 2638 C C . TRP B 2 134 ? -1.17733 70.44279 19.62792 1.000 108.98997 134 TRP B C 1
ATOM 2639 O O . TRP B 2 134 ? -0.72749 71.36719 20.31043 1.000 103.42997 134 TRP B O 1
ATOM 2650 N N . ALA B 2 135 ? -1.75502 69.34927 20.14185 1.000 121.23032 135 ALA B N 1
ATOM 2651 C CA . ALA B 2 135 ? -2.13744 69.10876 21.54544 1.000 113.63032 135 ALA B CA 1
ATOM 2652 C C . ALA B 2 135 ? -3.00589 70.23927 22.11691 1.000 120.28032 135 ALA B C 1
ATOM 2653 O O . ALA B 2 135 ? -2.63167 70.92596 23.07268 1.000 121.57032 135 ALA B O 1
ATOM 2655 N N . ALA B 2 136 ? -4.18919 70.41237 21.51266 1.000 117.61234 136 ALA B N 1
ATOM 2656 C CA . ALA B 2 136 ? -5.16208 71.41455 21.93055 1.000 110.62234 136 ALA B CA 1
ATOM 2657 C C . ALA B 2 136 ? -6.18119 70.80133 22.88993 1.000 113.65234 136 ALA B C 1
ATOM 2658 O O . ALA B 2 136 ? -6.39809 69.58444 22.91016 1.000 113.87234 136 ALA B O 1
ATOM 2660 N N . GLY B 2 137 ? -6.78584 71.66767 23.71089 1.000 106.16968 137 GLY B N 1
ATOM 2661 C CA . GLY B 2 137 ? -7.59918 71.30439 24.84902 1.000 104.26968 137 GLY B CA 1
ATOM 2662 C C . GLY B 2 137 ? -7.07029 71.96012 26.11084 1.000 99.75968 137 GLY B C 1
ATOM 2663 O O . GLY B 2 137 ? -6.22725 72.86250 26.06931 1.000 97.26968 137 GLY B O 1
ATOM 2664 N N . GLU B 2 138 ? -7.55449 71.47887 27.25882 1.000 99.13470 138 GLU B N 1
ATOM 2665 C CA . GLU B 2 138 ? -7.28574 72.13121 28.53761 1.000 105.19470 138 GLU B CA 1
ATOM 2666 C C . GLU B 2 138 ? -5.91977 71.75006 29.11180 1.000 97.43470 138 GLU B C 1
ATOM 2667 O O . GLU B 2 138 ? -5.07694 72.62191 29.38914 1.000 94.37470 138 GLU B O 1
ATOM 2673 N N . GLN B 2 139 ? -5.75765 70.46244 29.44110 1.000 100.07903 139 GLN B N 1
ATOM 2674 C CA . GLN B 2 139 ? -4.49557 69.76027 29.67691 1.000 101.13903 139 GLN B CA 1
ATOM 2675 C C . GLN B 2 139 ? -3.80537 70.12485 31.00143 1.000 97.08903 139 GLN B C 1
ATOM 2676 O O . GLN B 2 139 ? -2.96937 69.31810 31.41819 1.000 103.23903 139 GLN B O 1
ATOM 2682 N N . GLU B 2 140 ? -4.22825 71.18297 31.74566 1.000 91.82271 140 GLU B N 1
ATOM 2683 C CA . GLU B 2 140 ? -3.84560 71.44363 33.15179 1.000 84.53271 140 GLU B CA 1
ATOM 2684 C C . GLU B 2 140 ? -4.86828 72.29939 33.91372 1.000 78.99271 140 GLU B C 1
ATOM 2685 O O . GLU B 2 140 ? -5.44740 73.23847 33.36376 1.000 82.67271 140 GLU B O 1
ATOM 2691 N N . LEU B 2 141 ? -4.96290 72.05184 35.22801 1.000 81.18284 141 LEU B N 1
ATOM 2692 C CA . LEU B 2 141 ? -5.93380 72.70872 36.11437 1.000 75.55284 141 LEU B CA 1
ATOM 2693 C C . LEU B 2 141 ? -5.43654 72.69220 37.55770 1.000 73.42284 141 LEU B C 1
ATOM 2694 O O . LEU B 2 141 ? -5.41076 71.63155 38.19162 1.000 75.65284 141 LEU B O 1
ATOM 2699 N N . LEU B 2 142 ? -5.14358 73.85939 38.11063 1.000 79.12676 142 LEU B N 1
ATOM 2700 C CA . LEU B 2 142 ? -4.74096 73.96916 39.50494 1.000 76.57676 142 LEU B CA 1
ATOM 2701 C C . LEU B 2 142 ? -5.93962 74.38616 40.34054 1.000 77.93676 142 LEU B C 1
ATOM 2702 O O . LEU B 2 142 ? -6.52725 75.45053 40.11423 1.000 69.73676 142 LEU B O 1
ATOM 2707 N N . LEU B 2 143 ? -6.27588 73.56701 41.32084 1.000 79.13563 143 LEU B N 1
ATOM 2708 C CA . LEU B 2 143 ? -7.31630 73.88774 42.28468 1.000 76.76563 143 LEU B CA 1
ATOM 2709 C C . LEU B 2 143 ? -6.65751 74.38087 43.56468 1.000 73.50563 143 LEU B C 1
ATOM 2710 O O . LEU B 2 143 ? -5.94723 73.62957 44.23263 1.000 76.71563 143 LEU B O 1
ATOM 2715 N N . LEU B 2 144 ? -6.89755 75.64214 43.90226 1.000 73.68171 144 LEU B N 1
ATOM 2716 C CA . LEU B 2 144 ? -6.28935 76.26647 45.07163 1.000 75.11171 144 LEU B CA 1
ATOM 2717 C C . LEU B 2 144 ? -7.15004 76.02438 46.30460 1.000 77.14171 144 LEU B C 1
ATOM 2718 O O . LEU B 2 144 ? -8.37753 76.04732 46.21907 1.000 92.04171 144 LEU B O 1
ATOM 2723 N N . LEU B 2 145 ? -6.50439 75.76777 47.44991 1.000 75.62850 145 LEU B N 1
ATOM 2724 C CA . LEU B 2 145 ? -7.21329 75.39598 48.66745 1.000 81.62850 145 LEU B CA 1
ATOM 2725 C C . LEU B 2 145 ? -6.79993 76.24282 49.86126 1.000 85.47850 145 LEU B C 1
ATOM 2726 O O . LEU B 2 145 ? -5.62426 76.57519 50.03025 1.000 88.19850 145 LEU B O 1
ATOM 2731 N N . GLU B 2 146 ? -7.78610 76.55146 50.70211 1.000 90.99405 146 GLU B N 1
ATOM 2732 C CA . GLU B 2 146 ? -7.53855 77.05236 52.04057 1.000 88.67405 146 GLU B CA 1
ATOM 2733 C C . GLU B 2 146 ? -6.86988 75.95398 52.85593 1.000 82.29405 146 GLU B C 1
ATOM 2734 O O . GLU B 2 146 ? -7.14173 74.77162 52.62544 1.000 91.21405 146 GLU B O 1
ATOM 2740 N N . PRO B 2 147 ? -5.96834 76.31168 53.78132 1.000 82.06488 147 PRO B N 1
ATOM 2741 C CA . PRO B 2 147 ? -5.30491 75.27713 54.60767 1.000 83.71488 147 PRO B CA 1
ATOM 2742 C C . PRO B 2 147 ? -6.22665 74.46232 55.51561 1.000 86.68488 147 PRO B C 1
ATOM 2743 O O . PRO B 2 147 ? -5.95059 73.27957 55.72450 1.000 86.09488 147 PRO B O 1
ATOM 2747 N N . GLU B 2 148 ? -7.33679 75.01787 56.00027 1.000 86.85422 148 GLU B N 1
ATOM 2748 C CA . GLU B 2 148 ? -8.20282 74.20661 56.84453 1.000 93.57422 148 GLU B CA 1
ATOM 2749 C C . GLU B 2 148 ? -9.08110 73.29411 55.99981 1.000 92.98422 148 GLU B C 1
ATOM 2750 O O . GLU B 2 148 ? -9.43507 72.18835 56.43971 1.000 89.10422 148 GLU B O 1
ATOM 2756 N N . GLU B 2 149 ? -9.38781 73.72000 54.77024 1.000 91.27895 149 GLU B N 1
ATOM 2757 C CA . GLU B 2 149 ? -10.05765 72.84622 53.81444 1.000 93.36895 149 GLU B CA 1
ATOM 2758 C C . GLU B 2 149 ? -9.14651 71.71048 53.39321 1.000 90.90895 149 GLU B C 1
ATOM 2759 O O . GLU B 2 149 ? -9.60906 70.58043 53.20494 1.000 89.21895 149 GLU B O 1
ATOM 2765 N N . PHE B 2 150 ? -7.84476 72.00146 53.30930 1.000 90.25871 150 PHE B N 1
ATOM 2766 C CA . PHE B 2 150 ? -6.81626 70.99698 53.06068 1.000 84.95871 150 PHE B CA 1
ATOM 2767 C C . PHE B 2 150 ? -6.70476 70.00127 54.20896 1.000 85.63871 150 PHE B C 1
ATOM 2768 O O . PHE B 2 150 ? -6.71116 68.78613 53.98737 1.000 87.72871 150 PHE B O 1
ATOM 2776 N N . LEU B 2 151 ? -6.65624 70.50182 55.44473 1.000 91.81463 151 LEU B N 1
ATOM 2777 C CA . LEU B 2 151 ? -6.51366 69.66587 56.63510 1.000 89.52463 151 LEU B CA 1
ATOM 2778 C C . LEU B 2 151 ? -7.74061 68.79336 56.92665 1.000 91.84463 151 LEU B C 1
ATOM 2779 O O . LEU B 2 151 ? -7.61128 67.80035 57.66070 1.000 84.35463 151 LEU B O 1
ATOM 2784 N N . GLN B 2 152 ? -8.91681 69.16160 56.39527 1.000 92.26242 152 GLN B N 1
ATOM 2785 C CA . GLN B 2 152 ? -10.06991 68.26582 56.39995 1.000 93.91242 152 GLN B CA 1
ATOM 2786 C C . GLN B 2 152 ? -9.76487 66.98269 55.63678 1.000 95.54242 152 GLN B C 1
ATOM 2787 O O . GLN B 2 152 ? -9.91320 65.88236 56.17454 1.000 96.23242 152 GLN B O 1
ATOM 2793 N N . GLY B 2 153 ? -9.24417 67.11515 54.41370 1.000 103.41861 153 GLY B N 1
ATOM 2794 C CA . GLY B 2 153 ? -8.95436 65.96478 53.57372 1.000 97.73861 153 GLY B CA 1
ATOM 2795 C C . GLY B 2 153 ? -7.75008 65.15890 54.01545 1.000 96.88861 153 GLY B C 1
ATOM 2796 O O . GLY B 2 153 ? -7.62365 63.99552 53.62475 1.000 102.82861 153 GLY B O 1
ATOM 2797 N N . VAL B 2 154 ? -6.85269 65.75977 54.80253 1.000 98.39295 154 VAL B N 1
ATOM 2798 C CA . VAL B 2 154 ? -5.81378 64.99148 55.47289 1.000 95.11295 154 VAL B CA 1
ATOM 2799 C C . VAL B 2 154 ? -6.43560 64.09011 56.52041 1.000 100.70295 154 VAL B C 1
ATOM 2800 O O . VAL B 2 154 ? -6.11299 62.89718 56.60232 1.000 98.92295 154 VAL B O 1
ATOM 2804 N N . ALA B 2 155 ? -7.39525 64.62605 57.28153 1.000 100.82607 155 ALA B N 1
ATOM 2805 C CA . ALA B 2 155 ? -8.14083 63.82576 58.24420 1.000 104.25607 155 ALA B CA 1
ATOM 2806 C C . ALA B 2 155 ? -9.07878 62.81096 57.57991 1.000 106.24607 155 ALA B C 1
ATOM 2807 O O . ALA B 2 155 ? -9.40293 61.79352 58.20105 1.000 114.67607 155 ALA B O 1
ATOM 2809 N N . THR B 2 156 ? -9.50500 63.06108 56.33523 1.000 105.75398 156 THR B N 1
ATOM 2810 C CA . THR B 2 156 ? -10.24273 62.06963 55.54955 1.000 105.60398 156 THR B CA 1
ATOM 2811 C C . THR B 2 156 ? -9.35208 60.89084 55.15566 1.000 115.07398 156 THR B C 1
ATOM 2812 O O . THR B 2 156 ? -9.78585 59.72905 55.18646 1.000 122.44398 156 THR B O 1
ATOM 2816 N N . LEU B 2 157 ? -8.08352 61.15595 54.85267 1.000 116.86196 157 LEU B N 1
ATOM 2817 C CA . LEU B 2 157 ? -7.15901 60.11520 54.42361 1.000 114.64196 157 LEU B CA 1
ATOM 2818 C C . LEU B 2 157 ? -6.45377 59.40649 55.58915 1.000 116.87196 157 LEU B C 1
ATOM 2819 O O . LEU B 2 157 ? -5.48025 58.68285 55.35799 1.000 115.92196 157 LEU B O 1
ATOM 2824 N N . THR B 2 158 ? -6.91298 59.61585 56.82987 1.000 119.85881 158 THR B N 1
ATOM 2825 C CA . THR B 2 158 ? -6.60115 58.70669 57.93552 1.000 125.15881 158 THR B CA 1
ATOM 2826 C C . THR B 2 158 ? -7.26167 57.33720 57.74319 1.000 131.07881 158 THR B C 1
ATOM 2827 O O . THR B 2 158 ? -6.59310 56.29683 57.81738 1.000 130.99881 158 THR B O 1
ATOM 2831 N N . GLN B 2 159 ? -8.57218 57.31813 57.48427 1.000 127.39516 159 GLN B N 1
ATOM 2832 C CA . GLN B 2 159 ? -9.31205 56.07588 57.22422 1.000 130.59516 159 GLN B CA 1
ATOM 2833 C C . GLN B 2 159 ? -9.49100 55.82467 55.72348 1.000 124.58516 159 GLN B C 1
ATOM 2834 O O . GLN B 2 159 ? -10.22676 56.54412 55.04032 1.000 111.32516 159 GLN B O 1
ATOM 2840 N N . TRP B 2 169 ? -9.70676 63.02447 48.81304 1.000 114.02291 169 TRP B N 1
ATOM 2841 C CA . TRP B 2 169 ? -10.92001 63.05159 48.01352 1.000 118.30291 169 TRP B CA 1
ATOM 2842 C C . TRP B 2 169 ? -11.45245 64.45300 47.82608 1.000 114.75291 169 TRP B C 1
ATOM 2843 O O . TRP B 2 169 ? -12.66701 64.69121 47.89112 1.000 121.13291 169 TRP B O 1
ATOM 2854 N N . ILE B 2 170 ? -10.54257 65.37419 47.49275 1.000 110.83888 170 ILE B N 1
ATOM 2855 C CA . ILE B 2 170 ? -10.91621 66.74901 47.14474 1.000 113.56888 170 ILE B CA 1
ATOM 2856 C C . ILE B 2 170 ? -11.36358 66.84627 45.68084 1.000 111.28888 170 ILE B C 1
ATOM 2857 O O . ILE B 2 170 ? -11.84308 67.90022 45.24047 1.000 106.56888 170 ILE B O 1
ATOM 2862 N N . SER B 2 171 ? -11.30529 65.72394 44.93390 1.000 117.63888 171 SER B N 1
ATOM 2863 C CA . SER B 2 171 ? -11.50227 65.59964 43.48944 1.000 128.29888 171 SER B CA 1
ATOM 2864 C C . SER B 2 171 ? -12.97643 65.56523 43.09180 1.000 138.56888 171 SER B C 1
ATOM 2865 O O . SER B 2 171 ? -13.74485 64.75719 43.63694 1.000 139.08888 171 SER B O 1
ATOM 2868 N N . PRO B 2 172 ? -13.39156 66.38339 42.12301 1.000 137.70315 172 PRO B N 1
ATOM 2869 C CA . PRO B 2 172 ? -14.34595 65.92624 41.10607 1.000 134.52315 172 PRO B CA 1
ATOM 2870 C C . PRO B 2 172 ? -13.56895 65.23807 39.98165 1.000 141.77315 172 PRO B C 1
ATOM 2871 O O . PRO B 2 172 ? -12.36352 65.01879 40.07089 1.000 140.95315 172 PRO B O 1
ATOM 2875 N N . GLU B 2 173 ? -14.27221 64.87858 38.90926 1.000 139.88841 173 GLU B N 1
ATOM 2876 C CA . GLU B 2 173 ? -13.61071 64.34318 37.71570 1.000 143.13841 173 GLU B CA 1
ATOM 2877 C C . GLU B 2 173 ? -13.90082 65.28796 36.54949 1.000 143.58841 173 GLU B C 1
ATOM 2878 O O . GLU B 2 173 ? -15.01086 65.30127 36.00965 1.000 135.80841 173 GLU B O 1
ATOM 2884 N N . THR B 2 174 ? -12.90058 66.07510 36.16247 1.000 141.91152 174 THR B N 1
ATOM 2885 C CA . THR B 2 174 ? -12.96517 66.89160 34.95693 1.000 137.35152 174 THR B CA 1
ATOM 2886 C C . THR B 2 174 ? -11.83950 66.47837 33.99618 1.000 125.11152 174 THR B C 1
ATOM 2887 O O . THR B 2 174 ? -11.14101 65.47370 34.18997 1.000 113.98152 174 THR B O 1
ATOM 2891 N N . THR B 2 175 ? -11.67733 67.27070 32.94305 1.000 121.71432 175 THR B N 1
ATOM 2892 C CA . THR B 2 175 ? -11.02656 66.78698 31.73415 1.000 116.51432 175 THR B CA 1
ATOM 2893 C C . THR B 2 175 ? -9.49527 66.86677 31.76931 1.000 114.25432 175 THR B C 1
ATOM 2894 O O . THR B 2 175 ? -8.83771 66.02396 31.14837 1.000 108.03432 175 THR B O 1
ATOM 2898 N N . ALA B 2 176 ? -8.90739 67.83846 32.48590 1.000 118.36109 176 ALA B N 1
ATOM 2899 C CA . ALA B 2 176 ? -7.47810 68.15130 32.42464 1.000 102.26109 176 ALA B CA 1
ATOM 2900 C C . ALA B 2 176 ? -6.68449 67.48848 33.56090 1.000 95.28109 176 ALA B C 1
ATOM 2901 O O . ALA B 2 176 ? -7.23528 66.79555 34.41819 1.000 93.55109 176 ALA B O 1
ATOM 2903 N N . ARG B 2 177 ? -5.36129 67.71050 33.57761 1.000 93.93824 177 ARG B N 1
ATOM 2904 C CA . ARG B 2 177 ? -4.54313 67.06991 34.60307 1.000 87.09824 177 ARG B CA 1
ATOM 2905 C C . ARG B 2 177 ? -4.62814 67.84322 35.91110 1.000 80.80824 177 ARG B C 1
ATOM 2906 O O . ARG B 2 177 ? -4.31463 69.03541 35.94275 1.000 80.73824 177 ARG B O 1
ATOM 2914 N N . PRO B 2 178 ? -5.04359 67.20040 37.00277 1.000 85.61421 178 PRO B N 1
ATOM 2915 C CA . PRO B 2 178 ? -5.41988 67.93216 38.21030 1.000 82.48421 178 PRO B CA 1
ATOM 2916 C C . PRO B 2 178 ? -4.21800 68.29931 39.05613 1.000 84.40421 178 PRO B C 1
ATOM 2917 O O . PRO B 2 178 ? -3.15159 67.68242 38.99563 1.000 89.87421 178 PRO B O 1
ATOM 2921 N N . HIS B 2 179 ? -4.42174 69.32695 39.86603 1.000 78.16868 179 HIS B N 1
ATOM 2922 C CA . HIS B 2 179 ? -3.35490 69.91144 40.65588 1.000 82.78868 179 HIS B CA 1
ATOM 2923 C C . HIS B 2 179 ? -3.93490 70.60909 41.86553 1.000 76.04868 179 HIS B C 1
ATOM 2924 O O . HIS B 2 179 ? -5.02568 71.18820 41.81385 1.000 71.22868 179 HIS B O 1
ATOM 2931 N N . LEU B 2 180 ? -3.17368 70.57389 42.94612 1.000 77.99896 180 LEU B N 1
ATOM 2932 C CA . LEU B 2 180 ? -3.53367 71.29922 44.14409 1.000 76.13896 180 LEU B CA 1
ATOM 2933 C C . LEU B 2 180 ? -2.41790 72.25257 44.53254 1.000 79.21896 180 LEU B C 1
ATOM 2934 O O . LEU B 2 180 ? -1.24390 72.02319 44.22910 1.000 78.74896 180 LEU B O 1
ATOM 2939 N N . ALA B 2 181 ? -2.81761 73.34649 45.17306 1.000 77.35316 181 ALA B N 1
ATOM 2940 C CA . ALA B 2 181 ? -1.89876 74.22992 45.85599 1.000 69.59316 181 ALA B CA 1
ATOM 2941 C C . ALA B 2 181 ? -2.54725 74.68067 47.15775 1.000 76.29316 181 ALA B C 1
ATOM 2942 O O . ALA B 2 181 ? -3.77427 74.72485 47.26724 1.000 81.72316 181 ALA B O 1
ATOM 2944 N N . VAL B 2 182 ? -1.70983 74.95740 48.16173 1.000 73.02816 182 VAL B N 1
ATOM 2945 C CA . VAL B 2 182 ? -2.10383 75.56293 49.43486 1.000 69.40816 182 VAL B CA 1
ATOM 2946 C C . VAL B 2 182 ? -1.07882 76.63005 49.75712 1.000 72.30816 182 VAL B C 1
ATOM 2947 O O . VAL B 2 182 ? 0.12364 76.35224 49.76723 1.000 75.82816 182 VAL B O 1
ATOM 2951 N N . ILE B 2 183 ? -1.54069 77.84504 50.00652 1.000 75.55671 183 ILE B N 1
ATOM 2952 C CA . ILE B 2 183 ? -0.64214 78.93157 50.36207 1.000 71.85671 183 ILE B CA 1
ATOM 2953 C C . ILE B 2 183 ? -0.54211 78.99904 51.87646 1.000 71.10671 183 ILE B C 1
ATOM 2954 O O . ILE B 2 183 ? -1.55996 78.92739 52.57288 1.000 72.99671 183 ILE B O 1
ATOM 2959 N N . GLY B 2 184 ? 0.68443 79.10099 52.38112 1.000 71.71094 184 GLY B N 1
ATOM 2960 C CA . GLY B 2 184 ? 0.94911 79.43387 53.76530 1.000 80.85094 184 GLY B CA 1
ATOM 2961 C C . GLY B 2 184 ? 0.58058 78.38702 54.78469 1.000 77.53094 184 GLY B C 1
ATOM 2962 O O . GLY B 2 184 ? -0.06087 78.69894 55.79143 1.000 73.55094 184 GLY B O 1
ATOM 2963 N N . LEU B 2 185 ? 0.96022 77.14126 54.52270 1.000 78.63155 185 LEU B N 1
ATOM 2964 C CA . LEU B 2 185 ? 0.53358 76.06437 55.40119 1.000 79.91155 185 LEU B CA 1
ATOM 2965 C C . LEU B 2 185 ? 1.30831 76.06284 56.71756 1.000 83.76155 185 LEU B C 1
ATOM 2966 O O . LEU B 2 185 ? 0.70853 75.90299 57.78319 1.000 84.90155 185 LEU B O 1
ATOM 2971 N N . ASP B 2 186 ? 2.63002 76.28146 56.67960 1.000 96.11891 186 ASP B N 1
ATOM 2972 C CA . ASP B 2 186 ? 3.41331 76.06579 57.89179 1.000 91.58891 186 ASP B CA 1
ATOM 2973 C C . ASP B 2 186 ? 3.29270 77.23632 58.85609 1.000 97.95891 186 ASP B C 1
ATOM 2974 O O . ASP B 2 186 ? 3.55655 77.08053 60.05335 1.000 102.54891 186 ASP B O 1
ATOM 2979 N N . ALA B 2 187 ? 2.84114 78.38879 58.36969 1.000 96.28223 187 ALA B N 1
ATOM 2980 C CA . ALA B 2 187 ? 2.35939 79.41044 59.28475 1.000 94.17223 187 ALA B CA 1
ATOM 2981 C C . ALA B 2 187 ? 1.03681 78.99472 59.93243 1.000 98.53223 187 ALA B C 1
ATOM 2982 O O . ALA B 2 187 ? 0.81845 79.26833 61.11941 1.000 98.26223 187 ALA B O 1
ATOM 2984 N N . TYR B 2 188 ? 0.15618 78.31142 59.17628 1.000 98.25794 188 TYR B N 1
ATOM 2985 C CA . TYR B 2 188 ? -1.18147 77.96951 59.67556 1.000 99.41794 188 TYR B CA 1
ATOM 2986 C C . TYR B 2 188 ? -1.15153 76.88034 60.74816 1.000 99.32794 188 TYR B C 1
ATOM 2987 O O . TYR B 2 188 ? -1.86473 76.98483 61.75291 1.000 100.88794 188 TYR B O 1
ATOM 2996 N N . LEU B 2 189 ? -0.36323 75.81396 60.54387 1.000 103.25269 189 LEU B N 1
ATOM 2997 C CA . LEU B 2 189 ? -0.26946 74.74515 61.53884 1.000 101.54269 189 LEU B CA 1
ATOM 2998 C C . LEU B 2 189 ? 0.48888 75.16409 62.78800 1.000 99.77269 189 LEU B C 1
ATOM 2999 O O . LEU B 2 189 ? 0.35246 74.49951 63.81864 1.000 108.32269 189 LEU B O 1
ATOM 3004 N N . TRP B 2 190 ? 1.29804 76.22732 62.71808 1.000 107.41377 190 TRP B N 1
ATOM 3005 C CA . TRP B 2 190 ? 1.95687 76.72509 63.91868 1.000 110.23377 190 TRP B CA 1
ATOM 3006 C C . TRP B 2 190 ? 0.96799 77.40469 64.85874 1.000 118.74377 190 TRP B C 1
ATOM 3007 O O . TRP B 2 190 ? 0.95611 77.12945 66.06378 1.000 114.07377 190 TRP B O 1
ATOM 3018 N N . SER B 2 191 ? 0.15702 78.32514 64.33102 1.000 127.18008 191 SER B N 1
ATOM 3019 C CA . SER B 2 191 ? -0.71701 79.12302 65.18043 1.000 123.02008 191 SER B CA 1
ATOM 3020 C C . SER B 2 191 ? -1.93043 78.34833 65.68182 1.000 119.87008 191 SER B C 1
ATOM 3021 O O . SER B 2 191 ? -2.53287 78.77036 66.67699 1.000 110.00008 191 SER B O 1
ATOM 3024 N N . ARG B 2 192 ? -2.29175 77.22939 65.02883 1.000 118.09299 192 ARG B N 1
ATOM 3025 C CA . ARG B 2 192 ? -3.36963 76.34991 65.48722 1.000 123.95299 192 ARG B CA 1
ATOM 3026 C C . ARG B 2 192 ? -2.87188 75.21033 66.36719 1.000 128.35299 192 ARG B C 1
ATOM 3027 O O . ARG B 2 192 ? -3.47613 74.94221 67.40720 1.000 116.67299 192 ARG B O 1
ATOM 3035 N N . GLN B 2 193 ? -1.78905 74.53109 65.98137 1.000 119.03461 193 GLN B N 1
ATOM 3036 C CA . GLN B 2 193 ? -1.34704 73.33967 66.70546 1.000 119.03461 193 GLN B CA 1
ATOM 3037 C C . GLN B 2 193 ? -0.08817 73.54089 67.54741 1.000 119.03461 193 GLN B C 1
ATOM 3038 O O . GLN B 2 193 ? -0.07988 73.15168 68.71857 1.000 119.03461 193 GLN B O 1
ATOM 3044 N N . HIS B 2 194 ? 0.98028 74.13264 67.00046 1.000 115.12072 194 HIS B N 1
ATOM 3045 C CA . HIS B 2 194 ? 2.29481 74.18067 67.68051 1.000 115.12072 194 HIS B CA 1
ATOM 3046 C C . HIS B 2 194 ? 2.43950 75.24122 68.78561 1.000 115.12072 194 HIS B C 1
ATOM 3047 O O . HIS B 2 194 ? 1.90778 76.35182 68.71234 1.000 115.12072 194 HIS B O 1
ATOM 3054 N N . ALA B 2 213 ? -7.15809 69.57350 64.44270 1.000 118.97121 213 ALA B N 1
ATOM 3055 C CA . ALA B 2 213 ? -7.12176 68.11558 64.53557 1.000 113.82121 213 ALA B CA 1
ATOM 3056 C C . ALA B 2 213 ? -5.69659 67.50528 64.43028 1.000 111.06121 213 ALA B C 1
ATOM 3057 O O . ALA B 2 213 ? -5.06787 67.19918 65.44539 1.000 111.01121 213 ALA B O 1
ATOM 3059 N N . VAL B 2 214 ? -5.19103 67.33612 63.20665 1.000 112.11022 214 VAL B N 1
ATOM 3060 C CA . VAL B 2 214 ? -3.95056 66.59847 62.95618 1.000 110.12022 214 VAL B CA 1
ATOM 3061 C C . VAL B 2 214 ? -2.76173 67.53725 62.73855 1.000 111.77022 214 VAL B C 1
ATOM 3062 O O . VAL B 2 214 ? -2.91993 68.76475 62.73847 1.000 113.40022 214 VAL B O 1
ATOM 3066 N N . SER B 2 215 ? -1.55475 66.95855 62.62823 1.000 105.64978 215 SER B N 1
ATOM 3067 C CA . SER B 2 215 ? -0.25309 67.63417 62.55727 1.000 98.50978 215 SER B CA 1
ATOM 3068 C C . SER B 2 215 ? 0.48619 67.24019 61.27025 1.000 95.52978 215 SER B C 1
ATOM 3069 O O . SER B 2 215 ? -0.10953 66.72413 60.32194 1.000 89.08978 215 SER B O 1
ATOM 3072 N N . TRP B 2 216 ? 1.78485 67.55765 61.23768 1.000 94.34535 216 TRP B N 1
ATOM 3073 C CA . TRP B 2 216 ? 2.61308 67.32341 60.05167 1.000 91.42535 216 TRP B CA 1
ATOM 3074 C C . TRP B 2 216 ? 2.78934 65.89239 59.52367 1.000 90.61535 216 TRP B C 1
ATOM 3075 O O . TRP B 2 216 ? 2.76535 65.75751 58.28578 1.000 87.06535 216 TRP B O 1
ATOM 3086 N N . PRO B 2 217 ? 3.04025 64.81668 60.32178 1.000 86.13987 217 PRO B N 1
ATOM 3087 C CA . PRO B 2 217 ? 3.24565 63.50701 59.67203 1.000 81.72987 217 PRO B CA 1
ATOM 3088 C C . PRO B 2 217 ? 1.97608 62.90224 59.12146 1.000 80.99987 217 PRO B C 1
ATOM 3089 O O . PRO B 2 217 ? 2.05554 62.05899 58.21917 1.000 84.66987 217 PRO B O 1
ATOM 3093 N N . GLU B 2 218 ? 0.82042 63.34109 59.61815 1.000 84.48535 218 GLU B N 1
ATOM 3094 C CA . GLU B 2 218 ? -0.45257 63.02155 58.99592 1.000 83.64535 218 GLU B CA 1
ATOM 3095 C C . GLU B 2 218 ? -0.55326 63.65705 57.62057 1.000 79.81535 218 GLU B C 1
ATOM 3096 O O . GLU B 2 218 ? -1.12559 63.06125 56.69726 1.000 77.36535 218 GLU B O 1
ATOM 3102 N N . VAL B 2 219 ? -0.00041 64.86740 57.47276 1.000 88.09460 219 VAL B N 1
ATOM 3103 C CA . VAL B 2 219 ? 0.00954 65.54757 56.17900 1.000 86.06460 219 VAL B CA 1
ATOM 3104 C C . VAL B 2 219 ? 0.97392 64.85599 55.22907 1.000 82.97460 219 VAL B C 1
ATOM 3105 O O . VAL B 2 219 ? 0.62720 64.57068 54.06991 1.000 79.87460 219 VAL B O 1
ATOM 3109 N N . GLU B 2 220 ? 2.16964 64.52036 55.74600 1.000 89.55412 220 GLU B N 1
ATOM 3110 C CA . GLU B 2 220 ? 3.22979 63.88935 54.96691 1.000 83.96412 220 GLU B CA 1
ATOM 3111 C C . GLU B 2 220 ? 2.81494 62.52055 54.44906 1.000 79.49412 220 GLU B C 1
ATOM 3112 O O . GLU B 2 220 ? 3.12155 62.19975 53.29978 1.000 78.27412 220 GLU B O 1
ATOM 3118 N N . GLU B 2 221 ? 2.02462 61.76616 55.23154 1.000 72.42319 221 GLU B N 1
ATOM 3119 C CA . GLU B 2 221 ? 1.48340 60.50217 54.74069 1.000 76.03319 221 GLU B CA 1
ATOM 3120 C C . GLU B 2 221 ? 0.42697 60.72379 53.68373 1.000 72.65319 221 GLU B C 1
ATOM 3121 O O . GLU B 2 221 ? 0.36219 59.97678 52.70354 1.000 72.96319 221 GLU B O 1
ATOM 3127 N N . ALA B 2 222 ? -0.37819 61.77117 53.86024 1.000 73.80058 222 ALA B N 1
ATOM 3128 C CA . ALA B 2 222 ? -1.47983 62.05738 52.95352 1.000 68.49058 222 ALA B CA 1
ATOM 3129 C C . ALA B 2 222 ? -0.99487 62.53994 51.59386 1.000 77.61058 222 ALA B C 1
ATOM 3130 O O . ALA B 2 222 ? -1.66769 62.30270 50.59080 1.000 80.40058 222 ALA B O 1
ATOM 3132 N N . LEU B 2 223 ? 0.16645 63.19928 51.54083 1.000 72.10578 223 LEU B N 1
ATOM 3133 C CA . LEU B 2 223 ? 0.77416 63.52772 50.25763 1.000 65.93578 223 LEU B CA 1
ATOM 3134 C C . LEU B 2 223 ? 1.21998 62.28622 49.50873 1.000 77.94578 223 LEU B C 1
ATOM 3135 O O . LEU B 2 223 ? 1.18176 62.25830 48.27657 1.000 79.00578 223 LEU B O 1
ATOM 3140 N N . VAL B 2 224 ? 1.65808 61.26967 50.24122 1.000 80.12699 224 VAL B N 1
ATOM 3141 C CA . VAL B 2 224 ? 2.07322 60.01749 49.63289 1.000 79.60699 224 VAL B CA 1
ATOM 3142 C C . VAL B 2 224 ? 0.84878 59.22469 49.19298 1.000 80.04699 224 VAL B C 1
ATOM 3143 O O . VAL B 2 224 ? 0.84356 58.57994 48.13409 1.000 79.85699 224 VAL B O 1
ATOM 3147 N N . LEU B 2 225 ? -0.22522 59.29169 49.98697 1.000 83.61406 225 LEU B N 1
ATOM 3148 C CA . LEU B 2 225 ? -1.49206 58.67185 49.59780 1.000 84.22406 225 LEU B CA 1
ATOM 3149 C C . LEU B 2 225 ? -2.14487 59.39483 48.42144 1.000 82.06406 225 LEU B C 1
ATOM 3150 O O . LEU B 2 225 ? -2.73441 58.74492 47.55757 1.000 82.15406 225 LEU B O 1
ATOM 3155 N N . LEU B 2 226 ? -2.02118 60.72922 48.34509 1.000 83.72355 226 LEU B N 1
ATOM 3156 C CA . LEU B 2 226 ? -2.47344 61.44286 47.14860 1.000 82.98355 226 LEU B CA 1
ATOM 3157 C C . LEU B 2 226 ? -1.61146 61.14865 45.94040 1.000 84.06355 226 LEU B C 1
ATOM 3158 O O . LEU B 2 226 ? -2.09762 61.23343 44.80418 1.000 87.19355 226 LEU B O 1
ATOM 3163 N N . GLN B 2 227 ? -0.32590 60.86707 46.17833 1.000 86.66355 227 GLN B N 1
ATOM 3164 C CA . GLN B 2 227 ? 0.58519 60.47172 45.11707 1.000 86.98355 227 GLN B CA 1
ATOM 3165 C C . GLN B 2 227 ? 0.18912 59.13562 44.51323 1.000 88.53355 227 GLN B C 1
ATOM 3166 O O . GLN B 2 227 ? 0.05360 59.01687 43.28854 1.000 87.46355 227 GLN B O 1
ATOM 3172 N N . LEU B 2 228 ? -0.03583 58.13062 45.36089 1.000 85.70145 228 LEU B N 1
ATOM 3173 C CA . LEU B 2 228 ? -0.11061 56.76669 44.85918 1.000 82.84145 228 LEU B CA 1
ATOM 3174 C C . LEU B 2 228 ? -1.45951 56.46154 44.23204 1.000 94.03145 228 LEU B C 1
ATOM 3175 O O . LEU B 2 228 ? -1.50643 55.84893 43.15934 1.000 103.11145 228 LEU B O 1
ATOM 3180 N N . TRP B 2 229 ? -2.55268 56.92352 44.85143 1.000 98.92040 229 TRP B N 1
ATOM 3181 C CA . TRP B 2 229 ? -3.88797 56.58792 44.36225 1.000 92.04040 229 TRP B CA 1
ATOM 3182 C C . TRP B 2 229 ? -4.21968 57.35854 43.08552 1.000 94.78040 229 TRP B C 1
ATOM 3183 O O . TRP B 2 229 ? -4.74912 56.78350 42.12537 1.000 107.67040 229 TRP B O 1
ATOM 3194 N N . ALA B 2 230 ? -3.85825 58.64424 43.03040 1.000 98.50856 230 ALA B N 1
ATOM 3195 C CA . ALA B 2 230 ? -4.43403 59.48286 41.98961 1.000 100.27856 230 ALA B CA 1
ATOM 3196 C C . ALA B 2 230 ? -3.44480 60.40224 41.27959 1.000 92.57856 230 ALA B C 1
ATOM 3197 O O . ALA B 2 230 ? -3.89344 61.39905 40.69885 1.000 94.47856 230 ALA B O 1
ATOM 3199 N N . ASN B 2 231 ? -2.12876 60.09770 41.33380 1.000 88.10576 231 ASN B N 1
ATOM 3200 C CA . ASN B 2 231 ? -1.03606 60.75272 40.57777 1.000 88.69576 231 ASN B CA 1
ATOM 3201 C C . ASN B 2 231 ? -0.97199 62.25031 40.87287 1.000 91.79576 231 ASN B C 1
ATOM 3202 O O . ASN B 2 231 ? -0.68140 63.05488 39.99460 1.000 92.57576 231 ASN B O 1
ATOM 3207 N N . LEU B 2 232 ? -1.30853 62.63026 42.10760 1.000 92.45946 232 LEU B N 1
ATOM 3208 C CA . LEU B 2 232 ? -1.78657 63.97517 42.42300 1.000 85.85946 232 LEU B CA 1
ATOM 3209 C C . LEU B 2 232 ? -0.82587 64.70630 43.35293 1.000 80.05946 232 LEU B C 1
ATOM 3210 O O . LEU B 2 232 ? -0.66567 64.32731 44.51988 1.000 82.81946 232 LEU B O 1
ATOM 3215 N N . ASP B 2 233 ? -0.22642 65.77604 42.84880 1.000 83.87012 233 ASP B N 1
ATOM 3216 C CA . ASP B 2 233 ? 0.64757 66.61259 43.64755 1.000 83.84012 233 ASP B CA 1
ATOM 3217 C C . ASP B 2 233 ? -0.09619 67.80719 44.22752 1.000 82.11012 233 ASP B C 1
ATOM 3218 O O . ASP B 2 233 ? -1.02520 68.35772 43.63188 1.000 91.89012 233 ASP B O 1
ATOM 3223 N N . VAL B 2 234 ? 0.35180 68.22391 45.39292 1.000 72.03593 234 VAL B N 1
ATOM 3224 C CA . VAL B 2 234 ? -0.14019 69.41742 46.04435 1.000 71.32593 234 VAL B CA 1
ATOM 3225 C C . VAL B 2 234 ? 1.05299 70.32662 46.29264 1.000 78.87593 234 VAL B C 1
ATOM 3226 O O . VAL B 2 234 ? 2.08074 69.89968 46.83041 1.000 81.63593 234 VAL B O 1
ATOM 3230 N N . LEU B 2 235 ? 0.93830 71.55221 45.81129 1.000 74.29768 235 LEU B N 1
ATOM 3231 C CA . LEU B 2 235 ? 2.03476 72.49717 45.77674 1.000 71.40768 235 LEU B CA 1
ATOM 3232 C C . LEU B 2 235 ? 1.96238 73.32329 47.04317 1.000 75.96768 235 LEU B C 1
ATOM 3233 O O . LEU B 2 235 ? 1.14982 74.23457 47.15656 1.000 76.35768 235 LEU B O 1
ATOM 3238 N N . LEU B 2 236 ? 2.82051 73.02534 47.99517 1.000 76.15954 236 LEU B N 1
ATOM 3239 C CA . LEU B 2 236 ? 2.80953 73.72785 49.26704 1.000 69.45954 236 LEU B CA 1
ATOM 3240 C C . LEU B 2 236 ? 3.78432 74.89139 49.15987 1.000 72.23954 236 LEU B C 1
ATOM 3241 O O . LEU B 2 236 ? 4.99065 74.69350 49.01150 1.000 77.83954 236 LEU B O 1
ATOM 3246 N N . VAL B 2 237 ? 3.24747 76.10608 49.17012 1.000 76.14795 237 VAL B N 1
ATOM 3247 C CA . VAL B 2 237 ? 4.03688 77.32630 49.02699 1.000 74.77795 237 VAL B CA 1
ATOM 3248 C C . VAL B 2 237 ? 3.89599 78.16712 50.29513 1.000 74.18795 237 VAL B C 1
ATOM 3249 O O . VAL B 2 237 ? 3.24622 77.74709 51.26209 1.000 79.47795 237 VAL B O 1
ATOM 3253 N N . ALA B 2 238 ? 4.53158 79.34366 50.31892 1.000 69.88530 238 ALA B N 1
ATOM 3254 C CA . ALA B 2 238 ? 4.43563 80.23625 51.46482 1.000 67.65530 238 ALA B CA 1
ATOM 3255 C C . ALA B 2 238 ? 4.05175 81.67253 51.12272 1.000 70.94530 238 ALA B C 1
ATOM 3256 O O . ALA B 2 238 ? 4.04852 82.51444 52.03088 1.000 75.79530 238 ALA B O 1
ATOM 3258 N N . SER B 2 239 ? 3.71883 81.97298 49.86126 1.000 69.46578 239 SER B N 1
ATOM 3259 C CA . SER B 2 239 ? 3.34030 83.31183 49.41591 1.000 63.52578 239 SER B CA 1
ATOM 3260 C C . SER B 2 239 ? 2.54866 83.22710 48.11694 1.000 69.54578 239 SER B C 1
ATOM 3261 O O . SER B 2 239 ? 2.53052 82.19940 47.43069 1.000 77.29578 239 SER B O 1
ATOM 3264 N N . TRP B 2 240 ? 1.93060 84.35037 47.75426 1.000 75.07877 240 TRP B N 1
ATOM 3265 C CA . TRP B 2 240 ? 1.30398 84.41514 46.44433 1.000 71.44877 240 TRP B CA 1
ATOM 3266 C C . TRP B 2 240 ? 2.32055 84.53664 45.32941 1.000 73.60877 240 TRP B C 1
ATOM 3267 O O . TRP B 2 240 ? 1.99260 84.21608 44.18434 1.000 72.49877 240 TRP B O 1
ATOM 3278 N N . GLN B 2 241 ? 3.52915 85.01565 45.63457 1.000 72.54439 241 GLN B N 1
ATOM 3279 C CA . GLN B 2 241 ? 4.56876 85.11779 44.62053 1.000 72.60439 241 GLN B CA 1
ATOM 3280 C C . GLN B 2 241 ? 5.09185 83.74613 44.23796 1.000 70.76439 241 GLN B C 1
ATOM 3281 O O . GLN B 2 241 ? 5.39663 83.50388 43.06610 1.000 74.98439 241 GLN B O 1
ATOM 3287 N N . GLU B 2 242 ? 5.21117 82.84628 45.21741 1.000 69.08592 242 GLU B N 1
ATOM 3288 C CA . GLU B 2 242 ? 5.71459 81.50649 44.95224 1.000 67.78592 242 GLU B CA 1
ATOM 3289 C C . GLU B 2 242 ? 4.70928 80.70345 44.16013 1.000 69.17592 242 GLU B C 1
ATOM 3290 O O . GLU B 2 242 ? 5.09435 79.91729 43.28275 1.000 76.12592 242 GLU B O 1
ATOM 3296 N N . LEU B 2 243 ? 3.42397 80.94381 44.44069 1.000 73.44513 243 LEU B N 1
ATOM 3297 C CA . LEU B 2 243 ? 2.32810 80.41051 43.63878 1.000 73.42513 243 LEU B CA 1
ATOM 3298 C C . LEU B 2 243 ? 2.39778 80.91609 42.21237 1.000 74.32513 243 LEU B C 1
ATOM 3299 O O . LEU B 2 243 ? 2.28547 80.13683 41.25814 1.000 70.49513 243 LEU B O 1
ATOM 3304 N N . SER B 2 244 ? 2.66312 82.20898 42.06723 1.000 75.10753 244 SER B N 1
ATOM 3305 C CA . SER B 2 244 ? 2.74395 82.83081 40.76353 1.000 72.93753 244 SER B CA 1
ATOM 3306 C C . SER B 2 244 ? 3.99330 82.41504 39.99378 1.000 77.00753 244 SER B C 1
ATOM 3307 O O . SER B 2 244 ? 3.93711 82.34979 38.75735 1.000 77.45753 244 SER B O 1
ATOM 3310 N N . ARG B 2 245 ? 5.10925 82.16606 40.70526 1.000 69.47982 245 ARG B N 1
ATOM 3311 C CA . ARG B 2 245 ? 6.30859 81.59227 40.10235 1.000 65.91982 245 ARG B CA 1
ATOM 3312 C C . ARG B 2 245 ? 6.01827 80.26185 39.43082 1.000 73.47982 245 ARG B C 1
ATOM 3313 O O . ARG B 2 245 ? 6.30475 80.09132 38.24030 1.000 71.90982 245 ARG B O 1
ATOM 3321 N N . HIS B 2 246 ? 5.34600 79.35781 40.15219 1.000 80.11416 246 HIS B N 1
ATOM 3322 C CA . HIS B 2 246 ? 4.96391 78.06648 39.59039 1.000 77.79416 246 HIS B CA 1
ATOM 3323 C C . HIS B 2 246 ? 3.89154 78.17777 38.52554 1.000 72.41416 246 HIS B C 1
ATOM 3324 O O . HIS B 2 246 ? 3.89583 77.36828 37.59755 1.000 74.15416 246 HIS B O 1
ATOM 3331 N N . VAL B 2 247 ? 2.96678 79.13895 38.65516 1.000 71.52279 247 VAL B N 1
ATOM 3332 C CA . VAL B 2 247 ? 1.89619 79.29821 37.66994 1.000 78.76279 247 VAL B CA 1
ATOM 3333 C C . VAL B 2 247 ? 2.47179 79.78490 36.34619 1.000 74.95279 247 VAL B C 1
ATOM 3334 O O . VAL B 2 247 ? 2.09747 79.28936 35.27140 1.000 69.60279 247 VAL B O 1
ATOM 3338 N N . CYS B 2 248 ? 3.49127 80.64774 36.41670 1.000 71.13360 248 CYS B N 1
ATOM 3339 C CA . CYS B 2 248 ? 4.21154 81.03853 35.21017 1.000 77.03360 248 CYS B CA 1
ATOM 3340 C C . CYS B 2 248 ? 5.08985 79.92314 34.66800 1.000 83.76360 248 CYS B C 1
ATOM 3341 O O . CYS B 2 248 ? 5.23722 79.80035 33.44421 1.000 80.48360 248 CYS B O 1
ATOM 3344 N N . ALA B 2 249 ? 5.66170 79.10823 35.55908 1.000 77.30413 249 ALA B N 1
ATOM 3345 C CA . ALA B 2 249 ? 6.49747 77.99598 35.13347 1.000 70.24413 249 ALA B CA 1
ATOM 3346 C C . ALA B 2 249 ? 5.68352 76.90784 34.44766 1.000 75.59413 249 ALA B C 1
ATOM 3347 O O . ALA B 2 249 ? 6.17962 76.28175 33.50398 1.000 84.50413 249 ALA B O 1
ATOM 3349 N N . VAL B 2 250 ? 4.43818 76.69340 34.89370 1.000 70.65845 250 VAL B N 1
ATOM 3350 C CA . VAL B 2 250 ? 3.52182 75.79020 34.20937 1.000 63.13845 250 VAL B CA 1
ATOM 3351 C C . VAL B 2 250 ? 3.17099 76.35773 32.85096 1.000 64.29845 250 VAL B C 1
ATOM 3352 O O . VAL B 2 250 ? 3.13471 75.63728 31.85347 1.000 67.92845 250 VAL B O 1
ATOM 3356 N N . THR B 2 251 ? 3.05034 77.66869 32.77088 1.000 65.55440 251 THR B N 1
ATOM 3357 C CA . THR B 2 251 ? 2.58239 78.27239 31.54515 1.000 68.76440 251 THR B CA 1
ATOM 3358 C C . THR B 2 251 ? 3.67090 78.31760 30.48727 1.000 75.70440 251 THR B C 1
ATOM 3359 O O . THR B 2 251 ? 3.39106 78.05670 29.31020 1.000 79.09440 251 THR B O 1
ATOM 3363 N N . LYS B 2 252 ? 4.92559 78.51532 30.90539 1.000 76.91758 252 LYS B N 1
ATOM 3364 C CA . LYS B 2 252 ? 6.03348 78.35932 29.97131 1.000 77.19758 252 LYS B CA 1
ATOM 3365 C C . LYS B 2 252 ? 6.25190 76.89634 29.61895 1.000 78.09758 252 LYS B C 1
ATOM 3366 O O . LYS B 2 252 ? 6.73686 76.60517 28.52680 1.000 84.89758 252 LYS B O 1
ATOM 3372 N N . ALA B 2 253 ? 5.88534 75.97186 30.51469 1.000 70.74430 253 ALA B N 1
ATOM 3373 C CA . ALA B 2 253 ? 5.94565 74.55129 30.18277 1.000 68.91430 253 ALA B CA 1
ATOM 3374 C C . ALA B 2 253 ? 4.91232 74.16571 29.13630 1.000 74.16430 253 ALA B C 1
ATOM 3375 O O . ALA B 2 253 ? 5.20288 73.36545 28.24341 1.000 79.83430 253 ALA B O 1
ATOM 3377 N N . LEU B 2 254 ? 3.72008 74.74312 29.19728 1.000 80.79295 254 LEU B N 1
ATOM 3378 C CA . LEU B 2 254 ? 2.72872 74.39268 28.18687 1.000 79.54295 254 LEU B CA 1
ATOM 3379 C C . LEU B 2 254 ? 2.94088 75.10529 26.86073 1.000 82.52295 254 LEU B C 1
ATOM 3380 O O . LEU B 2 254 ? 2.30844 74.72271 25.87086 1.000 85.26295 254 LEU B O 1
ATOM 3385 N N . ALA B 2 255 ? 3.79435 76.12394 26.80296 1.000 78.38741 255 ALA B N 1
ATOM 3386 C CA . ALA B 2 255 ? 4.11813 76.68330 25.50032 1.000 82.81741 255 ALA B CA 1
ATOM 3387 C C . ALA B 2 255 ? 5.25398 75.92125 24.83871 1.000 91.83741 255 ALA B C 1
ATOM 3388 O O . ALA B 2 255 ? 5.33161 75.85169 23.60917 1.000 101.09741 255 ALA B O 1
ATOM 3390 N N . GLN B 2 256 ? 6.13765 75.33023 25.62674 1.000 91.30124 256 GLN B N 1
ATOM 3391 C CA . GLN B 2 256 ? 7.23457 74.60346 25.01871 1.000 83.37124 256 GLN B CA 1
ATOM 3392 C C . GLN B 2 256 ? 6.85880 73.17596 24.65500 1.000 94.91124 256 GLN B C 1
ATOM 3393 O O . GLN B 2 256 ? 7.58167 72.57433 23.86063 1.000 109.08124 256 GLN B O 1
ATOM 3399 N N . TYR B 2 257 ? 5.74161 72.66235 25.19041 1.000 87.78443 257 TYR B N 1
ATOM 3400 C CA . TYR B 2 257 ? 5.27245 71.29445 24.91958 1.000 86.42443 257 TYR B CA 1
ATOM 3401 C C . TYR B 2 257 ? 5.04166 70.89917 23.44475 1.000 91.27443 257 TYR B C 1
ATOM 3402 O O . TYR B 2 257 ? 5.41341 69.76171 23.10399 1.000 94.62443 257 TYR B O 1
ATOM 3411 N N . PRO B 2 258 ? 4.43890 71.70841 22.53709 1.000 101.24248 258 PRO B N 1
ATOM 3412 C CA . PRO B 2 258 ? 4.25520 71.18536 21.16966 1.000 105.11248 258 PRO B CA 1
ATOM 3413 C C . PRO B 2 258 ? 5.51081 71.17847 20.31484 1.000 102.25248 258 PRO B C 1
ATOM 3414 O O . PRO B 2 258 ? 5.56395 70.39422 19.35417 1.000 104.96248 258 PRO B O 1
ATOM 3418 N N . LEU B 2 259 ? 6.48513 72.04009 20.61856 1.000 101.65766 259 LEU B N 1
ATOM 3419 C CA . LEU B 2 259 ? 7.81392 71.93621 20.02557 1.000 107.10766 259 LEU B CA 1
ATOM 3420 C C . LEU B 2 259 ? 8.46265 70.59272 20.34938 1.000 106.82766 259 LEU B C 1
ATOM 3421 O O . LEU B 2 259 ? 8.90678 69.87291 19.44743 1.000 108.76766 259 LEU B O 1
ATOM 3426 N N . LYS B 2 260 ? 8.43382 70.20813 21.62824 1.000 106.57500 260 LYS B N 1
ATOM 3427 C CA . LYS B 2 260 ? 9.16805 69.04304 22.10744 1.000 103.57500 260 LYS B CA 1
ATOM 3428 C C . LYS B 2 260 ? 8.53581 67.73423 21.65220 1.000 105.03500 260 LYS B C 1
ATOM 3429 O O . LYS B 2 260 ? 9.24232 66.73675 21.47389 1.000 109.75500 260 LYS B O 1
ATOM 3435 N N . GLN B 2 261 ? 7.22026 67.71752 21.46148 1.000 99.71333 261 GLN B N 1
ATOM 3436 C CA . GLN B 2 261 ? 6.57524 66.48376 21.04675 1.000 105.14333 261 GLN B CA 1
ATOM 3437 C C . GLN B 2 261 ? 6.81734 66.20003 19.57515 1.000 109.32333 261 GLN B C 1
ATOM 3438 O O . GLN B 2 261 ? 6.89506 65.03273 19.17481 1.000 115.08333 261 GLN B O 1
ATOM 3444 N N . TYR B 2 262 ? 7.00638 67.23724 18.76624 1.000 114.89695 262 TYR B N 1
ATOM 3445 C CA . TYR B 2 262 ? 7.25222 66.97671 17.35987 1.000 117.67695 262 TYR B CA 1
ATOM 3446 C C . TYR B 2 262 ? 8.72716 66.70176 17.07781 1.000 119.53695 262 TYR B C 1
ATOM 3447 O O . TYR B 2 262 ? 9.08334 66.35354 15.94699 1.000 117.23695 262 TYR B O 1
ATOM 3456 N N . ARG B 2 263 ? 9.59942 66.80603 18.07185 1.000 122.63252 263 ARG B N 1
ATOM 3457 C CA . ARG B 2 263 ? 10.88380 66.15061 17.93261 1.000 122.10252 263 ARG B CA 1
ATOM 3458 C C . ARG B 2 263 ? 10.99239 64.87135 18.74904 1.000 122.19252 263 ARG B C 1
ATOM 3459 O O . ARG B 2 263 ? 11.95541 64.12585 18.55792 1.000 131.61252 263 ARG B O 1
ATOM 3467 N N . GLU B 2 264 ? 10.04850 64.59391 19.64582 1.000 115.37399 264 GLU B N 1
ATOM 3468 C CA . GLU B 2 264 ? 10.07800 63.31405 20.33928 1.000 115.46399 264 GLU B CA 1
ATOM 3469 C C . GLU B 2 264 ? 9.58225 62.25771 19.36938 1.000 115.98399 264 GLU B C 1
ATOM 3470 O O . GLU B 2 264 ? 10.34467 61.41219 18.89461 1.000 122.81399 264 GLU B O 1
ATOM 3476 N N . SER B 2 265 ? 8.31030 62.36174 19.01496 1.000 122.13908 265 SER B N 1
ATOM 3477 C CA . SER B 2 265 ? 7.78474 61.68815 17.84574 1.000 128.04908 265 SER B CA 1
ATOM 3478 C C . SER B 2 265 ? 8.21997 62.45608 16.60890 1.000 132.89908 265 SER B C 1
ATOM 3479 O O . SER B 2 265 ? 8.67751 63.59451 16.70430 1.000 132.44908 265 SER B O 1
ATOM 3482 N N . GLN B 2 266 ? 8.10271 61.79180 15.44879 1.000 127.39074 266 GLN B N 1
ATOM 3483 C CA . GLN B 2 266 ? 8.60478 62.24055 14.13288 1.000 133.03074 266 GLN B CA 1
ATOM 3484 C C . GLN B 2 266 ? 10.10558 62.55785 14.14503 1.000 130.54074 266 GLN B C 1
ATOM 3485 O O . GLN B 2 266 ? 10.56532 63.48881 13.48108 1.000 129.58074 266 GLN B O 1
ATOM 3491 N N . ALA B 2 267 ? 10.85201 61.79731 14.94371 1.000 138.09852 267 ALA B N 1
ATOM 3492 C CA . ALA B 2 267 ? 12.28705 61.60560 14.81774 1.000 133.00852 267 ALA B CA 1
ATOM 3493 C C . ALA B 2 267 ? 12.53561 60.10944 14.94757 1.000 136.48852 267 ALA B C 1
ATOM 3494 O O . ALA B 2 267 ? 12.05459 59.49291 15.90709 1.000 130.52852 267 ALA B O 1
ATOM 3496 N N . PHE B 2 268 ? 13.25319 59.52343 13.97880 1.000 140.34596 268 PHE B N 1
ATOM 3497 C CA . PHE B 2 268 ? 13.49205 58.08267 13.98605 1.000 137.12596 268 PHE B CA 1
ATOM 3498 C C . PHE B 2 268 ? 14.48958 57.70543 15.08466 1.000 127.72596 268 PHE B C 1
ATOM 3499 O O . PHE B 2 268 ? 15.23730 58.54066 15.60285 1.000 121.97596 268 PHE B O 1
ATOM 3507 N N . SER B 2 269 ? 14.49750 56.41431 15.42809 1.000 127.25281 269 SER B N 1
ATOM 3508 C CA . SER B 2 269 ? 14.87278 55.94151 16.76456 1.000 128.45281 269 SER B CA 1
ATOM 3509 C C . SER B 2 269 ? 16.38559 55.82586 16.98707 1.000 135.82281 269 SER B C 1
ATOM 3510 O O . SER B 2 269 ? 16.91405 54.75263 17.28278 1.000 133.83281 269 SER B O 1
ATOM 3513 N N . PHE B 2 270 ? 17.09187 56.95744 16.81956 1.000 134.50750 270 PHE B N 1
ATOM 3514 C CA . PHE B 2 270 ? 18.49444 57.05668 17.21835 1.000 122.69750 270 PHE B CA 1
ATOM 3515 C C . PHE B 2 270 ? 18.92887 58.42983 17.72569 1.000 125.89750 270 PHE B C 1
ATOM 3516 O O . PHE B 2 270 ? 20.12646 58.60539 17.97785 1.000 130.95750 270 PHE B O 1
ATOM 3524 N N . CYS B 2 271 ? 18.01782 59.39919 17.90285 1.000 124.27136 271 CYS B N 1
ATOM 3525 C CA . CYS B 2 271 ? 18.40347 60.80446 18.06864 1.000 126.02136 271 CYS B CA 1
ATOM 3526 C C . CYS B 2 271 ? 18.89027 61.12079 19.48700 1.000 133.06136 271 CYS B C 1
ATOM 3527 O O . CYS B 2 271 ? 20.05951 61.48335 19.68194 1.000 130.49136 271 CYS B O 1
ATOM 3530 N N . THR B 2 272 ? 17.99179 60.98439 20.47323 1.000 129.79558 272 THR B N 1
ATOM 3531 C CA . THR B 2 272 ? 18.16085 61.27460 21.91575 1.000 129.02558 272 THR B CA 1
ATOM 3532 C C . THR B 2 272 ? 18.63954 62.70938 22.19844 1.000 116.88558 272 THR B C 1
ATOM 3533 O O . THR B 2 272 ? 18.07457 63.42184 23.03187 1.000 105.86558 272 THR B O 1
ATOM 3537 N N . ALA B 2 277 ? 21.50340 70.31169 16.25871 1.000 113.87815 277 ALA B N 1
ATOM 3538 C CA . ALA B 2 277 ? 21.37465 69.01206 15.61049 1.000 111.32815 277 ALA B CA 1
ATOM 3539 C C . ALA B 2 277 ? 21.44857 69.11322 14.07590 1.000 113.12815 277 ALA B C 1
ATOM 3540 O O . ALA B 2 277 ? 20.62621 68.50148 13.39577 1.000 119.28815 277 ALA B O 1
ATOM 3542 N N . ALA B 2 278 ? 22.43286 69.85964 13.53677 1.000 116.29791 278 ALA B N 1
ATOM 3543 C CA . ALA B 2 278 ? 22.57176 70.15764 12.10529 1.000 109.15791 278 ALA B CA 1
ATOM 3544 C C . ALA B 2 278 ? 23.80316 69.47071 11.50227 1.000 116.02791 278 ALA B C 1
ATOM 3545 O O . ALA B 2 278 ? 24.58737 68.81689 12.19740 1.000 114.98791 278 ALA B O 1
ATOM 3547 N N . GLY B 2 279 ? 23.97962 69.63667 10.18639 1.000 113.91888 279 GLY B N 1
ATOM 3548 C CA . GLY B 2 279 ? 25.05386 68.98614 9.45042 1.000 107.31888 279 GLY B CA 1
ATOM 3549 C C . GLY B 2 279 ? 26.12190 69.95588 8.96914 1.000 111.81888 279 GLY B C 1
ATOM 3550 O O . GLY B 2 279 ? 25.82728 71.11284 8.66046 1.000 116.07888 279 GLY B O 1
ATOM 3551 N N . GLU B 2 280 ? 27.37969 69.47418 8.91822 1.000 109.95532 280 GLU B N 1
ATOM 3552 C CA . GLU B 2 280 ? 28.50493 70.28444 8.41856 1.000 103.10532 280 GLU B CA 1
ATOM 3553 C C . GLU B 2 280 ? 28.37698 70.52437 6.92056 1.000 109.08532 280 GLU B C 1
ATOM 3554 O O . GLU B 2 280 ? 28.14829 69.57134 6.16679 1.000 108.23532 280 GLU B O 1
ATOM 3560 N N . PRO B 2 281 ? 28.54551 71.76411 6.45444 1.000 116.07057 281 PRO B N 1
ATOM 3561 C CA . PRO B 2 281 ? 28.40297 72.03944 5.02103 1.000 114.75057 281 PRO B CA 1
ATOM 3562 C C . PRO B 2 281 ? 29.60134 71.56063 4.22184 1.000 112.23057 281 PRO B C 1
ATOM 3563 O O . PRO B 2 281 ? 30.76012 71.71560 4.62168 1.000 105.05057 281 PRO B O 1
ATOM 3567 N N . VAL B 2 282 ? 29.30821 70.93682 3.08916 1.000 112.84950 282 VAL B N 1
ATOM 3568 C CA . VAL B 2 282 ? 30.34120 70.41438 2.20894 1.000 112.49950 282 VAL B CA 1
ATOM 3569 C C . VAL B 2 282 ? 30.19280 71.06635 0.83607 1.000 109.38950 282 VAL B C 1
ATOM 3570 O O . VAL B 2 282 ? 29.07419 71.24178 0.33112 1.000 114.94950 282 VAL B O 1
ATOM 3574 N N . ALA B 2 283 ? 31.32880 71.46085 0.25781 1.000 107.02979 283 ALA B N 1
ATOM 3575 C CA . ALA B 2 283 ? 31.38788 72.12877 -1.03542 1.000 114.69979 283 ALA B CA 1
ATOM 3576 C C . ALA B 2 283 ? 31.33301 71.10040 -2.17098 1.000 116.98979 283 ALA B C 1
ATOM 3577 O O . ALA B 2 283 ? 30.96044 69.93788 -1.97763 1.000 112.84979 283 ALA B O 1
ATOM 3579 N N . ARG B 2 284 ? 31.66591 71.53997 -3.39262 1.000 120.81448 284 ARG B N 1
ATOM 3580 C CA . ARG B 2 284 ? 31.81488 70.60420 -4.50676 1.000 118.96448 284 ARG B CA 1
ATOM 3581 C C . ARG B 2 284 ? 33.01960 69.68963 -4.29325 1.000 115.56448 284 ARG B C 1
ATOM 3582 O O . ARG B 2 284 ? 32.97153 68.50174 -4.63303 1.000 117.49448 284 ARG B O 1
ATOM 3590 N N . ASP B 2 285 ? 34.10207 70.21862 -3.72722 1.000 111.11568 285 ASP B N 1
ATOM 3591 C CA . ASP B 2 285 ? 35.34483 69.46544 -3.58220 1.000 115.40568 285 ASP B CA 1
ATOM 3592 C C . ASP B 2 285 ? 35.47263 68.80786 -2.21764 1.000 111.10568 285 ASP B C 1
ATOM 3593 O O . ASP B 2 285 ? 36.58743 68.64796 -1.71545 1.000 102.09568 285 ASP B O 1
ATOM 3598 N N . GLY B 2 286 ? 34.36166 68.38559 -1.61481 1.000 109.89215 286 GLY B N 1
ATOM 3599 C CA . GLY B 2 286 ? 34.38776 67.90775 -0.24598 1.000 109.32215 286 GLY B CA 1
ATOM 3600 C C . GLY B 2 286 ? 34.62309 69.04839 0.71513 1.000 107.90215 286 GLY B C 1
ATOM 3601 O O . GLY B 2 286 ? 33.70559 69.82159 1.00319 1.000 111.75215 286 GLY B O 1
ATOM 3602 N N . ALA B 2 287 ? 35.83359 69.11213 1.27673 1.000 101.80178 287 ALA B N 1
ATOM 3603 C CA . ALA B 2 287 ? 36.49023 70.27733 1.88140 1.000 108.44178 287 ALA B CA 1
ATOM 3604 C C . ALA B 2 287 ? 35.86972 70.76213 3.18464 1.000 111.70178 287 ALA B C 1
ATOM 3605 O O . ALA B 2 287 ? 36.38239 71.73013 3.76394 1.000 112.36178 287 ALA B O 1
ATOM 3607 N N . GLY B 2 288 ? 34.81416 70.12234 3.67882 1.000 102.27304 288 GLY B N 1
ATOM 3608 C CA . GLY B 2 288 ? 34.29464 70.34164 5.00794 1.000 97.72304 288 GLY B CA 1
ATOM 3609 C C . GLY B 2 288 ? 34.03509 68.98476 5.61690 1.000 100.92304 288 GLY B C 1
ATOM 3610 O O . GLY B 2 288 ? 33.48965 68.86516 6.72048 1.000 101.58304 288 GLY B O 1
ATOM 3611 N N . LEU B 2 289 ? 34.42320 67.94755 4.86373 1.000 99.41013 289 LEU B N 1
ATOM 3612 C CA . LEU B 2 289 ? 34.18945 66.56592 5.27744 1.000 87.46013 289 LEU B CA 1
ATOM 3613 C C . LEU B 2 289 ? 35.03853 66.16529 6.46810 1.000 92.67013 289 LEU B C 1
ATOM 3614 O O . LEU B 2 289 ? 34.59412 65.32442 7.25715 1.000 90.09013 289 LEU B O 1
ATOM 3619 N N . GLN B 2 290 ? 36.25042 66.74777 6.59477 1.000 95.53094 290 GLN B N 1
ATOM 3620 C CA . GLN B 2 290 ? 37.13867 66.46163 7.72162 1.000 87.46094 290 GLN B CA 1
ATOM 3621 C C . GLN B 2 290 ? 36.53285 66.92773 9.03581 1.000 96.70094 290 GLN B C 1
ATOM 3622 O O . GLN B 2 290 ? 36.58612 66.19694 10.02741 1.000 95.45094 290 GLN B O 1
ATOM 3628 N N . ALA B 2 291 ? 35.87985 68.10064 9.03658 1.000 96.71108 291 ALA B N 1
ATOM 3629 C CA . ALA B 2 291 ? 35.16193 68.56543 10.22104 1.000 89.49108 291 ALA B CA 1
ATOM 3630 C C . ALA B 2 291 ? 33.88057 67.77321 10.45495 1.000 85.99108 291 ALA B C 1
ATOM 3631 O O . ALA B 2 291 ? 33.40298 67.68971 11.59165 1.000 89.78108 291 ALA B O 1
ATOM 3633 N N . ALA B 2 292 ? 33.30868 67.18937 9.40286 1.000 81.77493 292 ALA B N 1
ATOM 3634 C CA . ALA B 2 292 ? 32.20646 66.25166 9.59105 1.000 88.24493 292 ALA B CA 1
ATOM 3635 C C . ALA B 2 292 ? 32.68757 64.90367 10.11339 1.000 92.73493 292 ALA B C 1
ATOM 3636 O O . ALA B 2 292 ? 32.05016 64.32229 10.99937 1.000 87.05493 292 ALA B O 1
ATOM 3638 N N . TRP B 2 293 ? 33.80217 64.39515 9.55947 1.000 88.70289 293 TRP B N 1
ATOM 3639 C CA . TRP B 2 293 ? 34.39925 63.13073 10.00399 1.000 83.24289 293 TRP B CA 1
ATOM 3640 C C . TRP B 2 293 ? 34.92988 63.22063 11.42426 1.000 87.15289 293 TRP B C 1
ATOM 3641 O O . TRP B 2 293 ? 34.85823 62.22678 12.15952 1.000 86.48289 293 TRP B O 1
ATOM 3652 N N . ARG B 2 294 ? 35.40198 64.41413 11.82399 1.000 84.23488 294 ARG B N 1
ATOM 3653 C CA . ARG B 2 294 ? 35.78745 64.68894 13.20685 1.000 82.12488 294 ARG B CA 1
ATOM 3654 C C . ARG B 2 294 ? 34.58688 64.56073 14.12527 1.000 79.86488 294 ARG B C 1
ATOM 3655 O O . ARG B 2 294 ? 34.67419 63.98769 15.21797 1.000 82.70488 294 ARG B O 1
ATOM 3663 N N . ARG B 2 295 ? 33.44217 65.00429 13.64880 1.000 81.62866 295 ARG B N 1
ATOM 3664 C CA . ARG B 2 295 ? 32.27164 64.96818 14.48063 1.000 81.66866 295 ARG B CA 1
ATOM 3665 C C . ARG B 2 295 ? 31.61342 63.60071 14.45381 1.000 80.78866 295 ARG B C 1
ATOM 3666 O O . ARG B 2 295 ? 30.88486 63.27938 15.39625 1.000 82.45866 295 ARG B O 1
ATOM 3674 N N . GLN B 2 296 ? 31.89497 62.78743 13.42362 1.000 76.88843 296 GLN B N 1
ATOM 3675 C CA . GLN B 2 296 ? 31.39532 61.41455 13.38498 1.000 80.64843 296 GLN B CA 1
ATOM 3676 C C . GLN B 2 296 ? 31.99396 60.56426 14.49466 1.000 77.81843 296 GLN B C 1
ATOM 3677 O O . GLN B 2 296 ? 31.30422 59.71551 15.06890 1.000 71.48843 296 GLN B O 1
ATOM 3683 N N . ILE B 2 297 ? 33.27834 60.78618 14.80240 1.000 79.36567 297 ILE B N 1
ATOM 3684 C CA . ILE B 2 297 ? 33.94484 60.11703 15.91460 1.000 73.55567 297 ILE B CA 1
ATOM 3685 C C . ILE B 2 297 ? 33.36845 60.60324 17.22545 1.000 77.19567 297 ILE B C 1
ATOM 3686 O O . ILE B 2 297 ? 33.17002 59.81350 18.15824 1.000 75.95567 297 ILE B O 1
ATOM 3691 N N . ARG B 2 298 ? 33.00057 61.89389 17.28669 1.000 83.40825 298 ARG B N 1
ATOM 3692 C CA . ARG B 2 298 ? 32.34340 62.49742 18.44463 1.000 84.67825 298 ARG B CA 1
ATOM 3693 C C . ARG B 2 298 ? 30.91978 61.94696 18.66142 1.000 89.66825 298 ARG B C 1
ATOM 3694 O O . ARG B 2 298 ? 30.39496 62.07220 19.77846 1.000 88.89825 298 ARG B O 1
ATOM 3702 N N . GLN B 2 299 ? 30.32098 61.25587 17.66283 1.000 90.23406 299 GLN B N 1
ATOM 3703 C CA . GLN B 2 299 ? 29.04386 60.55562 17.81802 1.000 85.15406 299 GLN B CA 1
ATOM 3704 C C . GLN B 2 299 ? 29.15235 59.19243 18.51243 1.000 79.97406 299 GLN B C 1
ATOM 3705 O O . GLN B 2 299 ? 28.11924 58.57362 18.78026 1.000 81.19406 299 GLN B O 1
ATOM 3711 N N . PHE B 2 300 ? 30.34938 58.69793 18.80575 1.000 78.04378 300 PHE B N 1
ATOM 3712 C CA . PHE B 2 300 ? 30.47070 57.61591 19.77447 1.000 84.46378 300 PHE B CA 1
ATOM 3713 C C . PHE B 2 300 ? 30.16469 58.12904 21.17142 1.000 83.44378 300 PHE B C 1
ATOM 3714 O O . PHE B 2 300 ? 30.30596 59.32427 21.45323 1.000 93.26378 300 PHE B O 1
ATOM 3722 N N . SER B 2 301 ? 29.72548 57.22068 22.04322 1.000 71.56856 301 SER B N 1
ATOM 3723 C CA . SER B 2 301 ? 29.51383 57.58929 23.43137 1.000 73.79856 301 SER B CA 1
ATOM 3724 C C . SER B 2 301 ? 30.83963 57.84226 24.10391 1.000 88.45856 301 SER B C 1
ATOM 3725 O O . SER B 2 301 ? 31.85853 57.26546 23.71492 1.000 99.14856 301 SER B O 1
ATOM 3728 N N . ARG B 2 302 ? 30.80224 58.77669 25.06564 1.000 86.51111 302 ARG B N 1
ATOM 3729 C CA . ARG B 2 302 ? 31.88070 59.10862 26.00285 1.000 82.02111 302 ARG B CA 1
ATOM 3730 C C . ARG B 2 302 ? 33.08584 59.69319 25.27101 1.000 78.11111 302 ARG B C 1
ATOM 3731 O O . ARG B 2 302 ? 34.21861 59.35708 25.58993 1.000 82.93111 302 ARG B O 1
ATOM 3739 N N . VAL B 2 303 ? 32.87233 60.51733 24.24440 1.000 87.35578 303 VAL B N 1
ATOM 3740 C CA . VAL B 2 303 ? 33.99494 61.06102 23.46953 1.000 93.26578 303 VAL B CA 1
ATOM 3741 C C . VAL B 2 303 ? 33.97823 62.59065 23.53752 1.000 94.68578 303 VAL B C 1
ATOM 3742 O O . VAL B 2 303 ? 33.12177 63.24772 22.91993 1.000 87.85578 303 VAL B O 1
ATOM 3746 N N . SER B 2 304 ? 34.96124 63.15090 24.25768 1.000 93.94503 304 SER B N 1
ATOM 3747 C CA . SER B 2 304 ? 35.26325 64.57728 24.22134 1.000 102.47503 304 SER B CA 1
ATOM 3748 C C . SER B 2 304 ? 35.74690 64.97066 22.82573 1.000 102.66503 304 SER B C 1
ATOM 3749 O O . SER B 2 304 ? 36.36385 64.15754 22.13557 1.000 99.29503 304 SER B O 1
ATOM 3752 N N . PRO B 2 305 ? 35.44571 66.20271 22.37450 1.000 106.99493 305 PRO B N 1
ATOM 3753 C CA . PRO B 2 305 ? 35.92621 66.65163 21.04721 1.000 98.50493 305 PRO B CA 1
ATOM 3754 C C . PRO B 2 305 ? 37.43966 66.77017 20.90937 1.000 99.77493 305 PRO B C 1
ATOM 3755 O O . PRO B 2 305 ? 37.93699 66.72572 19.77832 1.000 103.19493 305 PRO B O 1
ATOM 3759 N N . ALA B 2 306 ? 38.17469 66.89874 22.01656 1.000 105.64956 306 ALA B N 1
ATOM 3760 C CA . ALA B 2 306 ? 39.63155 66.79258 21.98279 1.000 106.50956 306 ALA B CA 1
ATOM 3761 C C . ALA B 2 306 ? 40.08799 65.37482 21.63854 1.000 108.60956 306 ALA B C 1
ATOM 3762 O O . ALA B 2 306 ? 41.08686 65.18814 20.92730 1.000 98.97956 306 ALA B O 1
ATOM 3764 N N . VAL B 2 307 ? 39.37410 64.37139 22.15320 1.000 114.13096 307 VAL B N 1
ATOM 3765 C CA . VAL B 2 307 ? 39.67113 62.97822 21.84307 1.000 102.68096 307 VAL B CA 1
ATOM 3766 C C . VAL B 2 307 ? 39.32727 62.67130 20.38598 1.000 94.68096 307 VAL B C 1
ATOM 3767 O O . VAL B 2 307 ? 40.05735 61.94357 19.69686 1.000 87.08096 307 VAL B O 1
ATOM 3771 N N . ALA B 2 308 ? 38.22827 63.25812 19.89109 1.000 96.01840 308 ALA B N 1
ATOM 3772 C CA . ALA B 2 308 ? 37.75831 63.01599 18.52950 1.000 94.07840 308 ALA B CA 1
ATOM 3773 C C . ALA B 2 308 ? 38.68539 63.61957 17.48193 1.000 94.48840 308 ALA B C 1
ATOM 3774 O O . ALA B 2 308 ? 38.82212 63.05926 16.38952 1.000 96.93840 308 ALA B O 1
ATOM 3776 N N . ASP B 2 309 ? 39.35031 64.73426 17.80824 1.000 101.44920 309 ASP B N 1
ATOM 3777 C CA . ASP B 2 309 ? 40.30823 65.33485 16.88363 1.000 99.40920 309 ASP B CA 1
ATOM 3778 C C . ASP B 2 309 ? 41.59339 64.52165 16.80196 1.000 91.31920 309 ASP B C 1
ATOM 3779 O O . ASP B 2 309 ? 42.24568 64.50627 15.75107 1.000 85.16920 309 ASP B O 1
ATOM 3784 N N . ALA B 2 310 ? 41.94422 63.81191 17.87840 1.000 85.57780 310 ALA B N 1
ATOM 3785 C CA . ALA B 2 310 ? 43.14990 62.99086 17.87258 1.000 84.64780 310 ALA B CA 1
ATOM 3786 C C . ALA B 2 310 ? 43.00451 61.76889 16.98127 1.000 83.37780 310 ALA B C 1
ATOM 3787 O O . ALA B 2 310 ? 44.00142 61.27485 16.45022 1.000 83.95780 310 ALA B O 1
ATOM 3789 N N . VAL B 2 311 ? 41.77393 61.28611 16.80325 1.000 88.58214 311 VAL B N 1
ATOM 3790 C CA . VAL B 2 311 ? 41.50279 60.18053 15.89006 1.000 85.76214 311 VAL B CA 1
ATOM 3791 C C . VAL B 2 311 ? 41.69955 60.61388 14.44517 1.000 83.77214 311 VAL B C 1
ATOM 3792 O O . VAL B 2 311 ? 42.36538 59.93330 13.65773 1.000 83.17214 311 VAL B O 1
ATOM 3796 N N . VAL B 2 312 ? 41.18850 61.78952 14.10208 1.000 83.85799 312 VAL B N 1
ATOM 3797 C CA . VAL B 2 312 ? 41.11056 62.23496 12.72055 1.000 81.28799 312 VAL B CA 1
ATOM 3798 C C . VAL B 2 312 ? 42.42648 62.84310 12.24138 1.000 80.42799 312 VAL B C 1
ATOM 3799 O O . VAL B 2 312 ? 42.73881 62.77185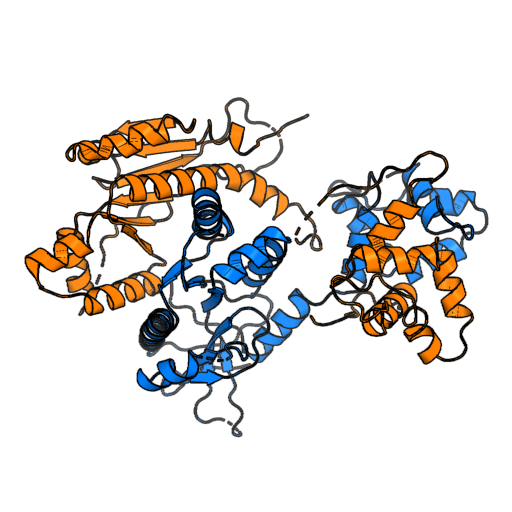 11.04701 1.000 79.65799 312 VAL B O 1
ATOM 3803 N N . THR B 2 313 ? 43.23482 63.38806 13.16486 1.000 89.09784 313 THR B N 1
ATOM 3804 C CA . THR B 2 313 ? 44.58600 63.85998 12.83718 1.000 91.59784 313 THR B CA 1
ATOM 3805 C C . THR B 2 313 ? 45.45753 62.71254 12.35431 1.000 82.88784 313 THR B C 1
ATOM 3806 O O . THR B 2 313 ? 46.12118 62.82005 11.31096 1.000 76.96784 313 THR B O 1
ATOM 3810 N N . ALA B 2 314 ? 45.32294 61.56660 13.02175 1.000 75.50605 314 ALA B N 1
ATOM 3811 C CA . ALA B 2 314 ? 46.01770 60.35851 12.63134 1.000 75.10605 314 ALA B CA 1
ATOM 3812 C C . ALA B 2 314 ? 45.46977 59.78623 11.33434 1.000 68.99605 314 ALA B C 1
ATOM 3813 O O . ALA B 2 314 ? 46.23609 59.32109 10.48484 1.000 65.53605 314 ALA B O 1
ATOM 3815 N N . PHE B 2 315 ? 44.14259 59.75905 11.17508 1.000 77.11030 315 PHE B N 1
ATOM 3816 C CA . PHE B 2 315 ? 43.51880 59.04725 10.05395 1.000 83.31030 315 PHE B CA 1
ATOM 3817 C C . PHE B 2 315 ? 42.43212 59.89465 9.42298 1.000 76.62030 315 PHE B C 1
ATOM 3818 O O . PHE B 2 315 ? 41.24611 59.75073 9.75017 1.000 67.17030 315 PHE B O 1
ATOM 3826 N N . PRO B 2 316 ? 42.79571 60.77027 8.48439 1.000 71.19717 316 PRO B N 1
ATOM 3827 C CA . PRO B 2 316 ? 41.86184 61.80830 8.05050 1.000 80.65717 316 PRO B CA 1
ATOM 3828 C C . PRO B 2 316 ? 40.81217 61.37996 7.05309 1.000 81.51717 316 PRO B C 1
ATOM 3829 O O . PRO B 2 316 ? 40.00826 62.23324 6.68105 1.000 86.06717 316 PRO B O 1
ATOM 3833 N N . SER B 2 317 ? 40.75982 60.13125 6.60873 1.000 64.78256 317 SER B N 1
ATOM 3834 C CA . SER B 2 317 ? 39.60455 59.69404 5.84363 1.000 65.95256 317 SER B CA 1
ATOM 3835 C C . SER B 2 317 ? 39.11162 58.41381 6.48157 1.000 73.98256 317 SER B C 1
ATOM 3836 O O . SER B 2 317 ? 39.81642 57.83412 7.31099 1.000 84.19256 317 SER B O 1
ATOM 3839 N N . PRO B 2 318 ? 37.85745 58.01660 6.22510 1.000 75.83256 318 PRO B N 1
ATOM 3840 C CA . PRO B 2 318 ? 37.44494 56.65257 6.59438 1.000 75.55256 318 PRO B CA 1
ATOM 3841 C C . PRO B 2 318 ? 38.25485 55.54174 5.92655 1.000 70.11256 318 PRO B C 1
ATOM 3842 O O . PRO B 2 318 ? 38.63116 54.57268 6.60509 1.000 68.21256 318 PRO B O 1
ATOM 3846 N N . ARG B 2 319 ? 38.59950 55.69479 4.64061 1.000 66.12225 319 ARG B N 1
ATOM 3847 C CA . ARG B 2 319 ? 39.38715 54.68091 3.95250 1.000 66.15225 319 ARG B CA 1
ATOM 3848 C C . ARG B 2 319 ? 40.83215 54.66264 4.42960 1.000 69.08225 319 ARG B C 1
ATOM 3849 O O . ARG B 2 319 ? 41.47104 53.62604 4.33189 1.000 74.20225 319 ARG B O 1
ATOM 3857 N N . LEU B 2 320 ? 41.32910 55.75126 5.01913 1.000 67.48041 320 LEU B N 1
ATOM 3858 C CA . LEU B 2 320 ? 42.65488 55.75861 5.62963 1.000 65.67041 320 LEU B CA 1
ATOM 3859 C C . LEU B 2 320 ? 42.67829 55.08264 6.98602 1.000 63.48041 320 LEU B C 1
ATOM 3860 O O . LEU B 2 320 ? 43.76172 54.76103 7.47682 1.000 66.59041 320 LEU B O 1
ATOM 3865 N N . LEU B 2 321 ? 41.52917 54.88126 7.61224 1.000 61.56279 321 LEU B N 1
ATOM 3866 C CA . LEU B 2 321 ? 41.51783 54.17090 8.88103 1.000 61.44279 321 LEU B CA 1
ATOM 3867 C C . LEU B 2 321 ? 41.21528 52.69765 8.71289 1.000 61.48279 321 LEU B C 1
ATOM 3868 O O . LEU B 2 321 ? 41.70509 51.88217 9.49696 1.000 61.50279 321 LEU B O 1
ATOM 3873 N N . GLN B 2 322 ? 40.42569 52.33002 7.70277 1.000 67.10845 322 GLN B N 1
ATOM 3874 C CA . GLN B 2 322 ? 40.24906 50.91138 7.45364 1.000 65.96845 322 GLN B CA 1
ATOM 3875 C C . GLN B 2 322 ? 41.50636 50.31581 6.85348 1.000 61.58845 322 GLN B C 1
ATOM 3876 O O . GLN B 2 322 ? 41.78809 49.14585 7.11079 1.000 67.01845 322 GLN B O 1
ATOM 3882 N N . GLN B 2 323 ? 42.31181 51.12309 6.13903 1.000 61.90838 323 GLN B N 1
ATOM 3883 C CA . GLN B 2 323 ? 43.50762 50.60188 5.50351 1.000 69.03838 323 GLN B CA 1
ATOM 3884 C C . GLN B 2 323 ? 44.57196 50.35249 6.55564 1.000 73.00838 323 GLN B C 1
ATOM 3885 O O . GLN B 2 323 ? 45.32449 49.37879 6.46145 1.000 77.93838 323 GLN B O 1
ATOM 3891 N N . ALA B 2 324 ? 44.55868 51.16171 7.61352 1.000 69.38662 324 ALA B N 1
ATOM 3892 C CA . ALA B 2 324 ? 45.46141 50.96144 8.73480 1.000 67.13662 324 ALA B CA 1
ATOM 3893 C C . ALA B 2 324 ? 45.06782 49.76816 9.58472 1.000 72.27662 324 ALA B C 1
ATOM 3894 O O . ALA B 2 324 ? 45.93585 49.12921 10.18593 1.000 85.83662 324 ALA B O 1
ATOM 3896 N N . LEU B 2 325 ? 43.77706 49.47544 9.67913 1.000 67.76804 325 LEU B N 1
ATOM 3897 C CA . LEU B 2 325 ? 43.34368 48.31342 10.44255 1.000 77.75804 325 LEU B CA 1
ATOM 3898 C C . LEU B 2 325 ? 43.66916 47.02718 9.69861 1.000 74.80804 325 LEU B C 1
ATOM 3899 O O . LEU B 2 325 ? 44.05141 46.02605 10.31254 1.000 82.05804 325 LEU B O 1
ATOM 3904 N N . GLU B 2 326 ? 43.57226 47.04772 8.37408 1.000 74.49900 326 GLU B N 1
ATOM 3905 C CA . GLU B 2 326 ? 43.79053 45.82843 7.60941 1.000 82.33900 326 GLU B CA 1
ATOM 3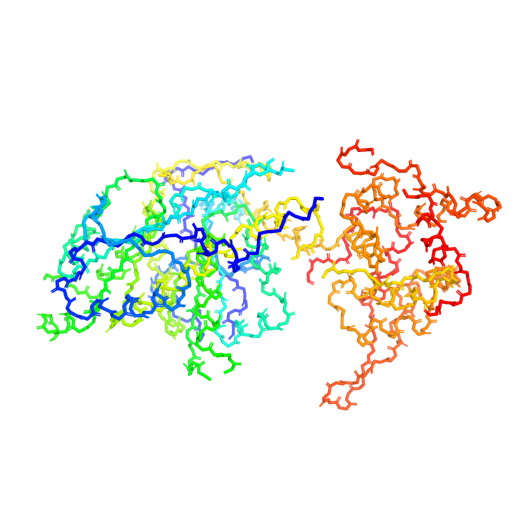906 C C . GLU B 2 326 ? 45.26763 45.50802 7.41648 1.000 87.03900 326 GLU B C 1
ATOM 3907 O O . GLU B 2 326 ? 45.60725 44.36670 7.07710 1.000 91.65900 326 GLU B O 1
ATOM 3913 N N . ALA B 2 327 ? 46.14441 46.46878 7.68078 1.000 78.44896 327 ALA B N 1
ATOM 3914 C CA . ALA B 2 327 ? 47.58434 46.26056 7.71245 1.000 92.79896 327 ALA B CA 1
ATOM 3915 C C . ALA B 2 327 ? 48.07367 45.59070 8.99423 1.000 86.62896 327 ALA B C 1
ATOM 3916 O O . ALA B 2 327 ? 49.26706 45.29351 9.10328 1.000 81.41896 327 ALA B O 1
ATOM 3918 N N . CYS B 2 328 ? 47.20701 45.37397 9.97420 1.000 88.57178 328 CYS B N 1
ATOM 3919 C CA . CYS B 2 328 ? 47.61046 44.72253 11.20593 1.000 89.17178 328 CYS B CA 1
ATOM 3920 C C . CYS B 2 328 ? 47.55610 43.21703 11.02089 1.000 86.34178 328 CYS B C 1
ATOM 3921 O O . CYS B 2 328 ? 46.76578 42.70047 10.22639 1.000 82.72178 328 CYS B O 1
ATOM 3924 N N . SER B 2 329 ? 48.41423 42.51041 11.75243 1.000 85.20294 329 SER B N 1
ATOM 3925 C CA . SER B 2 329 ? 48.41402 41.05191 11.66899 1.000 101.13294 329 SER B CA 1
ATOM 3926 C C . SER B 2 329 ? 47.43328 40.43819 12.66515 1.000 102.77294 329 SER B C 1
ATOM 3927 O O . SER B 2 329 ? 46.49585 39.73218 12.27273 1.000 102.53294 329 SER B O 1
ATOM 3930 N N . THR B 2 330 ? 47.62597 40.71540 13.94849 1.000 100.60606 330 THR B N 1
ATOM 3931 C CA . THR B 2 330 ? 46.75222 40.17188 14.97406 1.000 104.11606 330 THR B CA 1
ATOM 3932 C C . THR B 2 330 ? 45.61604 41.13941 15.30229 1.000 101.20606 330 THR B C 1
ATOM 3933 O O . THR B 2 330 ? 45.74264 42.36184 15.15571 1.000 89.03606 330 THR B O 1
ATOM 3937 N N . GLU B 2 331 ? 44.51406 40.55246 15.81248 1.000 95.81719 331 GLU B N 1
ATOM 3938 C CA . GLU B 2 331 ? 43.30234 41.27916 16.20348 1.000 82.58719 331 GLU B CA 1
ATOM 3939 C C . GLU B 2 331 ? 43.56601 42.24856 17.34783 1.000 79.63719 331 GLU B C 1
ATOM 3940 O O . GLU B 2 331 ? 42.86933 43.24926 17.46131 1.000 89.98719 331 GLU B O 1
ATOM 3946 N N . ARG B 2 332 ? 44.58555 41.98078 18.17454 1.000 81.44192 332 ARG B N 1
ATOM 3947 C CA . ARG B 2 332 ? 44.97090 42.87153 19.26532 1.000 80.88192 332 ARG B CA 1
ATOM 3948 C C . ARG B 2 332 ? 45.52721 44.18001 18.74441 1.000 88.55192 332 ARG B C 1
ATOM 3949 O O . ARG B 2 332 ? 45.34745 45.22445 19.38108 1.000 88.89192 332 ARG B O 1
ATOM 3957 N N . GLU B 2 333 ? 46.24298 44.12936 17.60877 1.000 87.29224 333 GLU B N 1
ATOM 3958 C CA . GLU B 2 333 ? 46.76146 45.34463 16.98335 1.000 91.02224 333 GLU B CA 1
ATOM 3959 C C . GLU B 2 333 ? 45.64214 46.18631 16.39393 1.000 91.70224 333 GLU B C 1
ATOM 3960 O O . GLU B 2 333 ? 45.75048 47.41987 16.34097 1.000 89.80224 333 GLU B O 1
ATOM 3966 N N . ARG B 2 334 ? 44.58707 45.52519 15.91769 1.000 81.58390 334 ARG B N 1
ATOM 3967 C CA . ARG B 2 334 ? 43.41266 46.21687 15.41239 1.000 76.68390 334 ARG B CA 1
ATOM 3968 C C . ARG B 2 334 ? 42.66842 46.93459 16.53251 1.000 78.42390 334 ARG B C 1
ATOM 3969 O O . ARG B 2 334 ? 42.24631 48.08467 16.37118 1.000 83.95390 334 ARG B O 1
ATOM 3977 N N . MET B 2 335 ? 42.55152 46.29704 17.69173 1.000 72.67224 335 MET B N 1
ATOM 3978 C CA . MET B 2 335 ? 41.77519 46.85794 18.78467 1.000 79.63224 335 MET B CA 1
ATOM 3979 C C . MET B 2 335 ? 42.53212 47.91941 19.56214 1.000 81.87224 335 MET B C 1
ATOM 3980 O O . MET B 2 335 ? 41.92905 48.60832 20.39511 1.000 75.65224 335 MET B O 1
ATOM 3985 N N . GLY B 2 336 ? 43.83582 48.03464 19.34483 1.000 79.76455 336 GLY B N 1
ATOM 3986 C CA . GLY B 2 336 ? 44.64662 48.97194 20.09052 1.000 78.80455 336 GLY B CA 1
ATOM 3987 C C . GLY B 2 336 ? 45.37240 49.93817 19.18310 1.000 81.28455 336 GLY B C 1
ATOM 3988 O O . GLY B 2 336 ? 46.40272 50.50692 19.56475 1.000 83.43455 336 GLY B O 1
ATOM 3989 N N . LEU B 2 337 ? 44.85089 50.08169 17.95993 1.000 81.88071 337 LEU B N 1
ATOM 3990 C CA . LEU B 2 337 ? 45.47272 50.92811 16.94190 1.000 77.36071 337 LEU B CA 1
ATOM 3991 C C . LEU B 2 337 ? 45.44028 52.40206 17.33133 1.000 78.84071 337 LEU B C 1
ATOM 3992 O O . LEU B 2 337 ? 46.43840 53.11245 17.17025 1.000 80.43071 337 LEU B O 1
ATOM 3997 N N . LEU B 2 338 ? 44.32691 52.86828 17.88267 1.000 74.99404 338 LEU B N 1
ATOM 3998 C CA . LEU B 2 338 ? 44.19903 54.26875 18.23293 1.000 68.31404 338 LEU B CA 1
ATOM 3999 C C . LEU B 2 338 ? 44.51211 54.53846 19.68466 1.000 79.32404 338 LEU B C 1
ATOM 4000 O O . LEU B 2 338 ? 44.33980 55.67976 20.12616 1.000 85.43404 338 LEU B O 1
ATOM 4005 N N . ALA B 2 339 ? 44.90346 53.50446 20.44017 1.000 79.73075 339 ALA B N 1
ATOM 4006 C CA . ALA B 2 339 ? 44.97247 53.61892 21.89234 1.000 83.63075 339 ALA B CA 1
ATOM 4007 C C . ALA B 2 339 ? 46.13432 54.50178 22.31428 1.000 91.88075 339 ALA B C 1
ATOM 4008 O O . ALA B 2 339 ? 45.98893 55.33676 23.20883 1.000 94.95075 339 ALA B O 1
ATOM 4010 N N . ASP B 2 340 ? 47.24210 54.42676 21.58947 1.000 99.89602 340 ASP B N 1
ATOM 4011 C CA . ASP B 2 340 ? 48.43671 55.19034 21.93540 1.000 97.49602 340 ASP B CA 1
ATOM 4012 C C . ASP B 2 340 ? 48.46678 56.55133 21.23167 1.000 101.90602 340 ASP B C 1
ATOM 4013 O O . ASP B 2 340 ? 49.46897 56.91325 20.61717 1.000 107.41602 340 ASP B O 1
ATOM 4018 N N . LEU B 2 341 ? 47.38783 57.33284 21.30465 1.000 93.29775 341 LEU B N 1
ATOM 4019 C CA . LEU B 2 341 ? 47.36781 58.62385 20.63364 1.000 92.08775 341 LEU B CA 1
ATOM 4020 C C . LEU B 2 341 ? 47.21733 59.72936 21.66241 1.000 95.59775 341 LEU B C 1
ATOM 4021 O O . LEU B 2 341 ? 46.24234 59.71074 22.41786 1.000 103.06775 341 LEU B O 1
ATOM 4026 N N . PRO B 2 342 ? 48.10430 60.73174 21.67926 1.000 92.39316 342 PRO B N 1
ATOM 4027 C CA . PRO B 2 342 ? 48.12925 61.70111 22.78929 1.000 92.87316 342 PRO B CA 1
ATOM 4028 C C . PRO B 2 342 ? 46.99691 62.72542 22.78107 1.000 101.73316 342 PRO B C 1
ATOM 4029 O O . PRO B 2 342 ? 46.52296 63.17416 21.73812 1.000 109.84316 342 PRO B O 1
ATOM 4033 N N . VAL B 2 343 ? 46.57496 63.09146 23.98787 1.000 103.43737 343 VAL B N 1
ATOM 4034 C CA . VAL B 2 343 ? 45.37998 63.88764 24.28432 1.000 107.31737 343 VAL B CA 1
ATOM 4035 C C . VAL B 2 343 ? 45.85015 65.03874 25.17478 1.000 112.54737 343 VAL B C 1
ATOM 4036 O O . VAL B 2 343 ? 46.87424 64.88263 25.86597 1.000 117.42737 343 VAL B O 1
ATOM 4040 N N . PRO B 2 344 ? 45.24156 66.22939 25.06472 1.000 111.93925 344 PRO B N 1
ATOM 4041 C CA . PRO B 2 344 ? 45.38876 67.29814 26.08250 1.000 112.88925 344 PRO B CA 1
ATOM 4042 C C . PRO B 2 344 ? 45.16033 66.81022 27.50380 1.000 121.99925 344 PRO B C 1
ATOM 4043 O O . PRO B 2 344 ? 44.19947 66.07399 27.76539 1.000 130.74925 344 PRO B O 1
ATOM 4047 N N . PRO B 2 345 ? 46.07152 67.14940 28.42784 1.000 124.53306 345 PRO B N 1
ATOM 4048 C CA . PRO B 2 345 ? 45.98346 66.61240 29.79607 1.000 127.24306 345 PRO B CA 1
ATOM 4049 C C . PRO B 2 345 ? 44.82425 67.12719 30.65009 1.000 129.55306 345 PRO B C 1
ATOM 4050 O O . PRO B 2 345 ? 44.45144 66.41640 31.59459 1.000 132.33306 345 PRO B O 1
ATOM 4054 N N . SER B 2 346 ? 44.27550 68.32602 30.36849 1.000 131.10897 346 SER B N 1
ATOM 4055 C CA . SER B 2 346 ? 43.04778 68.87626 30.97364 1.000 141.99897 346 SER B CA 1
ATOM 4056 C C . SER B 2 346 ? 43.05136 69.04898 32.49752 1.000 141.62897 346 SER B C 1
ATOM 4057 O O . SER B 2 346 ? 42.59516 68.14859 33.21715 1.000 141.53897 346 SER B O 1
ATOM 4060 N N . GLU B 2 347 ? 43.67936 70.14643 32.96063 1.000 146.62798 347 GLU B N 1
ATOM 4061 C CA . GLU B 2 347 ? 43.75103 70.79322 34.27951 1.000 141.84798 347 GLU B CA 1
ATOM 4062 C C . GLU B 2 347 ? 44.78235 70.16218 35.21618 1.000 144.11798 347 GLU B C 1
ATOM 4063 O O . GLU B 2 347 ? 45.03026 70.71547 36.28644 1.000 128.67798 347 GLU B O 1
ATOM 4069 N N . GLY B 2 348 ? 45.41719 69.06028 34.84645 1.000 135.01645 348 GLY B N 1
ATOM 4070 C CA . GLY B 2 348 ? 46.48835 68.50552 35.64564 1.000 135.01645 348 GLY B CA 1
ATOM 4071 C C . GLY B 2 348 ? 47.51047 67.91264 34.71081 1.000 135.01645 348 GLY B C 1
ATOM 4072 O O . GLY B 2 348 ? 47.12354 67.28637 33.72233 1.000 135.01645 348 GLY B O 1
ATOM 4073 N N . GLY B 2 349 ? 48.80417 68.03169 35.03226 1.000 132.65130 349 GLY B N 1
ATOM 4074 C CA . GLY B 2 349 ? 49.92128 67.77171 34.11710 1.000 132.65130 349 GLY B CA 1
ATOM 4075 C C . GLY B 2 349 ? 50.09329 66.32749 33.65793 1.000 132.65130 349 GLY B C 1
ATOM 4076 O O . GLY B 2 349 ? 50.92912 66.07363 32.78366 1.000 132.65130 349 GLY B O 1
ATOM 4077 N N . ARG B 2 350 ? 49.34604 65.39455 34.24171 1.000 141.44781 350 ARG B N 1
ATOM 4078 C CA . ARG B 2 350 ? 49.13557 63.99577 33.89709 1.000 136.48781 350 ARG B CA 1
ATOM 4079 C C . ARG B 2 350 ? 48.66068 63.86129 32.43352 1.000 137.25781 350 ARG B C 1
ATOM 4080 O O . ARG B 2 350 ? 47.53063 64.23404 32.06981 1.000 131.32781 350 ARG B O 1
ATOM 4088 N N . PRO B 2 351 ? 49.53221 63.40694 31.52843 1.000 134.52420 351 PRO B N 1
ATOM 4089 C CA . PRO B 2 351 ? 49.17020 63.41733 30.10592 1.000 133.57420 351 PRO B CA 1
ATOM 4090 C C . PRO B 2 351 ? 48.20140 62.29692 29.78031 1.000 136.48420 351 PRO B C 1
ATOM 4091 O O . PRO B 2 351 ? 48.19992 61.23714 30.41019 1.000 142.47420 351 PRO B O 1
ATOM 4095 N N . ARG B 2 352 ? 47.32445 62.57606 28.82794 1.000 129.97140 352 ARG B N 1
ATOM 4096 C CA . ARG B 2 352 ? 46.24393 61.65709 28.52242 1.000 125.90140 352 ARG B CA 1
ATOM 4097 C C . ARG B 2 352 ? 46.42689 61.05489 27.13543 1.000 117.17140 352 ARG B C 1
ATOM 4098 O O . ARG B 2 352 ? 47.14701 61.59284 26.28486 1.000 103.29140 352 ARG B O 1
ATOM 4106 N N . ARG B 2 353 ? 45.78286 59.90236 26.93486 1.000 110.34015 353 ARG B N 1
ATOM 4107 C CA . ARG B 2 353 ? 45.72607 59.25335 25.63826 1.000 100.94015 353 ARG B CA 1
ATOM 4108 C C . ARG B 2 353 ? 44.28636 58.86045 25.32001 1.000 100.83015 353 ARG B C 1
ATOM 4109 O O . ARG B 2 353 ? 43.38175 58.99674 26.15192 1.000 97.56015 353 ARG B O 1
ATOM 4117 N N . VAL B 2 354 ? 44.08375 58.40852 24.07372 1.000 101.24143 354 VAL B N 1
ATOM 4118 C CA . VAL B 2 354 ? 42.75296 58.02684 23.58876 1.000 97.18143 354 VAL B CA 1
ATOM 4119 C C . VAL B 2 354 ? 42.28761 56.73618 24.25337 1.000 97.41143 354 VAL B C 1
ATOM 4120 O O . VAL B 2 354 ? 41.16027 56.63999 24.75553 1.000 107.21143 354 VAL B O 1
ATOM 4124 N N . GLY B 2 355 ? 43.15463 55.74429 24.31109 1.000 86.83798 355 GLY B N 1
ATOM 4125 C CA . GLY B 2 355 ? 42.91367 54.63857 25.19767 1.000 95.36798 355 GLY B CA 1
ATOM 4126 C C . GLY B 2 355 ? 42.15127 53.51559 24.53957 1.000 88.76798 355 GLY B C 1
ATOM 4127 O O . GLY B 2 355 ? 41.57534 53.67881 23.46438 1.000 87.07798 355 GLY B O 1
ATOM 4128 N N . PRO B 2 356 ? 42.09874 52.36424 25.20026 1.000 83.11206 356 PRO B N 1
ATOM 4129 C CA . PRO B 2 356 ? 41.78101 51.11881 24.49402 1.000 84.78206 356 PRO B CA 1
ATOM 4130 C C . PRO B 2 356 ? 40.30338 50.87366 24.24009 1.000 88.58206 356 PRO B C 1
ATOM 4131 O O . PRO B 2 356 ? 39.94517 50.14654 23.30440 1.000 85.81206 356 PRO B O 1
ATOM 4135 N N . ASP B 2 357 ? 39.45395 51.46201 25.08089 1.000 89.96469 357 ASP B N 1
ATOM 4136 C CA . ASP B 2 357 ? 38.02095 51.22780 24.99811 1.000 86.41469 357 ASP B CA 1
ATOM 4137 C C . ASP B 2 357 ? 37.43488 51.88562 23.76875 1.000 75.85469 357 ASP B C 1
ATOM 4138 O O . ASP B 2 357 ? 36.64850 51.27799 23.05346 1.000 73.22469 357 ASP B O 1
ATOM 4143 N N . LEU B 2 358 ? 37.83318 53.11682 23.50157 1.000 82.35173 358 LEU B N 1
ATOM 4144 C CA . LEU B 2 358 ? 37.41118 53.76508 22.27594 1.000 82.35173 358 LEU B CA 1
ATOM 4145 C C . LEU B 2 358 ? 38.09447 53.14573 21.06513 1.000 77.93173 358 LEU B C 1
ATOM 4146 O O . LEU B 2 358 ? 37.47090 52.98611 20.00711 1.000 73.30173 358 LEU B O 1
ATOM 4151 N N . SER B 2 359 ? 39.35268 52.74192 21.23705 1.000 75.11126 359 SER B N 1
ATOM 4152 C CA . SER B 2 359 ? 40.12481 52.12950 20.16882 1.000 71.69126 359 SER B CA 1
ATOM 4153 C C . SER B 2 359 ? 39.56345 50.76787 19.77376 1.000 76.07126 359 SER B C 1
ATOM 4154 O O . SER B 2 359 ? 39.61088 50.40973 18.59061 1.000 77.82126 359 SER B O 1
ATOM 4157 N N . ARG B 2 360 ? 38.96019 50.03331 20.71476 1.000 75.82912 360 ARG B N 1
ATOM 4158 C CA . ARG B 2 360 ? 38.30749 48.82126 20.26479 1.000 72.33912 360 ARG B CA 1
ATOM 4159 C C . ARG B 2 360 ? 36.92634 49.10330 19.70752 1.000 75.72912 360 ARG B C 1
ATOM 4160 O O . ARG B 2 360 ? 36.47703 48.35233 18.84094 1.000 73.49912 360 ARG B O 1
ATOM 4168 N N . ARG B 2 361 ? 36.26067 50.18443 20.14342 1.000 81.25879 361 ARG B N 1
ATOM 4169 C CA . ARG B 2 361 ? 34.90310 50.45321 19.67751 1.000 67.91879 361 ARG B CA 1
ATOM 4170 C C . ARG B 2 361 ? 34.90279 50.91822 18.23248 1.000 67.37879 361 ARG B C 1
ATOM 4171 O O . ARG B 2 361 ? 34.05081 50.50490 17.44848 1.000 72.45879 361 ARG B O 1
ATOM 4179 N N . ILE B 2 362 ? 35.91253 51.69437 17.85491 1.000 63.35739 362 ILE B N 1
ATOM 4180 C CA . ILE B 2 362 ? 36.09528 52.14611 16.48807 1.000 63.60739 362 ILE B CA 1
ATOM 4181 C C . ILE B 2 362 ? 36.54385 51.00271 15.59823 1.000 67.73739 362 ILE B C 1
ATOM 4182 O O . ILE B 2 362 ? 36.18689 50.93719 14.40535 1.000 66.27739 362 ILE B O 1
ATOM 4187 N N . CYS B 2 363 ? 37.30055 50.07088 16.17737 1.000 69.09747 363 CYS B N 1
ATOM 4188 C CA . CYS B 2 363 ? 37.77502 48.91943 15.43363 1.000 65.76747 363 CYS B CA 1
ATOM 4189 C C . CYS B 2 363 ? 36.63596 47.99315 15.07593 1.000 72.52747 363 CYS B C 1
ATOM 4190 O O . CYS B 2 363 ? 36.41284 47.71663 13.89685 1.000 78.78747 363 CYS B O 1
ATOM 4193 N N . LEU B 2 364 ? 35.80386 47.63246 16.04632 1.000 74.73791 364 LEU B N 1
ATOM 4194 C CA . LEU B 2 364 ? 34.66849 46.80308 15.69214 1.000 73.80791 364 LEU B CA 1
ATOM 4195 C C . LEU B 2 364 ? 33.43326 47.60898 15.36227 1.000 76.43791 364 LEU B C 1
ATOM 4196 O O . LEU B 2 364 ? 32.33800 47.07646 15.40319 1.000 87.43791 364 LEU B O 1
ATOM 4201 N N . PHE B 2 365 ? 33.58254 48.87645 15.02542 1.000 70.64064 365 PHE B N 1
ATOM 4202 C CA . PHE B 2 365 ? 32.57139 49.56887 14.24357 1.000 68.91064 365 PHE B CA 1
ATOM 4203 C C . PHE B 2 365 ? 32.79258 49.30523 12.76165 1.000 75.08064 365 PHE B C 1
ATOM 4204 O O . PHE B 2 365 ? 31.92284 48.76029 12.07779 1.000 76.97064 365 PHE B O 1
ATOM 4212 N N . LEU B 2 366 ? 33.97803 49.65585 12.26228 1.000 75.06564 366 LEU B N 1
ATOM 4213 C CA . LEU B 2 366 ? 34.27961 49.54691 10.84229 1.000 71.69564 366 LEU B CA 1
ATOM 4214 C C . LEU B 2 366 ? 34.55317 48.13318 10.37352 1.000 74.24564 366 LEU B C 1
ATOM 4215 O O . LEU B 2 366 ? 34.47737 47.88809 9.16500 1.000 70.46564 366 LEU B O 1
ATOM 4220 N N . THR B 2 367 ? 34.95077 47.22519 11.26445 1.000 65.01138 367 THR B N 1
ATOM 4221 C CA . THR B 2 367 ? 35.23486 45.88048 10.80973 1.000 70.00138 367 THR B CA 1
ATOM 4222 C C . THR B 2 367 ? 34.05759 44.94923 10.93117 1.000 70.37138 367 THR B C 1
ATOM 4223 O O . THR B 2 367 ? 34.02793 43.94552 10.20833 1.000 69.05138 367 THR B O 1
ATOM 4227 N N . THR B 2 368 ? 33.10996 45.23981 11.83132 1.000 71.60832 368 THR B N 1
ATOM 4228 C CA . THR B 2 368 ? 32.01519 44.31553 12.07613 1.000 82.84832 368 THR B CA 1
ATOM 4229 C C . THR B 2 368 ? 31.02932 44.35241 10.91531 1.000 85.80832 368 THR B C 1
ATOM 4230 O O . THR B 2 368 ? 30.99029 45.30210 10.11838 1.000 81.38832 368 THR B O 1
ATOM 4234 N N . ALA B 2 369 ? 30.31961 43.23632 10.76575 1.000 91.05148 369 ALA B N 1
ATOM 4235 C CA . ALA B 2 369 ? 29.18079 43.11077 9.87068 1.000 91.33148 369 ALA B CA 1
ATOM 4236 C C . ALA B 2 369 ? 27.89277 42.87645 10.63942 1.000 94.68148 369 ALA B C 1
ATOM 4237 O O . ALA B 2 369 ? 26.84220 42.66839 10.02581 1.000 92.02148 369 ALA B O 1
ATOM 4239 N N . ASN B 2 370 ? 27.95737 42.91267 11.96757 1.000 94.05681 370 ASN B N 1
ATOM 4240 C CA . ASN B 2 370 ? 26.80135 42.76180 12.82942 1.000 84.78681 370 ASN B CA 1
ATOM 4241 C C . ASN B 2 370 ? 26.33064 44.14964 13.23316 1.000 90.41681 370 ASN B C 1
ATOM 4242 O O . ASN B 2 370 ? 27.02257 44.82900 14.00760 1.000 93.60681 370 ASN B O 1
ATOM 4247 N N . PRO B 2 371 ? 25.17626 44.61718 12.74860 1.000 83.92723 371 PRO B N 1
ATOM 4248 C CA . PRO B 2 371 ? 24.69316 45.94528 13.14811 1.000 84.99723 371 PRO B CA 1
ATOM 4249 C C . PRO B 2 371 ? 24.04179 45.96799 14.51224 1.000 82.70723 371 PRO B C 1
ATOM 4250 O O . PRO B 2 371 ? 23.83467 47.05768 15.05576 1.000 78.73723 371 PRO B O 1
ATOM 4254 N N . ASP B 2 372 ? 23.70717 44.80210 15.06453 1.000 84.25754 372 ASP B N 1
ATOM 4255 C CA . ASP B 2 372 ? 23.10150 44.65257 16.38103 1.000 87.72754 372 ASP B CA 1
ATOM 4256 C C . ASP B 2 372 ? 24.14761 44.47368 17.46924 1.000 80.35754 372 ASP B C 1
ATOM 4257 O O . ASP B 2 372 ? 23.78060 44.22500 18.62313 1.000 82.74754 372 ASP B O 1
ATOM 4262 N N . LEU B 2 373 ? 25.42820 44.52853 17.11026 1.000 77.44373 373 LEU B N 1
ATOM 4263 C CA . LEU B 2 373 ? 26.50567 44.41814 18.08057 1.000 79.09373 373 LEU B CA 1
ATOM 4264 C C . LEU B 2 373 ? 26.55791 45.64436 18.97660 1.000 78.46373 373 LEU B C 1
ATOM 4265 O O . LEU B 2 373 ? 26.57875 46.78399 18.50171 1.000 78.85373 373 LEU B O 1
ATOM 4270 N N . LEU B 2 374 ? 26.59126 45.40874 20.27575 1.000 68.44730 374 LEU B N 1
ATOM 4271 C CA . LEU B 2 374 ? 26.70990 46.50203 21.21499 1.000 75.48730 374 LEU B CA 1
ATOM 4272 C C . LEU B 2 374 ? 28.17448 46.84770 21.37400 1.000 80.01730 374 LEU B C 1
ATOM 4273 O O . LEU B 2 374 ? 28.99934 45.96065 21.61207 1.000 82.03730 374 LEU B O 1
ATOM 4278 N N . LEU B 2 375 ? 28.49421 48.12733 21.17488 1.000 73.58518 375 LEU B N 1
ATOM 4279 C CA . LEU B 2 375 ? 29.86914 48.58393 21.30970 1.000 67.78518 375 LEU B CA 1
ATOM 4280 C C . LEU B 2 375 ? 30.25942 48.64427 22.76736 1.000 73.73518 375 LEU B C 1
ATOM 4281 O O . LEU B 2 375 ? 31.39122 48.33124 23.14816 1.000 69.73518 375 LEU B O 1
ATOM 4286 N N . ASP B 2 376 ? 29.32736 49.06528 23.59269 1.000 84.02364 376 ASP B N 1
ATOM 4287 C CA . ASP B 2 376 ? 29.53539 49.14786 25.02021 1.000 91.52364 376 ASP B CA 1
ATOM 4288 C C . ASP B 2 376 ? 28.18966 48.87881 25.65035 1.000 93.48364 376 ASP B C 1
ATOM 4289 O O . ASP B 2 376 ? 27.19189 48.67966 24.94756 1.000 92.09364 376 ASP B O 1
ATOM 4294 N N . LEU B 2 377 ? 28.17174 48.84369 26.97888 1.000 94.59572 377 LEU B N 1
ATOM 4295 C CA . LEU B 2 377 ? 26.88778 48.83085 27.66083 1.000 101.38572 377 LEU B CA 1
ATOM 4296 C C . LEU B 2 377 ? 26.53699 50.20997 28.23220 1.000 104.57572 377 LEU B C 1
ATOM 4297 O O . LEU B 2 377 ? 25.45534 50.73579 27.94659 1.000 95.69572 377 LEU B O 1
ATOM 4302 N N . GLY B 2 378 ? 27.45776 50.85089 28.95767 1.000 106.96784 378 GLY B N 1
ATOM 4303 C CA . GLY B 2 378 ? 27.24304 52.20681 29.45549 1.000 91.47784 378 GLY B CA 1
ATOM 4304 C C . GLY B 2 378 ? 28.44429 52.83167 30.15291 1.000 86.29784 378 GLY B C 1
ATOM 4305 O O . GLY B 2 378 ? 29.60410 52.50783 29.85859 1.000 77.31784 378 GLY B O 1
#

Sequence (550 aa):
PLELRPGEYRVLLCVDIGETELLRELQRLHVTHTVRKLHVGDFVWVAQETNPPANPGELVLDHIVERKRLDDLCSSIIDGRFREQKFRLKRCGLERRVYLVEEHGSVHSLPESTLLQAVTNTQVIDGFFVKRTADIKESAAYLALLTRGLQRLYQGHTLRSRPWGTPNPLCSLLTFSDFNAGAIKNKAQSVREVFARQLMQVRGVSGEKAAALVDRYSTPASLLAAYDACATPKEQETLLSTIKCGRLQGPALSRTLSQLYCSYGPLTALRLLRPEQVLKRLAVCVDTAILEDAGADVLMEALEALGCECRIEPQRPARSLRWTRASPDPCPPPEVWAAGEQELLLLLEPEEFLQGVATLTQWISPETTARPHLAVIGLDAYLWSRQHAVSWPEVEEALVLLQLWANLDVLLVASWQELSRHVCAVTKALAQYPLKQYRESQAFSFCTAAGEPVARDGAGLQAAWRRQIRQFSRVSPAVADAVVTAFPSPRLLQQALEACSTERERMGLLADLPVPPSEGGRPRRVGPDLSRRICLFLTTANPDLLLDLG

Nearest PDB structures (foldseek):
  7f6l-assembly1_A  TM=1.004E+00  e=8.471E-59  Homo sapiens
  4p0r-assembly2_C  TM=8.556E-01  e=3.016E-45  Homo sapiens
  4p0p-assembly1_A  TM=7.728E-01  e=9.150E-47  Homo sapiens
  4p0q-assembly1_A  TM=7.714E-01  e=9.150E-47  Homo sapiens
  9f98-assembly1_A  TM=9.603E-01  e=3.645E-32  Homo sapiens

Secondary structure (DSSP, 8-state):
--EE-TTS-EEEEEE-STT--HHHHHHHTT--EEE---SS-SEEEEEE-S--------EEEEEEEEEEEHHHHHHHHHTSHHHHHHHHHHTSS--SEEEEEE--S------HHHHHHHHHHHHHTS-PEEEEESSHHHHHHHHHHHHHHHHHHTTT--EEB--S-------SBEEHHHHHHHHHHHHPPBHHHHHHHHHTTBTT--HHHHHHHHHH-SSHHHHHHHHHH--SHHHHHTSSTTS--SS---TTHHHHHHHHHH--SPP-/------STTTSSSEEEEE-GGGGGSGGGHHHHHHHTTS-SEEEE---SSSSEEEEEE---SS----S----B---EEEEE-HHHHHHHHHHTT-------SS-EEEEEESHHHHHHHHT----HHHHHHHHHHHHHHH---EEEESSHHHHHHHHHHHHHHHHHHHHHHHHHSSS-TT-----B--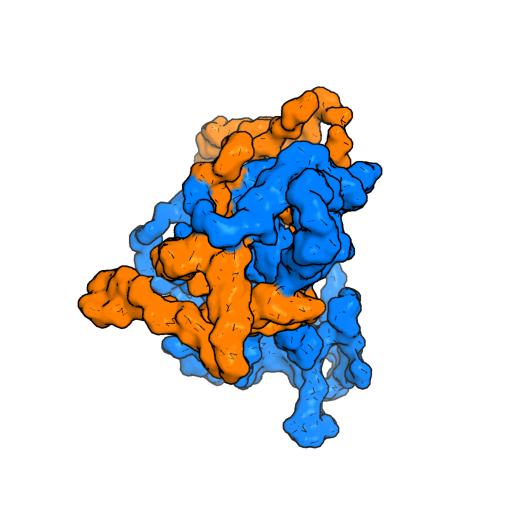BTTB-SHHHHHHHHHHTSTT--HHHHHHHHHH--SSHHHHHHHHT-SSHHHHHTTTTT-EE---SSSS-EE--HHHHHHHHHHHS---TT-BS---

Solvent-accessible surface area: 27769 Å² total; per-residue (Å²): 180,40,110,5,164,50,61,98,30,87,23,6,0,0,2,17,99,68,17,145,99,5,60,211,34,1,127,164,44,163,13,66,50,42,68,48,110,3,57,12,10,21,0,0,1,0,0,27,52,33,120,68,121,105,104,37,23,15,0,0,1,15,11,1,0,13,38,23,75,23,71,75,4,8,45,0,52,127,84,53,105,14,80,65,39,11,59,68,3,21,111,2,23,1,120,57,36,5,5,0,10,0,70,81,63,96,59,150,112,40,70,74,82,73,15,27,27,16,17,0,16,2,19,4,13,4,39,6,26,15,25,87,3,55,60,34,90,61,0,0,34,9,0,3,28,2,2,79,6,0,70,130,30,3,144,58,74,63,0,110,32,49,93,106,57,145,145,96,58,52,27,52,0,3,26,26,85,51,0,24,42,8,4,39,134,73,47,3,5,18,0,97,42,0,2,0,46,4,0,39,14,1,153,39,15,50,21,55,80,0,26,7,10,13,101,149,19,38,7,3,28,37,4,5,51,27,5,83,91,28,96,62,86,158,75,40,65,84,46,6,31,128,33,124,42,14,169,156,107,43,110,71,54,3,43,13,5,8,37,0,7,18,36,111,39,91,17,101,125,156,126,127,64,144,11,115,97,8,30,106,93,0,8,0,2,1,5,64,39,0,76,136,60,88,26,0,81,45,0,15,134,34,2,113,89,31,48,9,84,38,106,87,41,93,17,145,16,75,34,1,1,35,3,37,7,56,51,23,133,130,56,73,105,72,155,125,66,24,63,39,50,57,2,11,9,20,6,8,81,22,114,83,3,18,123,10,6,39,71,22,89,185,195,46,70,83,163,55,121,15,88,71,20,6,0,0,30,21,4,88,74,48,4,153,88,157,86,113,120,29,40,62,83,70,0,59,59,5,25,2,28,21,8,7,138,49,100,17,24,15,20,60,10,83,34,27,91,51,0,4,113,16,0,9,4,13,0,73,0,1,2,52,38,28,60,68,55,119,157,58,66,95,39,92,118,24,64,73,161,84,22,45,78,29,59,185,101,3,43,12,2,45,32,0,6,87,67,0,2,126,25,7,38,129,16,59,91,42,26,1,58,16,0,1,98,40,39,25,0,0,9,42,1,24,96,22,4,126,86,20,100,82,89,211,93,53,43,31,47,2,7,107,33,111,16,74,52,61,188,21,77,138,118,111,142,16,7,83,53,7,2,74,6,4,0,40,4,14,61,19,78,76,18,88,53,60,3,15,98,73

B-factor: mean 98.66, std 20.76, range [53.82, 194.47]